Protein AF-A0A7E4UYU5-F1 (afdb_monomer)

Nearest PDB structures (foldseek):
  7aan-assembly1_B  TM=2.455E-01  e=9.341E-02  Homo sapiens
  5i6j-assembly1_A-2  TM=1.522E-01  e=9.804E-02  Homo sapiens
  5nnv-assembly4_D  TM=2.404E-01  e=4.267E+00  Bacillus subtilis subsp. subtilis str. 168

Mean predicted aligned error: 21.7 Å

Radius of gyration: 39.17 Å; Cα contacts (8 Å, |Δi|>4): 231; chains: 1; bounding box: 98×100×142 Å

Foldseek 3Di:
DDDDDDDDDDDDDDDPDVVVVVVVVVVVVVLLVVLVVLLVVLVVVLVVLVVLLVVLVVCCVVCPPVDDPVNVVVSVVSNVVSVVSNVVSVVSNCVSVVPDPDDDDDDDDDDDDDDDPVVVVVVVLLVVVVVLLVVLVVLVVVLVVLVVVLVVLVVVLLVCVVPPDPVVNVVSVVVSVVSVVVNVVSVVVSVVSLVVCVVPVVSLVVNVVVLVVVLVVLVVVVVPDPDDPVVVVVSVVVNVVSVVSVVSSVVSVVVSVVVVVVVLVVVVVVVVVVVVVLVVVVVVVVPPDPPPDDDDDDDDDDDPDPVVLVVVVVVLVVVVVVLVVVVVVVVVVLVVPPDDDDDDDDDDDDDDDDDDDPPSVVVVVVVSVVSVVVSVVSVVVSVVSVVVVVVVVVVVPDDDDDDDDDDDDDDDDDDDDDDDDDDDDDDDDDDDDDDDDDPPPVVVVVVVVVVVPDDDDDPPPVVVVCVSPPPDPDDCPPDDLVVLLVVLVCVCPDPVVVVLLVVLLVQLLVCLVVQLPADPPDPVDPRDLLSVLLRQLSSQLSVVLVVQQAPFDDLVVLLVSLCSSLVSSCCSLPVPPPDPPVLSVVSSVLSSVVSVVRGRHGSNVCVSPSRSSNSSSSSVSVSSVCSSVVVVVVVVVVVD

InterPro domains:
  IPR024138 Pericentriolar material 1 protein [PTHR14164] (531-635)
  IPR031446 Pericentriolar material 1 protein, C-terminal [PF15717] (530-635)

Secondary structure (DSSP, 8-state):
------------PPPP-HHHHHHHHHHHHHHHHHHHHHHHHHHHHHHHHHHHHHHHHHHHHHHGGGS-HHHHHHHHHHHHHHHHHHHHHHHHHHHHHT---S--PPP----PPPPPHHHHHHHHHHHHHHHHHHHHHHHHHHHHHHHHHHHHHHHHHHHHHTT--HHHHHHHHHHHHHHHHHHHHHHHHHHHHHHHHHH-HHHHHHHHHHHHHHHHHHHHHHHH----HHHHHHHHHHHHHHHHHHHHHHHHHHHHHHHHHHHHHHHHHHHHHHHHHHHHHHHHHHH--TTS------------SHHHHHHHHHHHHHHHHHHHHHHHHHHHHHHTT-PPPPPPPP------------TTHHHHHHHHHHHHHHHHHHHHHHHHHHHHHHHHHHHHT-----------------------------------------TTSSHHHHHHHHTT----TTHHHHHHHHHHT-------TT--HHHHHHHHHHHHHSHHHHHHHHHHHHHHHHHHHTTS------TTS---HHHHHHHHHHHHHHHHHHHTTTSB--HHHHHHHHHHHHHHHHHHH-TTS---HHHHHHHHHHHHHHHHTTTTSBHHHHHHHHHHHHHHHHHHHHHHHHHHTTGGGTTTTTT-

Sequence (640 aa):
MGKSKKDVTAEAKPKPDIAAAEAAVDEEMQTVQKNIDIQSRSLQHLKTIRTGKTKILEILRQSGDTLDKKMLEALHERFNDFVRQEAEILVILKTVTGFDSGTAAPATLEKAPQPAPNAVDAAKTSADVRELVLQIAETNARLAEAEKRNVKLEKEAASKSLQGTTDERDSLRKQIRDIQEENVQKKQAVLKLLSVLRENPNLLKKQEAQEEKVTTAVLEAASSTPGTSTEYDEIVRHLDSIKQRRTRMTAIRERLTQTQMDDTYQAALKRLEALSTIRQTLEEATTSPEEAASTPSGEAGKPTSSTTSVQLVREATDENDELLDEVRREFISTLGSTAPAQPRPSCNKLTHSPASSCTSCDKILPRLTAIEDQLATQGHRLTMLVDQINLLVSVLSGGVSGYVEPVHLPVTKAYNHHHHQTSPAPTPEHSLPGATPETMHALSGILSDLAAGNASSNASFDSVLRDVMSEGDQKVDGLDEEAKKAVALSQLNSARGKFEKQRTLERIQNFASSGGTSFEITGEDVASSVEKDICLIIEHVVPWLNKHDDEVITPELATELRRLVVNQSNRVCFPEGLNSDLFITQLATIIDDTIMQFSGNTFKSTHHLIIPEISEILYNELAFFKLIHNLDNFNVIEEA

pLDDT: mean 70.76, std 21.24, range [25.03, 97.38]

Structure (mmCIF, N/CA/C/O backbone):
data_AF-A0A7E4UYU5-F1
#
_entry.id   AF-A0A7E4UYU5-F1
#
loop_
_atom_site.group_PDB
_atom_site.id
_atom_site.type_symbol
_atom_site.label_atom_id
_atom_site.label_alt_id
_atom_site.label_comp_id
_atom_site.label_asym_id
_atom_site.label_entity_id
_atom_site.label_seq_id
_atom_site.pdbx_PDB_ins_code
_atom_site.Cartn_x
_atom_site.Cartn_y
_atom_site.Cartn_z
_atom_site.occupancy
_atom_site.B_iso_or_equiv
_atom_site.auth_seq_id
_atom_site.auth_comp_id
_atom_site.auth_asym_id
_atom_site.auth_atom_id
_atom_site.pdbx_PDB_model_num
ATOM 1 N N . MET A 1 1 ? 13.922 -4.099 102.436 1.00 41.84 1 MET A N 1
ATOM 2 C CA . MET A 1 1 ? 12.806 -3.446 101.719 1.00 41.84 1 MET A CA 1
ATOM 3 C C . MET A 1 1 ? 13.270 -2.061 101.295 1.00 41.84 1 MET A C 1
ATOM 5 O O . MET A 1 1 ? 13.404 -1.201 102.149 1.00 41.84 1 MET A O 1
ATOM 9 N N . GLY A 1 2 ? 13.610 -1.875 100.019 1.00 45.00 2 GLY A N 1
ATOM 10 C CA . GLY A 1 2 ? 14.088 -0.601 99.479 1.00 45.00 2 GLY A CA 1
ATOM 11 C C . GLY A 1 2 ? 13.355 -0.273 98.182 1.00 45.00 2 GLY A C 1
ATOM 12 O O . GLY A 1 2 ? 13.231 -1.137 97.317 1.00 45.00 2 GLY A O 1
ATOM 13 N N . LYS A 1 3 ? 12.855 0.958 98.061 1.00 46.50 3 LYS A N 1
ATOM 14 C CA . LYS A 1 3 ? 12.387 1.549 96.802 1.00 46.50 3 LYS A CA 1
ATOM 15 C C . LYS A 1 3 ? 12.840 3.009 96.761 1.00 46.50 3 LYS A C 1
ATOM 17 O O . LYS A 1 3 ? 12.305 3.841 97.487 1.00 46.50 3 LYS A O 1
ATOM 22 N N . SER A 1 4 ? 13.834 3.289 95.919 1.00 43.09 4 SER A N 1
ATOM 23 C CA . SER A 1 4 ? 14.258 4.642 95.550 1.00 43.09 4 SER A CA 1
ATOM 24 C C . SER A 1 4 ? 13.242 5.272 94.598 1.00 43.09 4 SER A C 1
ATOM 26 O O . SER A 1 4 ? 12.935 4.697 93.554 1.00 43.09 4 SER A O 1
ATOM 28 N N . LYS A 1 5 ? 12.754 6.467 94.945 1.00 49.75 5 LYS A N 1
ATOM 29 C CA . LYS A 1 5 ? 12.135 7.416 94.011 1.00 49.75 5 LYS A CA 1
ATOM 30 C C . LYS A 1 5 ? 13.251 8.122 93.242 1.00 49.75 5 LYS A C 1
ATOM 32 O O . LYS A 1 5 ? 14.200 8.600 93.856 1.00 49.75 5 LYS A O 1
ATOM 37 N N . LYS A 1 6 ? 13.143 8.166 91.916 1.00 53.75 6 LYS A N 1
ATOM 38 C CA . LYS A 1 6 ? 14.026 8.932 91.033 1.00 53.75 6 LYS A CA 1
ATOM 39 C C . LYS A 1 6 ? 13.186 10.073 90.461 1.00 53.75 6 LYS A C 1
ATOM 41 O O . LYS A 1 6 ? 12.311 9.820 89.638 1.00 53.75 6 LYS A O 1
ATOM 46 N N . ASP A 1 7 ? 13.408 11.281 90.971 1.00 49.50 7 ASP A N 1
ATOM 47 C CA . ASP A 1 7 ? 12.839 12.514 90.429 1.00 49.50 7 ASP A CA 1
ATOM 48 C C . ASP A 1 7 ? 13.491 12.812 89.074 1.00 49.50 7 ASP A C 1
ATOM 50 O O . ASP A 1 7 ? 14.716 12.816 88.946 1.00 49.50 7 ASP A O 1
ATOM 54 N N . VAL A 1 8 ? 12.659 13.023 88.055 1.00 49.41 8 VAL A N 1
ATOM 55 C CA . VAL A 1 8 ? 13.064 13.508 86.734 1.00 49.41 8 VAL A CA 1
ATOM 56 C C . VAL A 1 8 ? 12.548 14.936 86.618 1.00 49.41 8 VAL A C 1
ATOM 58 O O . VAL A 1 8 ? 11.362 15.168 86.400 1.00 49.41 8 VAL A O 1
ATOM 61 N N . THR A 1 9 ? 13.448 15.893 86.811 1.00 51.41 9 THR A N 1
ATOM 62 C CA . THR A 1 9 ? 13.258 17.311 86.506 1.00 51.41 9 THR A CA 1
ATOM 63 C C . THR A 1 9 ? 13.222 17.485 84.988 1.00 51.41 9 THR A C 1
ATOM 65 O O . THR A 1 9 ? 14.230 17.308 84.309 1.00 51.41 9 THR A O 1
ATOM 68 N N . ALA A 1 10 ? 12.044 17.793 84.446 1.00 48.97 10 ALA A N 1
ATOM 69 C CA . ALA A 1 10 ? 11.864 18.128 83.040 1.00 48.97 10 ALA A CA 1
ATOM 70 C C . ALA A 1 10 ? 12.294 19.584 82.795 1.00 48.97 10 ALA A C 1
ATOM 72 O O . ALA A 1 10 ? 11.638 20.526 83.239 1.00 48.97 10 ALA A O 1
ATOM 73 N N . GLU A 1 11 ? 13.416 19.749 82.100 1.00 50.75 11 GLU A N 1
ATOM 74 C CA . GLU A 1 11 ? 13.925 21.022 81.593 1.00 50.75 11 GLU A CA 1
ATOM 75 C C . GLU A 1 11 ? 12.998 21.518 80.467 1.00 50.75 11 GLU A C 1
ATOM 77 O O . GLU A 1 11 ? 12.838 20.867 79.431 1.00 50.75 11 GLU A O 1
ATOM 82 N N . ALA A 1 12 ? 12.319 22.646 80.689 1.00 54.25 12 ALA A N 1
ATOM 83 C CA . ALA A 1 12 ? 11.398 23.232 79.722 1.00 54.25 12 ALA A CA 1
ATOM 84 C C . ALA A 1 12 ? 12.183 23.838 78.546 1.00 54.25 12 ALA A C 1
ATOM 86 O O . ALA A 1 12 ? 12.803 24.893 78.681 1.00 54.25 12 ALA A O 1
ATOM 87 N N . LYS A 1 13 ? 12.148 23.172 77.383 1.00 62.22 13 LYS A N 1
ATOM 88 C CA . LYS A 1 13 ? 12.669 23.722 76.122 1.00 62.22 13 LYS A CA 1
ATOM 89 C C . LYS A 1 13 ? 11.978 25.062 75.806 1.00 62.22 13 LYS A C 1
ATOM 91 O O . LYS A 1 13 ? 10.749 25.131 75.902 1.00 62.22 13 LYS A O 1
ATOM 96 N N . PRO A 1 14 ? 12.729 26.105 75.407 1.00 63.03 14 PRO A N 1
ATOM 97 C CA . PRO A 1 14 ? 12.148 27.385 75.020 1.00 63.03 14 PRO A CA 1
ATOM 98 C C . PRO A 1 14 ? 11.219 27.189 73.818 1.00 63.03 14 PRO A C 1
ATOM 100 O O . PRO A 1 14 ? 11.554 26.474 72.871 1.00 63.03 14 PRO A O 1
ATOM 103 N N . LYS A 1 15 ? 10.025 27.789 73.888 1.00 69.56 15 LYS A N 1
ATOM 104 C CA . LYS A 1 15 ? 9.057 27.772 72.787 1.00 69.56 15 LYS A CA 1
ATOM 105 C C . LYS A 1 15 ? 9.706 28.403 71.547 1.00 69.56 15 LYS A C 1
ATOM 107 O O . LYS A 1 15 ? 10.293 29.475 71.688 1.00 69.56 15 LYS A O 1
ATOM 112 N N . PRO A 1 16 ? 9.611 27.765 70.369 1.00 67.69 16 PRO A N 1
ATOM 113 C CA . PRO A 1 16 ? 10.102 28.351 69.130 1.00 67.69 16 PRO A CA 1
ATOM 114 C C . PRO A 1 16 ? 9.369 29.668 68.860 1.00 67.69 16 PRO A C 1
ATOM 116 O O . PRO A 1 16 ? 8.163 29.772 69.093 1.00 67.69 16 PRO A O 1
ATOM 119 N N . ASP A 1 17 ? 10.127 30.669 68.422 1.00 79.94 17 ASP A N 1
ATOM 120 C CA . ASP A 1 17 ? 9.631 32.001 68.098 1.00 79.94 17 ASP A CA 1
ATOM 121 C C . ASP A 1 17 ? 8.817 31.937 66.801 1.00 79.94 17 ASP A C 1
ATOM 123 O O . ASP A 1 17 ? 9.357 31.917 65.695 1.00 79.94 17 ASP A O 1
ATOM 127 N N . ILE A 1 18 ? 7.499 31.813 66.958 1.00 81.31 18 ILE A N 1
ATOM 128 C CA . ILE A 1 18 ? 6.538 31.637 65.862 1.00 81.31 18 ILE A CA 1
ATOM 129 C C . ILE A 1 18 ? 6.617 32.811 64.875 1.00 81.31 18 ILE A C 1
ATOM 131 O O . ILE A 1 18 ? 6.493 32.598 63.673 1.00 81.31 18 ILE A O 1
ATOM 135 N N . ALA A 1 19 ? 6.925 34.021 65.354 1.00 81.56 19 ALA A N 1
ATOM 136 C CA . ALA A 1 19 ? 7.020 35.206 64.506 1.00 81.56 19 ALA A CA 1
ATOM 137 C C . ALA A 1 19 ? 8.192 35.126 63.512 1.00 81.56 19 ALA A C 1
ATOM 139 O O . ALA A 1 19 ? 8.075 35.579 62.375 1.00 81.56 19 ALA A O 1
ATOM 140 N N . ALA A 1 20 ? 9.312 34.511 63.909 1.00 82.94 20 ALA A N 1
ATOM 141 C CA . ALA A 1 20 ? 10.451 34.308 63.016 1.00 82.94 20 ALA A CA 1
ATOM 142 C C . ALA A 1 20 ? 10.152 33.261 61.929 1.00 82.94 20 ALA A C 1
ATOM 144 O O . ALA A 1 20 ? 10.626 33.389 60.802 1.00 82.94 20 ALA A O 1
ATOM 145 N N . ALA A 1 21 ? 9.346 32.244 62.253 1.00 79.62 21 ALA A N 1
ATOM 146 C CA . ALA A 1 21 ? 8.912 31.242 61.284 1.00 79.62 21 ALA A CA 1
ATOM 147 C C . ALA A 1 21 ? 7.905 31.819 60.275 1.00 79.62 21 ALA A C 1
ATOM 149 O O . ALA A 1 21 ? 8.032 31.555 59.084 1.00 79.62 21 ALA A O 1
ATOM 150 N N . GLU A 1 22 ? 6.953 32.642 60.725 1.00 85.75 22 GLU A N 1
ATOM 151 C CA . GLU A 1 22 ? 5.993 33.319 59.840 1.00 85.75 22 GLU A CA 1
ATOM 152 C C . GLU A 1 22 ? 6.698 34.280 58.867 1.00 85.75 22 GLU A C 1
ATOM 154 O O . GLU A 1 22 ? 6.443 34.228 57.666 1.00 85.75 22 GLU A O 1
ATOM 159 N N . ALA A 1 23 ? 7.668 35.069 59.344 1.00 88.69 23 ALA A N 1
ATOM 160 C CA . ALA A 1 23 ? 8.441 35.967 58.484 1.00 88.69 23 ALA A CA 1
ATOM 161 C C . ALA A 1 23 ? 9.267 35.224 57.413 1.00 88.69 23 ALA A C 1
ATOM 163 O O . ALA A 1 23 ? 9.367 35.693 56.279 1.00 88.69 23 ALA A O 1
ATOM 164 N N . ALA A 1 24 ? 9.832 34.058 57.748 1.00 85.88 24 ALA A N 1
ATOM 165 C CA . ALA A 1 24 ? 10.578 33.236 56.794 1.00 85.88 24 ALA A CA 1
ATOM 166 C C . ALA A 1 24 ? 9.670 32.645 55.701 1.00 85.88 24 ALA A C 1
ATOM 168 O O . ALA A 1 24 ? 10.054 32.605 54.532 1.00 85.88 24 ALA A O 1
ATOM 169 N N . VAL A 1 25 ? 8.450 32.235 56.066 1.00 85.81 25 VAL A N 1
ATOM 170 C CA . VAL A 1 25 ? 7.452 31.732 55.109 1.00 85.81 25 VAL A CA 1
ATOM 171 C C . VAL A 1 25 ? 6.986 32.844 54.167 1.00 85.81 25 VAL A C 1
ATOM 173 O O . VAL A 1 25 ? 6.873 32.614 52.963 1.00 85.81 25 VAL A O 1
ATOM 176 N N . ASP A 1 26 ? 6.772 34.058 54.677 1.00 89.62 26 ASP A N 1
ATOM 177 C CA . ASP A 1 26 ? 6.386 35.202 53.844 1.00 89.62 26 ASP A CA 1
ATOM 178 C C . ASP A 1 26 ? 7.486 35.590 52.838 1.00 89.62 26 ASP A C 1
ATOM 180 O O . ASP A 1 26 ? 7.187 35.907 51.682 1.00 89.62 26 ASP A O 1
ATOM 184 N N . GLU A 1 27 ? 8.762 35.531 53.231 1.00 91.94 27 GLU A N 1
ATOM 185 C CA . GLU A 1 27 ? 9.901 35.795 52.337 1.00 91.94 27 GLU A CA 1
ATOM 186 C C . GLU A 1 27 ? 10.047 34.715 51.247 1.00 91.94 27 GLU A C 1
ATOM 188 O O . GLU A 1 27 ? 10.285 35.023 50.070 1.00 91.94 27 GLU A O 1
ATOM 193 N N . GLU A 1 28 ? 9.838 33.446 51.606 1.00 88.00 28 GLU A N 1
ATOM 194 C CA . GLU A 1 28 ? 9.836 32.335 50.654 1.00 88.00 28 GLU A CA 1
ATOM 195 C C . GLU A 1 28 ? 8.672 32.465 49.660 1.00 88.00 28 GLU A C 1
ATOM 197 O O . GLU A 1 28 ? 8.874 32.367 48.446 1.00 88.00 28 GLU A O 1
ATOM 202 N N . MET A 1 29 ? 7.472 32.804 50.141 1.00 85.19 29 MET A N 1
ATOM 203 C CA . MET A 1 29 ? 6.296 33.016 49.295 1.00 85.19 29 MET A CA 1
ATOM 204 C C . MET A 1 29 ? 6.488 34.190 48.322 1.00 85.19 29 MET A C 1
ATOM 206 O O . MET A 1 29 ? 6.133 34.084 47.145 1.00 85.19 29 MET A O 1
ATOM 210 N N . GLN A 1 30 ? 7.114 35.290 48.758 1.00 90.62 30 GLN A N 1
ATOM 211 C CA . GLN A 1 30 ? 7.467 36.408 47.873 1.00 90.62 30 GLN A CA 1
ATOM 212 C C . GLN A 1 30 ? 8.483 36.002 46.797 1.00 90.62 30 GLN A C 1
ATOM 214 O O . GLN A 1 30 ? 8.377 36.429 45.642 1.00 90.62 30 GLN A O 1
ATOM 219 N N . THR A 1 31 ? 9.447 35.149 47.145 1.00 89.38 31 THR A N 1
ATOM 220 C CA . THR A 1 31 ? 10.443 34.630 46.199 1.00 89.38 31 THR A CA 1
ATOM 221 C C . THR A 1 31 ? 9.797 33.717 45.156 1.00 89.38 31 THR A C 1
ATOM 223 O O . THR A 1 31 ? 10.061 33.863 43.958 1.00 89.38 31 THR A O 1
ATOM 226 N N . VAL A 1 32 ? 8.894 32.830 45.581 1.00 84.25 32 VAL A N 1
ATOM 227 C CA . VAL A 1 32 ? 8.116 31.965 44.683 1.00 84.25 32 VAL A CA 1
ATOM 228 C C . VAL A 1 32 ? 7.258 32.803 43.736 1.00 84.25 32 VAL A C 1
ATOM 230 O O . VAL A 1 32 ? 7.308 32.594 42.523 1.00 84.25 32 VAL A O 1
ATOM 233 N N . GLN A 1 33 ? 6.549 33.812 44.248 1.00 87.12 33 GLN A N 1
ATOM 234 C CA . GLN A 1 33 ? 5.722 34.688 43.418 1.00 87.12 33 GLN A CA 1
ATOM 235 C C . GLN A 1 33 ? 6.552 35.443 42.369 1.00 87.12 33 GLN A C 1
ATOM 237 O O . GLN A 1 33 ? 6.172 35.517 41.200 1.00 87.12 33 GLN A O 1
ATOM 242 N N . LYS A 1 34 ? 7.732 35.947 42.748 1.00 92.06 34 LYS A N 1
ATOM 243 C CA . LYS A 1 34 ? 8.653 36.606 41.813 1.00 92.06 34 LYS A CA 1
ATOM 244 C C . LYS A 1 34 ? 9.135 35.656 40.712 1.00 92.06 34 LYS A C 1
ATOM 246 O O . LYS A 1 34 ? 9.244 36.068 39.556 1.00 92.06 34 LYS A O 1
ATOM 251 N N . ASN A 1 35 ? 9.403 34.393 41.042 1.00 87.69 35 ASN A N 1
ATOM 252 C CA . ASN A 1 35 ? 9.805 33.381 40.064 1.00 87.69 35 ASN A CA 1
ATOM 253 C C . ASN A 1 35 ? 8.669 33.049 39.087 1.00 87.69 35 ASN A C 1
ATOM 255 O O . ASN A 1 35 ? 8.912 32.975 37.881 1.00 87.69 35 ASN A O 1
ATOM 259 N N . ILE A 1 36 ? 7.431 32.940 39.577 1.00 85.12 36 ILE A N 1
ATOM 260 C CA . ILE A 1 36 ? 6.234 32.756 38.742 1.00 85.12 36 ILE A CA 1
ATOM 261 C C . ILE A 1 36 ? 6.072 33.930 37.765 1.00 85.12 36 ILE A C 1
ATOM 263 O O . ILE A 1 36 ? 5.871 33.722 36.565 1.00 85.12 36 ILE A O 1
ATOM 267 N N . ASP A 1 37 ? 6.239 35.166 38.237 1.00 89.06 37 ASP A N 1
ATOM 268 C CA . ASP A 1 37 ? 6.139 36.358 37.391 1.00 89.06 37 ASP A CA 1
ATOM 269 C C . ASP A 1 37 ? 7.215 36.382 36.289 1.00 89.06 37 ASP A C 1
ATOM 271 O O . ASP A 1 37 ? 6.930 36.727 35.136 1.00 89.06 37 ASP A O 1
ATOM 275 N N . ILE A 1 38 ? 8.454 35.989 36.615 1.00 89.06 38 ILE A N 1
ATOM 276 C CA . ILE A 1 38 ? 9.553 35.888 35.640 1.00 89.06 38 ILE A CA 1
ATOM 277 C C . ILE A 1 38 ? 9.263 34.797 34.601 1.00 89.06 38 ILE A C 1
ATOM 279 O O . ILE A 1 38 ? 9.486 35.018 33.405 1.00 89.06 38 ILE A O 1
ATOM 283 N N . GLN A 1 39 ? 8.748 33.639 35.022 1.00 87.62 39 GLN A N 1
ATOM 284 C CA . GLN A 1 39 ? 8.364 32.562 34.107 1.00 87.62 39 GLN A CA 1
ATOM 285 C C . GLN A 1 39 ? 7.243 33.004 33.165 1.00 87.62 39 GLN A C 1
ATOM 287 O O . GLN A 1 39 ? 7.351 32.816 31.953 1.00 87.62 39 GLN A O 1
ATOM 292 N N . SER A 1 40 ? 6.207 33.654 33.697 1.00 90.44 40 SER A N 1
ATOM 293 C CA . SER A 1 40 ? 5.067 34.139 32.916 1.00 90.44 40 SER A CA 1
ATOM 294 C C . SER A 1 40 ? 5.500 35.131 31.827 1.00 90.44 40 SER A C 1
ATOM 296 O O . SER A 1 40 ? 5.178 34.952 30.647 1.00 90.44 40 SER A O 1
ATOM 298 N N . ARG A 1 41 ? 6.342 36.119 32.173 1.00 91.19 41 ARG A N 1
ATOM 299 C CA . ARG A 1 41 ? 6.895 37.079 31.195 1.00 91.19 41 ARG A CA 1
ATOM 300 C C . ARG A 1 41 ? 7.786 36.404 30.152 1.00 91.19 41 ARG A C 1
ATOM 302 O O . ARG A 1 41 ? 7.674 36.711 28.965 1.00 91.19 41 ARG A O 1
ATOM 309 N N . SER A 1 42 ? 8.639 35.471 30.573 1.00 87.81 42 SER A N 1
ATOM 310 C CA . SER A 1 42 ? 9.516 34.706 29.678 1.00 87.81 42 SER A CA 1
ATOM 311 C C . SER A 1 42 ? 8.715 33.874 28.669 1.00 87.81 42 SER A C 1
ATOM 313 O O . SER A 1 42 ? 9.014 33.889 27.475 1.00 87.81 42 SER A O 1
ATOM 315 N N . LEU A 1 43 ? 7.634 33.219 29.103 1.00 89.94 43 LEU A N 1
ATOM 316 C CA . LEU A 1 43 ? 6.741 32.461 28.220 1.00 89.94 43 LEU A CA 1
ATOM 317 C C . LEU A 1 43 ? 5.993 33.365 27.229 1.00 89.94 43 LEU A C 1
ATOM 319 O O . LEU A 1 43 ? 5.866 33.022 26.050 1.00 89.94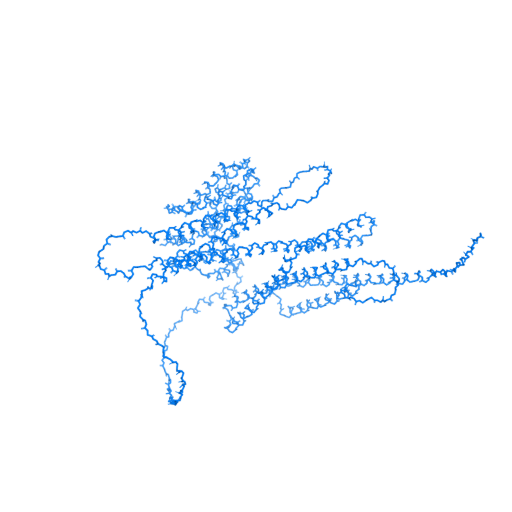 43 LEU A O 1
ATOM 323 N N . GLN A 1 44 ? 5.543 34.545 27.665 1.00 93.69 44 GLN A N 1
ATOM 324 C CA . GLN A 1 44 ? 4.922 35.529 26.774 1.00 93.69 44 GLN A CA 1
ATOM 325 C C . GLN A 1 44 ? 5.906 36.031 25.703 1.00 93.69 44 GLN A C 1
ATOM 327 O O . GLN A 1 44 ? 5.545 36.176 24.528 1.00 93.69 44 GLN A O 1
ATOM 332 N N . HIS A 1 45 ? 7.164 36.251 26.084 1.00 91.25 45 HIS A N 1
ATOM 333 C CA . HIS A 1 45 ? 8.213 36.655 25.155 1.00 91.25 45 HIS A CA 1
ATOM 334 C C . HIS A 1 45 ? 8.523 35.533 24.147 1.00 91.25 45 HIS A C 1
ATOM 336 O O . HIS A 1 45 ? 8.557 35.774 22.938 1.00 91.25 45 HIS A O 1
ATOM 342 N N . LEU A 1 46 ? 8.611 34.283 24.611 1.00 90.94 46 LEU A N 1
ATOM 343 C CA . LEU A 1 46 ? 8.806 33.103 23.763 1.00 90.94 46 LEU A CA 1
ATOM 344 C C . LEU A 1 46 ? 7.684 32.940 22.722 1.00 90.94 46 LEU A C 1
ATOM 346 O O . LEU A 1 46 ? 7.944 32.661 21.549 1.00 90.94 46 LEU A O 1
ATOM 350 N N . LYS A 1 47 ? 6.426 33.176 23.117 1.00 92.19 47 LYS A N 1
ATOM 351 C CA . LYS A 1 47 ? 5.273 33.169 22.200 1.00 92.19 47 LYS A CA 1
ATOM 352 C C . LYS A 1 47 ? 5.406 34.234 21.106 1.00 92.19 47 LYS A C 1
ATOM 354 O O . LYS A 1 47 ? 5.103 33.966 19.940 1.00 92.19 47 LYS A O 1
ATOM 359 N N . THR A 1 48 ? 5.885 35.422 21.466 1.00 93.94 48 THR A N 1
ATOM 360 C CA . THR A 1 48 ? 6.104 36.531 20.524 1.00 93.94 48 THR A CA 1
ATOM 361 C C . THR A 1 48 ? 7.191 36.184 19.504 1.00 93.94 48 THR A C 1
ATOM 363 O O . THR A 1 48 ? 6.976 36.349 18.303 1.00 93.94 48 THR A O 1
ATOM 366 N N . ILE A 1 49 ? 8.305 35.603 19.957 1.00 92.94 49 ILE A N 1
ATOM 367 C CA . ILE A 1 49 ? 9.401 35.134 19.094 1.00 92.94 49 ILE A CA 1
ATOM 368 C C . ILE A 1 49 ? 8.919 34.072 18.103 1.00 92.94 49 ILE A C 1
ATOM 370 O O . ILE A 1 49 ? 9.149 34.187 16.899 1.00 92.94 49 ILE A O 1
ATOM 374 N N . ARG A 1 50 ? 8.196 33.052 18.582 1.00 93.38 50 ARG A N 1
ATOM 375 C CA . ARG A 1 50 ? 7.672 31.974 17.724 1.00 93.38 50 ARG A CA 1
ATOM 376 C C . ARG A 1 50 ? 6.687 32.492 16.680 1.00 93.38 50 ARG A C 1
ATOM 378 O O . ARG A 1 50 ? 6.730 32.068 15.524 1.00 93.38 50 ARG A O 1
ATOM 385 N N . THR A 1 51 ? 5.852 33.456 17.061 1.00 94.81 51 THR A N 1
ATOM 386 C CA . THR A 1 51 ? 4.959 34.153 16.125 1.00 94.81 51 THR A CA 1
ATOM 387 C C . THR A 1 51 ? 5.764 34.902 15.057 1.00 94.81 51 THR A C 1
ATOM 389 O O . THR A 1 51 ? 5.434 34.822 13.876 1.00 94.81 51 THR A O 1
ATOM 392 N N . GLY A 1 52 ? 6.849 35.581 15.443 1.00 93.31 52 GLY A N 1
ATOM 393 C CA . GLY A 1 52 ? 7.764 36.257 14.519 1.00 93.31 52 GLY A CA 1
ATOM 394 C C . GLY A 1 52 ? 8.422 35.306 13.515 1.00 93.31 52 GLY A C 1
ATOM 395 O O . GLY A 1 52 ? 8.365 35.560 12.313 1.00 93.31 52 GLY A O 1
ATOM 396 N N . LYS A 1 53 ? 8.958 34.170 13.983 1.00 96.38 53 LYS A N 1
ATOM 397 C CA . LYS A 1 53 ? 9.534 33.117 13.121 1.00 96.38 53 LYS A CA 1
ATOM 398 C C . LYS A 1 53 ? 8.512 32.591 12.115 1.00 96.38 53 LYS A C 1
ATOM 400 O O . LYS A 1 53 ? 8.820 32.481 10.933 1.00 96.38 53 LYS A O 1
ATOM 405 N N . THR A 1 54 ? 7.288 32.333 12.572 1.00 92.06 54 THR A N 1
ATOM 406 C CA . THR A 1 54 ? 6.197 31.843 11.716 1.00 92.06 54 THR A CA 1
ATOM 407 C C . THR A 1 54 ? 5.844 32.854 10.624 1.00 92.06 54 THR A C 1
ATOM 409 O O . THR A 1 54 ? 5.700 32.475 9.468 1.00 92.06 54 THR A O 1
ATOM 412 N N . LYS A 1 55 ? 5.779 34.152 10.954 1.00 95.25 55 LYS A N 1
ATOM 413 C CA . LYS A 1 55 ? 5.530 35.210 9.962 1.00 95.25 55 LYS A CA 1
ATOM 414 C C . LYS A 1 55 ? 6.640 35.315 8.917 1.00 95.25 55 LYS A C 1
ATOM 416 O O . LYS A 1 55 ? 6.332 35.510 7.751 1.00 95.25 55 LYS A O 1
ATOM 421 N N . ILE A 1 56 ? 7.908 35.171 9.312 1.00 95.19 56 ILE A N 1
ATOM 422 C CA . ILE A 1 56 ? 9.027 35.172 8.355 1.00 95.19 56 ILE A CA 1
ATOM 423 C C . ILE A 1 56 ? 8.914 33.984 7.398 1.00 95.19 56 ILE A C 1
ATOM 425 O O . ILE A 1 56 ? 9.026 34.170 6.192 1.00 95.19 56 ILE A O 1
ATOM 429 N N . LEU A 1 57 ? 8.640 32.784 7.917 1.00 93.00 57 LEU A N 1
ATOM 430 C CA . LEU A 1 57 ? 8.447 31.597 7.081 1.00 93.00 57 LEU A CA 1
ATOM 431 C C . LEU A 1 57 ? 7.263 31.757 6.121 1.00 93.00 57 LEU A C 1
ATOM 433 O O . LEU A 1 57 ? 7.356 31.346 4.970 1.00 93.00 57 LEU A O 1
ATOM 437 N N . GLU A 1 58 ? 6.183 32.396 6.568 1.00 94.38 58 GLU A N 1
ATOM 438 C CA . GLU A 1 58 ? 5.026 32.672 5.720 1.00 94.38 58 GLU A CA 1
ATOM 439 C C . GLU A 1 58 ? 5.342 33.688 4.614 1.00 94.38 58 GLU A C 1
ATOM 441 O O . GLU A 1 58 ? 4.934 33.480 3.477 1.00 94.38 58 GLU A O 1
ATOM 446 N N . ILE A 1 59 ? 6.123 34.734 4.906 1.00 93.56 59 ILE A N 1
ATOM 447 C CA . ILE A 1 59 ? 6.606 35.677 3.883 1.00 93.56 59 ILE A CA 1
ATOM 448 C C . ILE A 1 59 ? 7.461 34.938 2.848 1.00 93.56 59 ILE A C 1
ATOM 450 O O . ILE A 1 59 ? 7.218 35.068 1.654 1.00 93.56 59 ILE A O 1
ATOM 454 N N . LEU A 1 60 ? 8.412 34.108 3.291 1.00 92.94 60 LEU A N 1
ATOM 455 C CA . LEU A 1 60 ? 9.249 33.311 2.387 1.00 92.94 60 LEU A CA 1
ATOM 456 C C . LEU A 1 60 ? 8.410 32.365 1.514 1.00 92.94 60 LEU A C 1
ATOM 458 O O . LEU A 1 60 ? 8.690 32.207 0.330 1.00 92.94 60 LEU A O 1
ATOM 462 N N . ARG A 1 61 ? 7.350 31.773 2.078 1.00 92.88 61 ARG A N 1
ATOM 463 C CA . ARG A 1 61 ? 6.428 30.887 1.357 1.00 92.88 61 ARG A CA 1
ATOM 464 C C . ARG A 1 61 ? 5.584 31.633 0.325 1.00 92.88 61 ARG A C 1
ATOM 466 O O . ARG A 1 61 ? 5.389 31.124 -0.772 1.00 92.88 61 ARG A O 1
ATOM 473 N N . GLN A 1 62 ? 5.059 32.806 0.679 1.00 94.00 62 GLN A N 1
ATOM 474 C CA . GLN A 1 62 ? 4.186 33.598 -0.193 1.00 94.00 62 GLN A CA 1
ATOM 475 C C . GLN A 1 62 ? 4.950 34.294 -1.319 1.00 94.00 62 GLN A C 1
ATOM 477 O O . GLN A 1 62 ? 4.385 34.516 -2.385 1.00 94.00 62 GLN A O 1
ATOM 482 N N . SER A 1 63 ? 6.209 34.663 -1.085 1.00 90.06 63 SER A N 1
ATOM 483 C CA . SER A 1 63 ? 6.990 35.430 -2.055 1.00 90.06 63 SER A CA 1
ATOM 484 C C . SER A 1 63 ? 7.773 34.577 -3.060 1.00 90.06 63 SER A C 1
ATOM 486 O O . SER A 1 63 ? 8.237 35.131 -4.048 1.00 90.06 63 SER A O 1
ATOM 488 N N . GLY A 1 64 ? 7.918 33.260 -2.867 1.00 84.62 64 GLY A N 1
ATOM 489 C CA . GLY A 1 64 ? 8.644 32.396 -3.814 1.00 84.62 64 GLY A CA 1
ATOM 490 C C . GLY A 1 64 ? 10.011 32.979 -4.216 1.00 84.62 64 GLY A C 1
ATOM 491 O O . GLY A 1 64 ? 10.760 33.445 -3.357 1.00 84.62 64 GLY A O 1
ATOM 492 N N . ASP A 1 65 ? 10.292 33.028 -5.522 1.00 83.19 65 ASP A N 1
ATOM 493 C CA . ASP A 1 65 ? 11.533 33.593 -6.085 1.00 83.19 65 ASP A CA 1
ATOM 494 C C . ASP A 1 65 ? 11.483 35.119 -6.308 1.00 83.19 65 ASP A C 1
ATOM 496 O O . ASP A 1 65 ? 12.415 35.703 -6.863 1.00 83.19 65 ASP A O 1
ATOM 500 N N . THR A 1 66 ? 10.411 35.806 -5.893 1.00 90.12 66 THR A N 1
ATOM 501 C CA . THR A 1 66 ? 10.243 37.249 -6.151 1.00 90.12 66 THR A CA 1
ATOM 502 C C . THR A 1 66 ? 10.928 38.143 -5.114 1.00 90.12 66 THR A C 1
ATOM 504 O O . THR A 1 66 ? 10.845 39.367 -5.213 1.00 90.12 66 THR A O 1
ATOM 507 N N . LEU A 1 67 ? 11.564 37.567 -4.089 1.00 93.50 67 LEU A N 1
ATOM 508 C CA . LEU A 1 67 ? 12.309 38.314 -3.075 1.00 93.50 67 LEU A CA 1
ATOM 509 C C . LEU A 1 67 ? 13.670 38.736 -3.616 1.00 93.50 67 LEU A C 1
ATOM 511 O O . LEU A 1 67 ? 14.468 37.904 -4.048 1.00 93.50 67 LEU A O 1
ATOM 515 N N . ASP A 1 68 ? 13.977 40.029 -3.521 1.00 95.44 68 ASP A N 1
ATOM 516 C CA . ASP A 1 68 ? 15.336 40.469 -3.791 1.00 95.44 68 ASP A CA 1
ATOM 517 C C . ASP A 1 68 ? 16.315 39.871 -2.760 1.00 95.44 68 ASP A C 1
ATOM 519 O O . ASP A 1 68 ? 15.973 39.577 -1.607 1.00 95.44 68 ASP A O 1
ATOM 523 N N . LYS A 1 69 ? 17.567 39.687 -3.188 1.00 92.25 69 LYS A N 1
ATOM 524 C CA . LYS A 1 69 ? 18.617 39.075 -2.366 1.00 92.25 69 LYS A CA 1
ATOM 525 C C . LYS A 1 69 ? 18.812 39.793 -1.021 1.00 92.25 69 LYS A C 1
ATOM 527 O O . LYS A 1 69 ? 19.084 39.131 -0.025 1.00 92.25 69 LYS A O 1
ATOM 532 N N . LYS A 1 70 ? 18.646 41.120 -0.968 1.00 94.25 70 LYS A N 1
ATOM 533 C CA . LYS A 1 70 ? 18.844 41.906 0.260 1.00 94.25 70 LYS A CA 1
ATOM 534 C C . LYS A 1 70 ? 17.705 41.690 1.255 1.00 94.25 70 LYS A C 1
ATOM 536 O O . LYS A 1 70 ? 17.957 41.581 2.451 1.00 94.25 70 LYS A O 1
ATOM 541 N N . MET A 1 71 ? 16.464 41.595 0.784 1.00 93.81 71 MET A N 1
ATOM 542 C CA . MET A 1 71 ? 15.310 41.227 1.603 1.00 93.81 71 MET A CA 1
ATOM 543 C C . MET A 1 71 ? 15.447 39.804 2.135 1.00 93.81 71 MET A C 1
ATOM 545 O O . MET A 1 71 ? 15.153 39.571 3.306 1.00 93.81 71 MET A O 1
ATOM 549 N N . LEU A 1 72 ? 15.919 38.867 1.310 1.00 94.25 72 LEU A N 1
ATOM 550 C CA . LEU A 1 72 ? 16.154 37.492 1.745 1.00 94.25 72 LEU A CA 1
ATOM 551 C C . LEU A 1 72 ? 17.225 37.426 2.846 1.00 94.25 72 LEU A C 1
ATOM 553 O O . LEU A 1 72 ? 17.011 36.775 3.868 1.00 94.25 72 LEU A O 1
ATOM 557 N N . GLU A 1 73 ? 18.337 38.146 2.676 1.00 94.94 73 GLU A N 1
ATOM 558 C CA . GLU A 1 73 ? 19.393 38.275 3.690 1.00 94.94 73 GLU A CA 1
ATOM 559 C C . GLU A 1 73 ? 18.859 38.901 4.991 1.00 94.94 73 GLU A C 1
ATOM 561 O O . GLU A 1 73 ? 19.087 38.353 6.069 1.00 94.94 73 GLU A O 1
ATOM 566 N N . ALA A 1 74 ? 18.065 39.973 4.905 1.00 95.94 74 ALA A N 1
ATOM 567 C CA . ALA A 1 74 ? 17.469 40.626 6.074 1.00 95.94 74 ALA A CA 1
ATOM 568 C C . ALA A 1 74 ? 16.456 39.731 6.814 1.00 95.94 74 ALA A C 1
ATOM 570 O O . ALA A 1 74 ? 16.425 39.700 8.047 1.00 95.94 74 ALA A O 1
ATOM 571 N N . LEU A 1 75 ? 15.627 38.977 6.083 1.00 94.00 75 LEU A N 1
ATOM 572 C CA . LEU A 1 75 ? 14.699 38.006 6.672 1.00 94.00 75 LEU A CA 1
ATOM 573 C C . LEU A 1 75 ? 15.451 36.855 7.345 1.00 94.00 75 LEU A C 1
ATOM 575 O O . LEU A 1 75 ? 15.051 36.410 8.423 1.00 94.00 75 LEU A O 1
ATOM 579 N N . HIS A 1 76 ? 16.550 36.399 6.742 1.00 94.62 76 HIS A N 1
ATOM 580 C CA . HIS A 1 76 ? 17.403 35.362 7.309 1.00 94.62 76 HIS A CA 1
ATOM 581 C C . HIS A 1 76 ? 18.092 35.830 8.600 1.00 94.62 76 HIS A C 1
ATOM 583 O O . HIS A 1 76 ? 18.042 35.131 9.613 1.00 94.62 76 HIS A O 1
ATOM 589 N N . GLU A 1 77 ? 18.671 37.033 8.603 1.00 96.44 77 GLU A N 1
ATOM 590 C CA . GLU A 1 77 ? 19.273 37.639 9.795 1.00 96.44 77 GLU A CA 1
ATOM 591 C C . GLU A 1 77 ? 18.238 37.784 10.919 1.00 96.44 77 GLU A C 1
ATOM 593 O O . GLU A 1 77 ? 18.453 37.313 12.038 1.00 96.44 77 GLU A O 1
ATOM 598 N N . ARG A 1 78 ? 17.047 38.303 10.596 1.00 96.19 78 ARG A N 1
ATOM 599 C CA . ARG A 1 78 ? 15.961 38.457 11.570 1.00 96.19 78 ARG A CA 1
ATOM 600 C C . ARG A 1 78 ? 15.458 37.123 12.126 1.00 96.19 78 ARG A C 1
ATOM 602 O O . ARG A 1 78 ? 15.069 37.046 13.292 1.00 96.19 78 ARG A O 1
ATOM 609 N N . PHE A 1 79 ? 15.446 36.070 11.312 1.00 95.69 79 PHE A N 1
ATOM 610 C CA . PHE A 1 79 ? 15.095 34.727 11.766 1.00 95.69 79 PHE A CA 1
ATOM 611 C C . PHE A 1 79 ? 16.134 34.177 12.751 1.00 95.69 79 PHE A C 1
ATOM 613 O O . PHE A 1 79 ? 15.767 33.611 13.783 1.00 95.69 79 PHE A O 1
ATOM 620 N N . ASN A 1 80 ? 17.421 34.383 12.470 1.00 92.44 80 ASN A N 1
ATOM 621 C CA . ASN A 1 80 ? 18.506 33.955 13.350 1.00 92.44 80 ASN A CA 1
ATOM 622 C C . ASN A 1 80 ? 18.509 34.720 14.682 1.00 92.44 80 ASN A C 1
ATOM 624 O O . ASN A 1 80 ? 18.740 34.110 15.729 1.00 92.44 80 ASN A O 1
ATOM 628 N N . ASP A 1 81 ? 18.164 36.009 14.678 1.00 94.88 81 ASP A N 1
ATOM 629 C CA . ASP A 1 81 ? 17.953 36.781 15.910 1.00 94.88 81 ASP A CA 1
ATOM 630 C C . ASP A 1 81 ? 16.869 36.155 16.791 1.00 94.88 81 ASP A C 1
ATOM 632 O O . ASP A 1 81 ? 17.057 35.988 17.997 1.00 94.88 81 ASP A O 1
ATOM 636 N N . PHE A 1 82 ? 15.748 35.741 16.195 1.00 95.81 82 PHE A N 1
ATOM 637 C CA . PHE A 1 82 ? 14.691 35.053 16.930 1.00 95.81 82 PHE A CA 1
ATOM 638 C C . PHE A 1 82 ? 15.149 33.708 17.505 1.00 95.81 82 PHE A C 1
ATOM 640 O O . PHE A 1 82 ? 14.753 33.355 18.613 1.00 95.81 82 PHE A O 1
ATOM 647 N N . VAL A 1 83 ? 15.989 32.956 16.788 1.00 90.75 83 VAL A N 1
ATOM 648 C CA . VAL A 1 83 ? 16.577 31.708 17.306 1.00 90.75 83 VAL A CA 1
ATOM 649 C C . VAL A 1 83 ? 17.475 31.987 18.514 1.00 90.75 83 VAL A C 1
ATOM 651 O O . VAL A 1 83 ? 17.381 31.274 19.513 1.00 90.75 83 VAL A O 1
ATOM 654 N N . ARG A 1 84 ? 18.301 33.040 18.461 1.00 95.44 84 ARG A N 1
ATOM 655 C CA . ARG A 1 84 ? 19.175 33.432 19.577 1.00 95.44 84 ARG A CA 1
ATOM 656 C C . ARG A 1 84 ? 18.367 33.858 20.805 1.00 95.44 84 ARG A C 1
ATOM 658 O O . ARG A 1 84 ? 18.615 33.354 21.896 1.00 95.44 84 ARG A O 1
ATOM 665 N N . GLN A 1 85 ? 17.354 34.702 20.615 1.00 93.62 85 GLN A N 1
ATOM 666 C CA . GLN A 1 85 ? 16.470 35.145 21.699 1.00 93.62 85 GLN A CA 1
ATOM 667 C C . GLN A 1 85 ? 15.675 33.979 22.314 1.00 93.62 85 GLN A C 1
ATOM 669 O O . GLN A 1 85 ? 15.492 33.926 23.529 1.00 93.62 85 GLN A O 1
ATOM 674 N N . GLU A 1 86 ? 15.222 33.018 21.499 1.00 94.69 86 GLU A N 1
ATOM 675 C CA . GLU A 1 86 ? 14.559 31.801 21.989 1.00 94.69 86 GLU A CA 1
ATOM 676 C C . GLU A 1 86 ? 15.497 30.986 22.891 1.00 94.69 86 GLU A C 1
ATOM 678 O O . GLU A 1 86 ? 15.082 30.563 23.970 1.00 94.69 86 GLU A O 1
ATOM 683 N N . ALA A 1 87 ? 16.766 30.822 22.506 1.00 92.31 87 ALA A N 1
ATOM 684 C CA . ALA A 1 87 ? 17.757 30.126 23.325 1.00 92.31 87 ALA A CA 1
ATOM 685 C C . ALA A 1 87 ? 18.024 30.840 24.664 1.00 92.31 87 ALA A C 1
ATOM 687 O O . ALA A 1 87 ? 18.033 30.190 25.708 1.00 92.31 87 ALA A O 1
ATOM 688 N N . GLU A 1 88 ? 18.179 32.166 24.659 1.00 95.31 88 GLU A N 1
ATOM 689 C CA . GLU A 1 88 ? 18.397 32.962 25.878 1.00 95.31 88 GLU A CA 1
ATOM 690 C C . GLU A 1 88 ? 17.228 32.836 26.868 1.00 95.31 88 GLU A C 1
ATOM 692 O O . GLU A 1 88 ? 17.434 32.622 28.064 1.00 95.31 88 GLU A O 1
ATOM 697 N N . ILE A 1 89 ? 15.987 32.886 26.378 1.00 91.50 89 ILE A N 1
ATOM 698 C CA . ILE A 1 89 ? 14.794 32.742 27.225 1.00 91.50 89 ILE A CA 1
ATOM 699 C C . ILE A 1 89 ? 14.674 31.330 27.793 1.00 91.50 89 ILE A C 1
ATOM 701 O O . ILE A 1 89 ? 14.270 31.165 28.944 1.00 91.50 89 ILE A O 1
ATOM 705 N N . LEU A 1 90 ? 15.038 30.307 27.019 1.00 89.88 90 LEU A N 1
ATOM 706 C CA . LEU A 1 90 ? 15.048 28.931 27.510 1.00 89.88 90 LEU A CA 1
ATOM 707 C C . LEU A 1 90 ? 16.072 28.736 28.635 1.00 89.88 90 LEU A C 1
ATOM 709 O O . LEU A 1 90 ? 15.777 28.018 29.590 1.00 89.88 90 LEU A O 1
ATOM 713 N N . VAL A 1 91 ? 17.222 29.416 28.581 1.00 93.56 91 VAL A N 1
ATOM 714 C CA . VAL A 1 91 ? 18.192 29.433 29.690 1.00 93.56 91 VAL A CA 1
ATOM 715 C C . VAL A 1 91 ? 17.585 30.088 30.932 1.00 93.56 91 VAL A C 1
ATOM 717 O O . VAL A 1 91 ? 17.637 29.494 32.006 1.00 93.56 91 VAL A O 1
ATOM 720 N N . ILE A 1 92 ? 16.937 31.251 30.792 1.00 90.94 92 ILE A N 1
ATOM 721 C CA . ILE A 1 92 ? 16.269 31.937 31.915 1.00 90.94 92 ILE A CA 1
ATOM 722 C C . ILE A 1 92 ? 15.202 31.034 32.547 1.00 90.94 92 ILE A C 1
ATOM 724 O O . ILE A 1 92 ? 15.159 30.883 33.768 1.00 90.94 92 ILE A O 1
ATOM 728 N N . LEU A 1 93 ? 14.362 30.392 31.730 1.00 90.31 93 LEU A N 1
ATOM 729 C CA . LEU A 1 93 ? 13.335 29.469 32.216 1.00 90.31 93 LEU A CA 1
ATOM 730 C C . LEU A 1 93 ? 13.949 28.274 32.950 1.00 90.31 93 LEU A C 1
ATOM 732 O O . LEU A 1 93 ? 13.430 27.875 33.991 1.00 90.31 93 LEU A O 1
ATOM 736 N N . LYS A 1 94 ? 15.070 27.734 32.461 1.00 88.31 94 LYS A N 1
ATOM 737 C CA . LYS A 1 94 ? 15.784 26.636 33.120 1.00 88.31 94 LYS A CA 1
ATOM 738 C C . LYS A 1 94 ? 16.332 27.051 34.490 1.00 88.31 94 LYS A C 1
ATOM 740 O O . LYS A 1 94 ? 16.150 26.324 35.462 1.00 88.31 94 LYS A O 1
ATOM 745 N N . THR A 1 95 ? 16.929 28.238 34.588 1.00 90.25 95 THR A N 1
ATOM 746 C CA . THR A 1 95 ? 17.446 28.771 35.858 1.00 90.25 95 THR A CA 1
ATOM 747 C C . THR A 1 95 ? 16.329 29.014 36.873 1.00 90.25 95 THR A C 1
ATOM 749 O O . THR A 1 95 ? 16.470 28.650 38.035 1.00 90.25 95 THR A O 1
ATOM 752 N N . VAL A 1 96 ? 15.197 29.586 36.449 1.00 87.00 96 VAL A N 1
ATOM 753 C CA . VAL A 1 96 ? 14.086 29.924 37.360 1.00 87.00 96 VAL A CA 1
ATOM 754 C C . VAL A 1 96 ? 13.286 28.688 37.787 1.00 87.00 96 VAL A C 1
ATOM 756 O O . VAL A 1 96 ? 12.685 28.688 38.855 1.00 87.00 96 VAL A O 1
ATOM 759 N N . THR A 1 97 ? 13.269 27.624 36.981 1.00 84.56 97 THR A N 1
ATOM 760 C CA . THR A 1 97 ? 12.587 26.359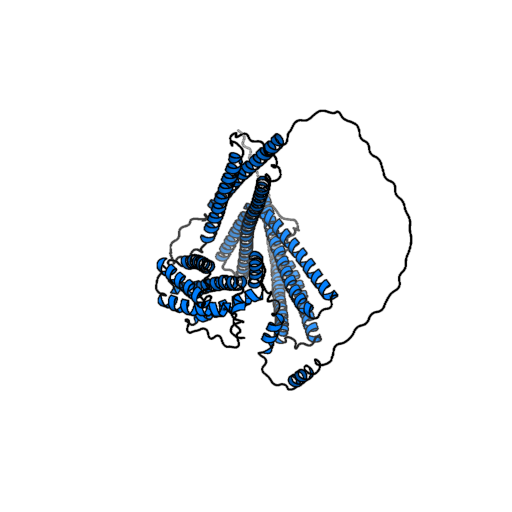 37.323 1.00 84.56 97 THR A CA 1
ATOM 761 C C . THR A 1 97 ? 13.438 25.418 38.178 1.00 84.56 97 THR A C 1
ATOM 763 O O . THR A 1 97 ? 12.934 24.387 38.615 1.00 84.56 97 THR A O 1
ATOM 766 N N . GLY A 1 98 ? 14.716 25.740 38.423 1.00 77.75 98 GLY A N 1
ATOM 767 C CA . GLY A 1 98 ? 15.617 24.891 39.211 1.00 77.75 98 GLY A CA 1
ATOM 768 C C . GLY A 1 98 ? 15.894 23.522 38.577 1.00 77.75 98 GLY A C 1
ATOM 769 O O . GLY A 1 98 ? 16.322 22.599 39.265 1.00 77.75 98 GLY A O 1
ATOM 770 N N . PHE A 1 99 ? 15.646 23.368 37.272 1.00 50.09 99 PHE A N 1
ATOM 771 C CA . PHE A 1 99 ? 15.791 22.104 36.550 1.00 50.09 99 PHE A CA 1
ATOM 772 C C . PHE A 1 99 ? 17.250 21.888 36.107 1.00 50.09 99 PHE A C 1
ATOM 774 O O . PHE A 1 99 ? 17.553 21.794 34.918 1.00 50.09 99 PHE A O 1
ATOM 781 N N . ASP A 1 100 ? 18.170 21.832 37.072 1.00 42.94 100 ASP A N 1
ATOM 782 C CA . ASP A 1 100 ? 19.531 21.330 36.873 1.00 42.94 100 ASP A CA 1
ATOM 783 C C . ASP A 1 100 ? 19.709 20.001 37.618 1.00 42.94 100 ASP A C 1
ATOM 785 O O . ASP A 1 100 ? 19.582 19.897 38.837 1.00 42.94 100 ASP A O 1
ATOM 789 N N . SER A 1 101 ? 20.007 18.950 36.856 1.00 43.59 101 SER A N 1
ATOM 790 C CA . SER A 1 101 ? 20.246 17.578 37.309 1.00 43.59 101 SER A CA 1
ATOM 791 C C . SER A 1 101 ? 21.651 17.402 37.905 1.00 43.59 101 SER A C 1
ATOM 793 O O . SER A 1 101 ? 22.412 16.541 37.466 1.00 43.59 101 SER A O 1
ATOM 795 N N . GLY A 1 102 ? 22.027 18.227 38.884 1.00 45.28 102 GLY A N 1
ATOM 796 C CA . GLY A 1 102 ? 23.378 18.202 39.447 1.00 45.28 102 GLY A CA 1
ATOM 797 C C . GLY A 1 102 ? 23.513 18.952 40.767 1.00 45.28 102 GLY A C 1
ATOM 798 O O . GLY A 1 102 ? 23.687 20.161 40.782 1.00 45.28 102 GLY A O 1
ATOM 799 N N . THR A 1 103 ? 23.445 18.190 41.860 1.00 45.94 103 THR A N 1
ATOM 800 C CA . THR A 1 103 ? 23.961 18.449 43.219 1.00 45.94 103 THR A CA 1
ATOM 801 C C . THR A 1 103 ? 24.533 19.839 43.544 1.00 45.94 103 THR A C 1
ATOM 803 O O . THR A 1 103 ? 25.672 20.136 43.191 1.00 45.94 103 THR A O 1
ATOM 806 N N . ALA A 1 104 ? 23.837 20.570 44.420 1.00 35.66 104 ALA A N 1
ATOM 807 C CA . ALA A 1 104 ? 24.426 21.234 45.589 1.00 35.66 104 ALA A CA 1
ATOM 808 C C . ALA A 1 104 ? 23.312 21.565 46.601 1.00 35.66 104 ALA A C 1
ATOM 810 O O . ALA A 1 104 ? 22.481 22.434 46.356 1.00 35.66 104 ALA A O 1
ATOM 811 N N . ALA A 1 105 ? 23.283 20.860 47.734 1.00 35.19 105 ALA A N 1
ATOM 812 C CA . ALA A 1 105 ? 22.434 21.203 48.875 1.00 35.19 105 ALA A CA 1
ATOM 813 C C . ALA A 1 105 ? 23.232 22.079 49.859 1.00 35.19 105 ALA A C 1
ATOM 815 O O . ALA A 1 105 ? 24.355 21.693 50.204 1.00 35.19 105 ALA A O 1
ATOM 816 N N . PRO A 1 106 ? 22.692 23.203 50.367 1.00 41.12 106 PRO A N 1
ATOM 817 C CA . PRO A 1 106 ? 23.218 23.824 51.567 1.00 41.12 106 PRO A CA 1
ATOM 818 C C . PRO A 1 106 ? 22.696 23.080 52.800 1.00 41.12 106 PRO A C 1
ATOM 820 O O . PRO A 1 106 ? 21.529 22.703 52.904 1.00 41.12 106 PRO A O 1
ATOM 823 N N . ALA A 1 107 ? 23.611 22.829 53.729 1.00 45.97 107 ALA A N 1
ATOM 824 C CA . ALA A 1 107 ? 23.365 22.122 54.970 1.00 45.97 107 ALA A CA 1
ATOM 825 C C . ALA A 1 107 ? 22.494 22.946 55.928 1.00 45.97 107 ALA A C 1
ATOM 827 O O . ALA A 1 107 ? 22.852 24.075 56.251 1.00 45.97 107 ALA A O 1
ATOM 828 N N . THR A 1 108 ? 21.407 22.351 56.427 1.00 48.50 108 THR A N 1
ATOM 829 C CA . THR A 1 108 ? 21.070 22.129 57.854 1.00 48.50 108 THR A CA 1
ATOM 830 C C . THR A 1 108 ? 19.554 21.959 58.021 1.00 48.50 108 THR A C 1
ATOM 832 O O . THR A 1 108 ? 18.811 22.893 57.776 1.00 48.50 108 THR A O 1
ATOM 835 N N . LEU A 1 109 ? 19.094 20.765 58.424 1.00 33.88 109 LEU A N 1
ATOM 836 C CA . LEU A 1 109 ? 18.219 20.509 59.586 1.00 33.88 109 LEU A CA 1
ATOM 837 C C . LEU A 1 109 ? 17.676 19.058 59.595 1.00 33.88 109 LEU A C 1
ATOM 839 O O . LEU A 1 109 ? 17.257 18.499 58.591 1.00 33.88 109 LEU A O 1
ATOM 843 N N . GLU A 1 110 ? 17.789 18.477 60.789 1.00 37.56 110 GLU A N 1
ATOM 844 C CA . GLU A 1 110 ? 17.339 17.207 61.385 1.00 37.56 110 GLU A CA 1
ATOM 845 C C . GLU A 1 110 ? 16.521 16.132 60.621 1.00 37.56 110 GLU A C 1
ATOM 847 O O . GLU A 1 110 ? 15.366 16.303 60.255 1.00 37.56 110 GLU A O 1
ATOM 852 N N . LYS A 1 111 ? 17.121 14.925 60.609 1.00 43.97 111 LYS A N 1
ATOM 853 C CA . LYS A 1 111 ? 16.548 13.570 60.818 1.00 43.97 111 LYS A CA 1
ATOM 854 C C . LYS A 1 111 ? 15.112 13.297 60.322 1.00 43.97 111 LYS A C 1
ATOM 856 O O . LYS A 1 111 ? 14.175 13.190 61.110 1.00 43.97 111 LYS A O 1
ATOM 861 N N . ALA A 1 112 ? 15.009 12.924 59.047 1.00 39.78 112 ALA A N 1
ATOM 862 C CA . ALA A 1 112 ? 14.043 11.924 58.577 1.00 39.78 112 ALA A CA 1
ATOM 863 C C . ALA A 1 112 ? 14.707 10.521 58.525 1.00 39.78 112 ALA A C 1
ATOM 865 O O . ALA A 1 112 ? 15.941 10.441 58.488 1.00 39.78 112 ALA A O 1
ATOM 866 N N . PRO A 1 113 ? 13.946 9.406 58.552 1.00 36.53 113 PRO A N 1
ATOM 867 C CA . PRO A 1 113 ? 14.515 8.059 58.546 1.00 36.53 113 PRO A CA 1
ATOM 868 C C . PRO A 1 113 ? 15.274 7.819 57.237 1.00 36.53 113 PRO A C 1
ATOM 870 O O . PRO A 1 113 ? 14.739 8.077 56.160 1.00 36.53 113 PRO A O 1
ATOM 873 N N . GLN A 1 114 ? 16.514 7.325 57.323 1.00 39.00 114 GLN A N 1
ATOM 874 C CA . GLN A 1 114 ? 17.288 6.970 56.133 1.00 39.00 114 GLN A CA 1
ATOM 875 C C . GLN A 1 114 ? 16.527 5.927 55.296 1.00 39.00 114 GLN A C 1
ATOM 877 O O . GLN A 1 114 ? 16.030 4.946 55.860 1.00 39.00 114 GLN A O 1
ATOM 882 N N . PRO A 1 115 ? 16.443 6.104 53.965 1.00 39.97 115 PRO A N 1
ATOM 883 C CA . PRO A 1 115 ? 15.879 5.087 53.095 1.00 39.97 115 PRO A CA 1
ATOM 884 C C . PRO A 1 115 ? 16.745 3.825 53.170 1.00 39.97 115 PRO A C 1
ATOM 886 O O . PRO A 1 115 ? 17.972 3.902 53.236 1.00 39.97 115 PRO A O 1
ATOM 889 N N . ALA A 1 116 ? 16.095 2.658 53.182 1.00 42.88 116 ALA A N 1
ATOM 890 C CA . ALA A 1 116 ? 16.774 1.367 53.197 1.00 42.88 116 ALA A CA 1
ATOM 891 C C . ALA A 1 116 ? 17.840 1.303 52.080 1.00 42.88 116 ALA A C 1
ATOM 893 O O . ALA A 1 116 ? 17.572 1.798 50.983 1.00 42.88 116 ALA A O 1
ATOM 894 N N . PRO A 1 117 ? 19.010 0.675 52.304 1.00 43.69 117 PRO A N 1
ATOM 895 C CA . PRO A 1 117 ? 20.125 0.662 51.346 1.00 43.69 117 PRO A CA 1
ATOM 896 C C . PRO A 1 117 ? 19.718 0.204 49.931 1.00 43.69 117 PRO A C 1
ATOM 898 O O . PRO A 1 117 ? 20.199 0.745 48.942 1.00 43.69 117 PRO A O 1
ATOM 901 N N . ASN A 1 118 ? 18.713 -0.670 49.820 1.00 47.00 118 ASN A N 1
ATOM 902 C CA . ASN A 1 118 ? 18.178 -1.151 48.540 1.00 47.00 118 ASN A CA 1
ATOM 903 C C . ASN A 1 118 ? 17.414 -0.086 47.720 1.00 47.00 118 ASN A C 1
ATOM 905 O O . ASN A 1 118 ? 17.233 -0.250 46.515 1.00 47.00 118 ASN A O 1
ATOM 909 N N . ALA A 1 119 ? 16.929 0.991 48.345 1.00 43.56 119 ALA A N 1
ATOM 910 C CA . ALA A 1 119 ? 16.180 2.048 47.662 1.00 43.56 119 ALA A CA 1
ATOM 911 C C . ALA A 1 119 ? 17.100 3.010 46.892 1.00 43.56 119 ALA A C 1
ATOM 913 O O . ALA A 1 119 ? 16.702 3.529 45.850 1.00 43.56 119 ALA A O 1
ATOM 914 N N . VAL A 1 120 ? 18.335 3.210 47.368 1.00 50.00 120 VAL A N 1
ATOM 915 C CA . VAL A 1 120 ? 19.333 4.073 46.715 1.00 50.00 120 VAL A CA 1
ATOM 916 C C . VAL A 1 120 ? 19.863 3.412 45.440 1.00 50.00 120 VAL A C 1
ATOM 918 O O . VAL A 1 120 ? 19.912 4.059 44.395 1.00 50.00 120 VAL A O 1
ATOM 921 N N . ASP A 1 121 ? 20.142 2.107 45.482 1.00 51.75 121 ASP A N 1
ATOM 922 C CA . ASP A 1 121 ? 20.580 1.343 44.306 1.00 51.75 121 ASP A CA 1
ATOM 923 C C . ASP A 1 121 ? 19.469 1.210 43.254 1.00 51.75 121 ASP A C 1
ATOM 925 O O . ASP A 1 121 ? 19.725 1.316 42.054 1.00 51.75 121 ASP A O 1
ATOM 929 N N . ALA A 1 122 ? 18.208 1.065 43.677 1.00 55.16 122 ALA A N 1
ATOM 930 C CA . ALA A 1 122 ? 17.067 1.047 42.763 1.00 55.16 122 ALA A CA 1
ATOM 931 C C . ALA A 1 122 ? 16.815 2.418 42.106 1.00 55.16 122 ALA A C 1
ATOM 933 O O . ALA A 1 122 ? 16.509 2.479 40.913 1.00 55.16 122 ALA A O 1
ATOM 934 N N . ALA A 1 123 ? 16.970 3.515 42.856 1.00 51.72 123 ALA A N 1
ATOM 935 C CA . ALA A 1 123 ? 16.839 4.873 42.332 1.00 51.72 123 ALA A CA 1
ATOM 936 C C . ALA A 1 123 ? 17.962 5.218 41.341 1.00 51.72 123 ALA A C 1
ATOM 938 O O . ALA A 1 123 ? 17.681 5.776 40.281 1.00 51.72 123 ALA A O 1
ATOM 939 N N . LYS A 1 124 ? 19.206 4.821 41.643 1.00 70.12 124 LYS A N 1
ATOM 940 C CA . LYS A 1 124 ? 20.355 4.972 40.741 1.00 70.12 124 LYS A CA 1
ATOM 941 C C . LYS A 1 124 ? 20.154 4.188 39.443 1.00 70.12 124 LYS A C 1
ATOM 943 O O . LYS A 1 124 ? 20.240 4.755 38.364 1.00 70.12 124 LYS A O 1
ATOM 948 N N . THR A 1 125 ? 19.734 2.929 39.556 1.00 74.19 125 THR A N 1
ATOM 949 C CA . THR A 1 125 ? 19.432 2.081 38.395 1.00 74.19 125 THR A CA 1
ATOM 950 C C . THR A 1 125 ? 18.296 2.659 37.529 1.00 74.19 125 THR A C 1
ATOM 952 O O . THR A 1 125 ? 18.357 2.592 36.306 1.00 74.19 125 THR A O 1
ATOM 955 N N . SER A 1 126 ? 17.255 3.256 38.128 1.00 71.12 126 SER A N 1
ATOM 956 C CA . SER A 1 126 ? 16.189 3.945 37.373 1.00 71.12 126 SER A CA 1
ATOM 957 C C . SER A 1 126 ? 16.702 5.204 36.665 1.00 71.12 126 SER A C 1
ATOM 959 O O . SER A 1 126 ? 16.308 5.467 35.528 1.00 71.12 126 SER A O 1
ATOM 961 N N . ALA A 1 127 ? 17.585 5.973 37.307 1.00 72.94 127 ALA A N 1
ATOM 962 C CA . ALA A 1 127 ? 18.208 7.146 36.700 1.00 72.94 127 ALA A CA 1
ATOM 963 C C . ALA A 1 127 ? 19.070 6.760 35.486 1.00 72.94 127 ALA A C 1
ATOM 965 O O . ALA A 1 127 ? 18.915 7.362 34.426 1.00 72.94 127 ALA A O 1
ATOM 966 N N . ASP A 1 128 ? 19.868 5.697 35.605 1.00 82.12 128 ASP A N 1
ATOM 967 C CA . ASP A 1 128 ? 20.727 5.198 34.525 1.00 82.12 128 ASP A CA 1
ATOM 968 C C . ASP A 1 128 ? 19.905 4.727 33.308 1.00 82.12 128 ASP A C 1
ATOM 970 O O . ASP A 1 128 ? 20.254 5.001 32.161 1.00 82.12 128 ASP A O 1
ATOM 974 N N . VAL A 1 129 ? 18.752 4.084 33.533 1.00 79.38 129 VAL A N 1
ATOM 975 C CA . VAL A 1 129 ? 17.844 3.657 32.450 1.00 79.38 129 VAL A CA 1
ATOM 976 C C . VAL A 1 129 ? 17.183 4.846 31.762 1.00 79.38 129 VAL A C 1
ATOM 978 O O . VAL A 1 129 ? 17.050 4.854 30.538 1.00 79.38 129 VAL A O 1
ATOM 981 N N . ARG A 1 130 ? 16.760 5.861 32.525 1.00 81.75 130 ARG A N 1
ATOM 982 C CA . ARG A 1 130 ? 16.183 7.090 31.958 1.00 81.75 130 ARG A CA 1
ATOM 983 C C . ARG A 1 130 ? 17.193 7.818 31.085 1.00 81.75 130 ARG A C 1
ATOM 985 O O . ARG A 1 130 ? 16.836 8.238 29.988 1.00 81.75 130 ARG A O 1
ATOM 992 N N . GLU A 1 131 ? 18.427 7.928 31.561 1.00 88.38 131 GLU A N 1
ATOM 993 C CA . GLU A 1 131 ? 19.529 8.531 30.818 1.00 88.38 131 GLU A CA 1
ATOM 994 C C . GLU A 1 131 ? 19.792 7.765 29.517 1.00 88.38 131 GLU A C 1
ATOM 996 O O . GLU A 1 131 ? 19.854 8.355 28.442 1.00 88.38 131 GLU A O 1
ATOM 1001 N N . LEU A 1 132 ? 19.812 6.434 29.575 1.00 84.88 132 LEU A N 1
ATOM 1002 C CA . LEU A 1 132 ? 20.028 5.600 28.397 1.00 84.88 132 LEU A CA 1
ATOM 1003 C C . LEU A 1 132 ? 18.882 5.715 27.370 1.00 84.88 132 LEU A C 1
ATOM 1005 O O . LEU A 1 132 ? 19.130 5.820 26.168 1.00 84.88 132 LEU A O 1
ATOM 1009 N N . VAL A 1 133 ? 17.622 5.783 27.819 1.00 81.31 133 VAL A N 1
ATOM 1010 C CA . VAL A 1 133 ? 16.459 6.046 26.945 1.00 81.31 133 VAL A CA 1
ATOM 1011 C C . VAL A 1 133 ? 16.542 7.435 26.299 1.00 81.31 133 VAL A C 1
ATOM 1013 O O . VAL A 1 133 ? 16.204 7.585 25.121 1.00 81.31 133 VAL A O 1
ATOM 1016 N N . LEU A 1 134 ? 17.006 8.449 27.036 1.00 85.50 134 LEU A N 1
ATOM 1017 C CA . LEU A 1 134 ? 17.220 9.795 26.500 1.00 85.50 134 LEU A CA 1
ATOM 1018 C C . LEU A 1 134 ? 18.339 9.814 25.456 1.00 85.50 134 LEU A C 1
ATOM 1020 O O . LEU A 1 134 ? 18.131 10.366 24.376 1.00 85.50 134 LEU A O 1
ATOM 1024 N N . GLN A 1 135 ? 19.461 9.142 25.713 1.00 87.62 135 GLN A N 1
ATOM 1025 C CA . GLN A 1 135 ? 20.571 9.023 24.765 1.00 87.62 135 GLN A CA 1
ATOM 1026 C C . GLN A 1 135 ? 20.155 8.306 23.473 1.00 87.62 135 GLN A C 1
ATOM 1028 O O . GLN A 1 135 ? 20.515 8.747 22.379 1.00 87.62 135 GLN A O 1
ATOM 1033 N N . ILE A 1 136 ? 19.341 7.246 23.564 1.00 83.12 136 ILE A N 1
ATOM 1034 C CA . ILE A 1 136 ? 18.766 6.578 22.385 1.00 83.12 136 ILE A CA 1
ATOM 1035 C C . ILE A 1 136 ? 17.875 7.545 21.603 1.00 83.12 136 ILE A C 1
ATOM 1037 O O . ILE A 1 136 ? 17.974 7.625 20.377 1.00 83.12 136 ILE A O 1
ATOM 1041 N N . ALA A 1 137 ? 16.994 8.281 22.283 1.00 80.94 137 ALA A N 1
ATOM 1042 C CA . ALA A 1 137 ? 16.091 9.225 21.632 1.00 80.94 137 ALA A CA 1
ATOM 1043 C C . ALA A 1 137 ? 16.856 10.370 20.945 1.00 80.94 137 ALA A C 1
ATOM 1045 O O . ALA A 1 137 ? 16.560 10.703 19.798 1.00 80.94 137 ALA A O 1
ATOM 1046 N N . GLU A 1 138 ? 17.865 10.931 21.610 1.00 89.50 138 GLU A N 1
ATOM 1047 C CA . GLU A 1 138 ? 18.707 11.994 21.063 1.00 89.50 138 GLU A CA 1
ATOM 1048 C C . GLU A 1 138 ? 19.525 11.509 19.861 1.00 89.50 138 GLU A C 1
ATOM 1050 O O . GLU A 1 138 ? 19.554 12.168 18.820 1.00 89.50 138 GLU A O 1
ATOM 1055 N N . THR A 1 139 ? 20.135 10.325 19.958 1.00 86.38 139 THR A N 1
ATOM 1056 C CA . THR A 1 139 ? 20.916 9.744 18.856 1.00 86.38 139 THR A CA 1
ATOM 1057 C C . THR A 1 139 ? 20.028 9.466 17.642 1.00 86.38 139 THR A C 1
ATOM 1059 O O . THR A 1 139 ? 20.413 9.776 16.517 1.00 86.38 139 THR A O 1
ATOM 1062 N N . ASN A 1 140 ? 18.802 8.975 17.854 1.00 81.69 140 ASN A N 1
ATOM 1063 C CA . ASN A 1 140 ? 17.825 8.797 16.778 1.00 81.69 140 ASN A CA 1
ATOM 1064 C C . ASN A 1 140 ? 17.386 10.126 16.148 1.00 81.69 140 ASN A C 1
ATOM 1066 O O . ASN A 1 140 ? 17.244 10.201 14.930 1.00 81.69 140 ASN A O 1
ATOM 1070 N N . ALA A 1 141 ? 17.199 11.181 16.944 1.00 85.44 141 ALA A N 1
ATOM 1071 C CA . ALA A 1 141 ? 16.876 12.504 16.413 1.00 85.44 141 ALA A CA 1
ATOM 1072 C C . ALA A 1 141 ? 18.019 13.054 15.541 1.00 85.44 141 ALA A C 1
ATOM 1074 O O . ALA A 1 141 ? 17.776 13.534 14.433 1.00 85.44 141 ALA A O 1
ATOM 1075 N N . ARG A 1 142 ? 19.272 12.908 15.995 1.00 86.94 142 ARG A N 1
ATOM 1076 C CA . ARG A 1 142 ? 20.474 13.292 15.232 1.00 86.94 142 ARG A CA 1
ATOM 1077 C C . ARG A 1 142 ? 20.668 12.458 13.965 1.00 86.94 142 ARG A C 1
ATOM 1079 O O . ARG A 1 142 ? 21.226 12.968 12.992 1.00 86.94 142 ARG A O 1
ATOM 1086 N N . LEU A 1 143 ? 20.257 11.190 13.981 1.00 86.25 143 LEU A N 1
ATOM 1087 C CA . LEU A 1 143 ? 20.260 10.322 12.804 1.00 86.25 143 LEU A CA 1
ATOM 1088 C C . LEU A 1 143 ? 19.215 10.790 11.784 1.00 86.25 143 LEU A C 1
ATOM 1090 O O . LEU A 1 143 ? 19.559 11.013 10.630 1.00 86.25 143 LEU A O 1
ATOM 1094 N N . ALA A 1 144 ? 17.981 11.046 12.222 1.00 83.25 144 ALA A N 1
ATOM 1095 C CA . ALA A 1 144 ? 16.915 11.537 11.350 1.00 83.25 144 ALA A CA 1
ATOM 1096 C C . ALA A 1 144 ? 17.256 12.896 10.709 1.00 83.25 144 ALA A C 1
ATOM 1098 O O . ALA A 1 144 ? 16.918 13.151 9.553 1.00 83.25 144 ALA A O 1
ATOM 1099 N N . GLU A 1 145 ? 17.936 13.788 11.436 1.00 89.81 145 GLU A N 1
ATOM 1100 C CA . GLU A 1 145 ? 18.404 15.058 10.873 1.00 89.81 145 GLU A CA 1
ATOM 1101 C C . GLU A 1 145 ? 19.500 14.858 9.817 1.00 89.81 145 GLU A C 1
ATOM 1103 O O . GLU A 1 145 ? 19.480 15.510 8.772 1.00 89.81 145 GLU A O 1
ATOM 1108 N N . ALA A 1 146 ? 20.436 13.939 10.052 1.00 84.69 146 ALA A N 1
ATOM 1109 C CA . ALA A 1 146 ? 21.498 13.641 9.099 1.00 84.69 146 ALA A CA 1
ATOM 1110 C C . ALA A 1 146 ? 20.978 12.912 7.846 1.00 84.69 146 ALA A C 1
ATOM 1112 O O . ALA A 1 146 ? 21.416 13.226 6.740 1.00 84.69 146 ALA A O 1
ATOM 1113 N N . GLU A 1 147 ? 19.971 12.044 7.972 1.00 87.50 147 GLU A N 1
ATOM 1114 C CA . GLU A 1 147 ? 19.262 11.457 6.825 1.00 87.50 147 GLU A CA 1
ATOM 1115 C C . GLU A 1 147 ? 18.553 12.538 5.988 1.00 87.50 147 GLU A C 1
ATOM 1117 O O . GLU A 1 147 ? 18.678 12.550 4.764 1.00 87.50 147 GLU A O 1
ATOM 1122 N N . LYS A 1 148 ? 17.909 13.531 6.624 1.00 90.94 148 LYS A N 1
ATOM 1123 C CA . LYS A 1 148 ? 17.335 14.691 5.910 1.00 90.94 148 LYS A CA 1
ATOM 1124 C C . LYS A 1 148 ? 18.393 15.512 5.167 1.00 90.94 148 LYS A C 1
ATOM 1126 O O . LYS A 1 148 ? 18.132 15.970 4.054 1.00 90.94 148 LYS A O 1
ATOM 1131 N N . ARG A 1 149 ? 19.573 15.719 5.767 1.00 90.94 149 ARG A N 1
ATOM 1132 C CA . ARG A 1 149 ? 20.696 16.411 5.106 1.00 90.94 149 ARG A CA 1
ATOM 1133 C C . ARG A 1 149 ? 21.212 15.619 3.907 1.00 90.94 149 ARG A C 1
ATOM 1135 O O . ARG A 1 149 ? 21.460 16.233 2.874 1.00 90.94 149 ARG A O 1
ATOM 1142 N N . ASN A 1 150 ? 21.302 14.293 4.020 1.00 88.88 150 ASN A N 1
ATOM 1143 C CA . ASN A 1 150 ? 21.712 13.433 2.912 1.00 88.88 150 ASN A CA 1
ATOM 1144 C C . ASN A 1 150 ? 20.755 13.564 1.718 1.00 88.88 150 ASN A C 1
ATOM 1146 O O . ASN A 1 150 ? 21.189 13.903 0.624 1.00 88.88 150 ASN A O 1
ATOM 1150 N N . VAL A 1 151 ? 19.441 13.445 1.950 1.00 90.00 151 VAL A N 1
ATOM 1151 C CA . VAL A 1 151 ? 18.423 13.614 0.892 1.00 90.00 151 VAL A CA 1
ATOM 1152 C C . VAL A 1 151 ? 18.514 14.995 0.233 1.00 90.00 151 VAL A C 1
ATOM 1154 O O . VAL A 1 151 ? 18.343 15.129 -0.977 1.00 90.00 151 VAL A O 1
ATOM 1157 N N . LYS A 1 152 ? 18.786 16.051 1.012 1.00 92.94 152 LYS A N 1
ATOM 1158 C CA . LYS A 1 152 ? 18.962 17.404 0.466 1.00 92.94 152 LYS A CA 1
ATOM 1159 C C . LYS A 1 152 ? 20.191 17.495 -0.447 1.00 92.94 152 LYS A C 1
ATOM 1161 O O . LYS A 1 152 ? 20.089 18.089 -1.516 1.00 92.94 152 LYS A O 1
ATOM 1166 N N . LEU A 1 153 ? 21.322 16.922 -0.039 1.00 89.69 153 LEU A N 1
ATOM 1167 C CA . LEU A 1 153 ? 22.556 16.934 -0.830 1.00 89.69 153 LEU A CA 1
ATOM 1168 C C . LEU A 1 153 ? 22.468 16.039 -2.063 1.00 89.69 153 LEU A C 1
ATOM 1170 O O . LEU A 1 153 ? 22.994 16.416 -3.101 1.00 89.69 153 LEU A O 1
ATOM 1174 N N . GLU A 1 154 ? 21.767 14.910 -1.988 1.00 88.56 154 GLU A N 1
ATOM 1175 C CA . GLU A 1 154 ? 21.476 14.065 -3.150 1.00 88.56 154 GLU A CA 1
ATOM 1176 C C . GLU A 1 154 ? 20.638 14.826 -4.187 1.00 88.56 154 GLU A C 1
ATOM 1178 O O . GLU A 1 154 ? 20.962 14.806 -5.373 1.00 88.56 154 GLU A O 1
ATOM 1183 N N . LYS A 1 155 ? 19.626 15.589 -3.746 1.00 90.94 155 LYS A N 1
ATOM 1184 C CA . LYS A 1 155 ? 18.860 16.483 -4.632 1.00 90.94 155 LYS A CA 1
ATOM 1185 C C . LYS A 1 155 ? 19.733 17.579 -5.244 1.00 90.94 155 LYS A C 1
ATOM 1187 O O . LYS A 1 155 ? 19.647 17.827 -6.441 1.00 90.94 155 LYS A O 1
ATOM 1192 N N . GLU A 1 156 ? 20.588 18.217 -4.447 1.00 89.06 156 GLU A N 1
ATOM 1193 C CA . GLU A 1 156 ? 21.496 19.260 -4.936 1.00 89.06 156 GLU A CA 1
ATOM 1194 C C . GLU A 1 156 ? 22.534 18.703 -5.924 1.00 89.06 156 GLU A C 1
ATOM 1196 O O . GLU A 1 156 ? 22.825 19.332 -6.942 1.00 89.06 156 GLU A O 1
ATOM 1201 N N . ALA A 1 157 ? 23.055 17.503 -5.661 1.00 87.50 157 ALA A N 1
ATOM 1202 C CA . ALA A 1 157 ? 23.961 16.791 -6.552 1.00 87.50 157 ALA A CA 1
ATOM 1203 C C . ALA A 1 157 ? 23.275 16.416 -7.870 1.00 87.50 157 ALA A C 1
ATOM 1205 O O . ALA A 1 157 ? 23.888 16.578 -8.923 1.00 87.50 157 ALA A O 1
ATOM 1206 N N . ALA A 1 158 ? 22.008 15.993 -7.834 1.00 85.00 158 ALA A N 1
ATOM 1207 C CA . ALA A 1 158 ? 21.223 15.729 -9.036 1.00 85.00 158 ALA A CA 1
ATOM 1208 C C . ALA A 1 158 ? 21.033 17.005 -9.875 1.00 85.00 158 ALA A C 1
ATOM 1210 O O . ALA A 1 158 ? 21.327 17.001 -11.068 1.00 85.00 158 ALA A O 1
ATOM 1211 N N . SER A 1 159 ? 20.657 18.130 -9.253 1.00 87.00 159 SER A N 1
ATOM 1212 C CA . SER A 1 159 ? 20.511 19.412 -9.962 1.00 87.00 159 SER A CA 1
ATOM 1213 C C . SER A 1 159 ? 21.835 19.919 -10.548 1.00 87.00 159 SER A C 1
ATOM 1215 O O . SER A 1 159 ? 21.871 20.398 -11.679 1.00 87.00 159 SER A O 1
ATOM 1217 N N . LYS A 1 160 ? 22.947 19.788 -9.812 1.00 84.56 160 LYS A N 1
ATOM 1218 C CA . LYS A 1 160 ? 24.281 20.213 -10.274 1.00 84.56 160 LYS A CA 1
ATOM 1219 C C . LYS A 1 160 ? 24.938 19.236 -11.246 1.00 84.56 160 LYS A C 1
ATOM 1221 O O . LYS A 1 160 ? 25.863 19.635 -11.944 1.00 84.56 160 LYS A O 1
ATOM 1226 N N . SER A 1 161 ? 24.469 17.993 -11.350 1.00 79.44 161 SER A N 1
ATOM 1227 C CA . SER A 1 161 ? 24.955 17.030 -12.348 1.00 79.44 161 SER A CA 1
ATOM 1228 C C . SER A 1 161 ? 24.815 17.561 -13.783 1.00 79.44 161 SER A C 1
ATOM 1230 O O . SER A 1 161 ? 25.677 17.297 -14.619 1.00 79.44 161 SER A O 1
ATOM 1232 N N . LEU A 1 162 ? 23.778 18.372 -14.032 1.00 71.94 162 LEU A N 1
ATOM 1233 C CA . LEU A 1 162 ? 23.436 18.933 -15.343 1.00 71.94 162 LEU A CA 1
ATOM 1234 C C . LEU A 1 162 ? 24.207 20.214 -15.710 1.00 71.94 162 LEU A C 1
ATOM 1236 O O . LEU A 1 162 ? 24.302 20.544 -16.888 1.00 71.94 162 LEU A O 1
ATOM 1240 N N . GLN A 1 163 ? 24.729 20.962 -14.729 1.00 83.44 163 GLN A N 1
ATOM 1241 C CA . GLN A 1 163 ? 25.269 22.318 -14.954 1.00 83.44 163 GLN A CA 1
ATOM 1242 C C . GLN A 1 163 ? 26.585 22.624 -14.214 1.00 83.44 163 GLN A C 1
ATOM 1244 O O . GLN A 1 163 ? 27.192 23.665 -14.456 1.00 83.44 163 GLN A O 1
ATOM 1249 N N . GLY A 1 164 ? 27.031 21.754 -13.306 1.00 84.00 164 GLY A N 1
ATOM 1250 C CA . GLY A 1 164 ? 28.180 21.988 -12.433 1.00 84.00 164 GLY A CA 1
ATOM 1251 C C . GLY A 1 164 ? 29.518 21.556 -13.030 1.00 84.00 164 GLY A C 1
ATOM 1252 O O . GLY A 1 164 ? 29.611 20.622 -13.831 1.00 84.00 164 GLY A O 1
ATOM 1253 N N . THR A 1 165 ? 30.586 22.208 -12.577 1.00 92.88 165 THR A N 1
ATOM 1254 C CA . THR A 1 165 ? 31.962 21.806 -12.899 1.00 92.88 165 THR A CA 1
ATOM 1255 C C . THR A 1 165 ? 32.292 20.437 -12.288 1.00 92.88 165 THR A C 1
ATOM 1257 O O . THR A 1 165 ? 31.662 19.983 -11.329 1.00 92.88 165 THR A O 1
ATOM 1260 N N . THR A 1 166 ? 33.282 19.730 -12.840 1.00 90.62 166 THR A N 1
ATOM 1261 C CA . THR A 1 166 ? 33.710 18.421 -12.307 1.00 90.62 166 THR A CA 1
ATOM 1262 C C . THR A 1 166 ? 34.153 18.515 -10.842 1.00 90.62 166 THR A C 1
ATOM 1264 O O . THR A 1 166 ? 33.746 17.677 -10.041 1.00 90.62 166 THR A O 1
ATOM 1267 N N . ASP A 1 167 ? 34.848 19.590 -10.462 1.00 92.25 167 ASP A N 1
ATOM 1268 C CA . ASP A 1 167 ? 35.308 19.813 -9.085 1.00 92.25 167 ASP A CA 1
ATOM 1269 C C . ASP A 1 167 ? 34.145 19.990 -8.091 1.00 92.25 167 ASP A C 1
ATOM 1271 O O . ASP A 1 167 ? 34.182 19.474 -6.971 1.00 92.25 167 ASP A O 1
ATOM 1275 N N . GLU A 1 168 ? 33.068 20.672 -8.495 1.00 90.19 168 GLU A N 1
ATOM 1276 C CA . GLU A 1 168 ? 31.864 20.826 -7.667 1.00 90.19 168 GLU A CA 1
ATOM 1277 C C . GLU A 1 168 ? 31.133 19.496 -7.470 1.00 90.19 168 GLU A C 1
ATOM 1279 O O . GLU A 1 168 ? 30.668 19.201 -6.365 1.00 90.19 168 GLU A O 1
ATOM 1284 N N . ARG A 1 169 ? 31.062 18.670 -8.522 1.00 87.94 169 ARG A N 1
ATOM 1285 C CA . ARG A 1 169 ? 30.453 17.334 -8.453 1.00 87.94 169 ARG A CA 1
ATOM 1286 C C . ARG A 1 169 ? 31.251 16.407 -7.539 1.00 87.94 169 ARG A C 1
ATOM 1288 O O . ARG A 1 169 ? 30.655 15.703 -6.723 1.00 87.94 169 ARG A O 1
ATOM 1295 N N . ASP A 1 170 ? 32.577 16.442 -7.613 1.00 90.31 170 ASP A N 1
ATOM 1296 C CA . ASP A 1 170 ? 33.439 15.625 -6.755 1.00 90.31 170 ASP A CA 1
ATOM 1297 C C . ASP A 1 170 ? 33.410 16.087 -5.291 1.00 90.31 170 ASP A C 1
ATOM 1299 O O . ASP A 1 170 ? 33.381 15.255 -4.377 1.00 90.31 170 ASP A O 1
ATOM 1303 N N . SER A 1 171 ? 33.313 17.399 -5.053 1.00 94.94 171 SER A N 1
ATOM 1304 C CA . SER A 1 171 ? 33.104 17.967 -3.717 1.00 94.94 171 SER A CA 1
ATOM 1305 C C . SER A 1 171 ? 31.775 17.509 -3.098 1.00 94.94 171 SER A C 1
ATOM 1307 O O . SER A 1 171 ? 31.751 17.051 -1.953 1.00 94.94 171 SER A O 1
ATOM 1309 N N . LEU A 1 172 ? 30.676 17.535 -3.862 1.00 91.38 172 LEU A N 1
ATOM 1310 C CA . LEU A 1 172 ? 29.365 17.059 -3.399 1.00 91.38 172 LEU A CA 1
ATOM 1311 C C . LEU A 1 172 ? 29.348 15.554 -3.135 1.00 91.38 172 LEU A C 1
ATOM 1313 O O . LEU A 1 172 ? 28.861 15.120 -2.093 1.00 91.38 172 LEU A O 1
ATOM 1317 N N . ARG A 1 173 ? 29.939 14.750 -4.026 1.00 89.12 173 ARG A N 1
ATOM 1318 C CA . ARG A 1 173 ? 30.083 13.300 -3.816 1.00 89.12 173 ARG A CA 1
ATOM 1319 C C . ARG A 1 173 ? 30.869 12.986 -2.548 1.00 89.12 173 ARG A C 1
ATOM 1321 O O . ARG A 1 173 ? 30.532 12.042 -1.838 1.00 89.12 173 ARG A O 1
ATOM 1328 N N . LYS A 1 174 ? 31.907 13.771 -2.244 1.00 95.38 174 LYS A N 1
ATOM 1329 C CA . LYS A 1 174 ? 32.650 13.638 -0.989 1.00 95.38 174 LYS A CA 1
ATOM 1330 C C . LYS A 1 174 ? 31.770 13.958 0.224 1.00 95.38 174 LYS A C 1
ATOM 1332 O O . LYS A 1 174 ? 31.722 13.141 1.132 1.00 95.38 174 LYS A O 1
ATOM 1337 N N . GLN A 1 175 ? 31.022 15.063 0.205 1.00 93.94 175 GLN A N 1
ATOM 1338 C CA . GLN A 1 175 ? 30.111 15.418 1.305 1.00 93.94 175 GLN A CA 1
ATOM 1339 C C . GLN A 1 175 ? 29.029 14.357 1.550 1.00 93.94 175 GLN A C 1
ATOM 1341 O O . GLN A 1 175 ? 28.734 14.041 2.700 1.00 93.94 175 GLN A O 1
ATOM 1346 N N . ILE A 1 176 ? 28.463 13.784 0.482 1.00 90.19 176 ILE A N 1
ATOM 1347 C CA . ILE A 1 176 ? 27.488 12.688 0.581 1.00 90.19 176 ILE A CA 1
ATOM 1348 C C . ILE A 1 176 ? 28.124 11.472 1.268 1.00 90.19 176 ILE A C 1
ATOM 1350 O O . ILE A 1 176 ? 27.542 10.939 2.211 1.00 90.19 176 ILE A O 1
ATOM 1354 N N . ARG A 1 177 ? 29.342 11.073 0.868 1.00 92.56 177 ARG A N 1
ATOM 1355 C CA . ARG A 1 177 ? 30.064 9.961 1.514 1.00 92.56 177 ARG A CA 1
ATOM 1356 C C . ARG A 1 177 ? 30.339 10.222 2.995 1.00 92.56 177 ARG A C 1
ATOM 1358 O O . ARG A 1 177 ? 30.060 9.346 3.808 1.00 92.56 177 ARG A O 1
ATOM 1365 N N . ASP A 1 178 ? 30.811 11.417 3.348 1.00 92.31 178 ASP A N 1
ATOM 1366 C CA . ASP A 1 178 ? 31.122 11.774 4.739 1.00 92.31 178 ASP A CA 1
ATOM 1367 C C . ASP A 1 178 ? 29.857 11.702 5.631 1.00 92.31 178 ASP A C 1
ATOM 1369 O O . ASP A 1 178 ? 29.898 11.187 6.749 1.00 92.31 178 ASP A O 1
ATOM 1373 N N . ILE A 1 179 ? 28.698 12.144 5.122 1.00 89.00 179 ILE A N 1
ATOM 1374 C CA . ILE A 1 179 ? 27.411 12.065 5.843 1.00 89.00 179 ILE A CA 1
ATOM 1375 C C . ILE A 1 179 ? 26.893 10.630 5.931 1.00 89.00 179 ILE A C 1
ATOM 1377 O O . ILE A 1 179 ? 26.328 10.235 6.954 1.00 89.00 179 ILE A O 1
ATOM 1381 N N . GLN A 1 180 ? 27.060 9.836 4.875 1.00 88.19 180 GLN A N 1
ATOM 1382 C CA . GLN A 1 180 ? 26.707 8.420 4.903 1.00 88.19 180 GLN A CA 1
ATOM 1383 C C . GLN A 1 180 ? 27.541 7.671 5.952 1.00 88.19 180 GLN A C 1
ATOM 1385 O O . GLN A 1 180 ? 26.980 6.891 6.722 1.00 88.19 180 GLN A O 1
ATOM 1390 N N . GLU A 1 181 ? 28.839 7.961 6.059 1.00 92.44 181 GLU A N 1
ATOM 1391 C CA . GLU A 1 181 ? 29.711 7.396 7.092 1.00 92.44 181 GLU A CA 1
ATOM 1392 C C . GLU A 1 181 ? 29.287 7.836 8.506 1.00 92.44 181 GLU A C 1
ATOM 1394 O O . GLU A 1 181 ? 29.154 6.997 9.403 1.00 92.44 181 GLU A O 1
ATOM 1399 N N . GLU A 1 182 ? 28.958 9.119 8.704 1.00 91.31 182 GLU A N 1
ATOM 1400 C CA . GLU A 1 182 ? 28.399 9.625 9.967 1.00 91.31 182 GLU A CA 1
ATOM 1401 C C . GLU A 1 182 ? 27.088 8.901 10.341 1.00 91.31 182 GLU A C 1
ATOM 1403 O O . GLU A 1 182 ? 26.874 8.526 11.500 1.00 91.31 182 GLU A O 1
ATOM 1408 N N . ASN A 1 183 ? 26.209 8.653 9.364 1.00 85.50 183 ASN A N 1
ATOM 1409 C CA . ASN A 1 183 ? 24.954 7.928 9.569 1.00 85.50 183 ASN A CA 1
ATOM 1410 C C . ASN A 1 183 ? 25.187 6.472 9.983 1.00 85.50 183 ASN A C 1
ATOM 1412 O O . ASN A 1 183 ? 24.493 5.978 10.876 1.00 85.50 183 ASN A O 1
ATOM 1416 N N . VAL A 1 184 ? 26.172 5.793 9.387 1.00 89.25 184 VAL A N 1
ATOM 1417 C CA . VAL A 1 184 ? 26.564 4.431 9.783 1.00 89.25 184 VAL A CA 1
ATOM 1418 C C . VAL A 1 184 ? 27.054 4.415 11.233 1.00 89.25 184 VAL A C 1
ATOM 1420 O O . VAL A 1 184 ? 26.584 3.598 12.027 1.00 89.25 184 VAL A O 1
ATOM 1423 N N . GLN A 1 185 ? 27.915 5.360 11.623 1.00 90.19 185 GLN A N 1
ATOM 1424 C CA . GLN A 1 185 ? 28.412 5.462 13.001 1.00 90.19 185 GLN A CA 1
ATOM 1425 C C . GLN A 1 185 ? 27.280 5.725 14.008 1.00 90.19 185 GLN A C 1
ATOM 1427 O O . GLN A 1 185 ? 27.223 5.087 15.063 1.00 90.19 185 GLN A O 1
ATOM 1432 N N . LYS A 1 186 ? 26.329 6.610 13.677 1.00 86.19 186 LYS A N 1
ATOM 1433 C CA . LYS A 1 186 ? 25.145 6.878 14.513 1.00 86.19 186 LYS A CA 1
ATOM 1434 C C . LYS A 1 186 ? 24.237 5.658 14.640 1.00 86.19 186 LYS A C 1
ATOM 1436 O O . LYS A 1 186 ? 23.800 5.351 15.748 1.00 86.19 186 LYS A O 1
ATOM 1441 N N . LYS A 1 187 ? 23.980 4.935 13.544 1.00 85.06 187 LYS A N 1
ATOM 1442 C CA . LYS A 1 187 ? 23.217 3.673 13.571 1.00 85.06 187 LYS A CA 1
ATOM 1443 C C . LYS A 1 187 ? 23.900 2.649 14.478 1.00 85.06 187 LYS A C 1
ATOM 1445 O O . LYS A 1 187 ? 23.245 2.061 15.335 1.00 85.06 187 LYS A O 1
ATOM 1450 N N . GLN A 1 188 ? 25.221 2.514 14.380 1.00 88.88 188 GLN A N 1
ATOM 1451 C CA . GLN A 1 188 ? 25.992 1.622 15.245 1.00 88.88 188 GLN A CA 1
ATOM 1452 C C . GLN A 1 188 ? 25.946 2.044 16.725 1.00 88.88 188 GLN A C 1
ATOM 1454 O O . GLN A 1 188 ? 25.867 1.185 17.603 1.00 88.88 188 GLN A O 1
ATOM 1459 N N . ALA A 1 189 ? 25.950 3.346 17.024 1.00 87.19 189 ALA A N 1
ATOM 1460 C CA . ALA A 1 189 ? 25.782 3.850 18.387 1.00 87.19 189 ALA A CA 1
ATOM 1461 C C . ALA A 1 189 ? 24.396 3.511 18.962 1.00 87.19 189 ALA A C 1
ATOM 1463 O O . ALA A 1 189 ? 24.306 3.043 20.096 1.00 87.19 189 ALA A O 1
ATOM 1464 N N . VAL A 1 190 ? 23.325 3.665 18.171 1.00 85.00 190 VAL A N 1
ATOM 1465 C CA . VAL A 1 190 ? 21.969 3.252 18.578 1.00 85.00 190 VAL A CA 1
ATOM 1466 C C . VAL A 1 190 ? 21.920 1.751 18.857 1.00 85.00 190 VAL A C 1
ATOM 1468 O O . VAL A 1 190 ? 21.390 1.352 19.891 1.00 85.00 190 VAL A O 1
ATOM 1471 N N . LEU A 1 191 ? 22.514 0.920 17.995 1.00 83.12 191 LEU A N 1
ATOM 1472 C CA . LEU A 1 191 ? 22.559 -0.533 18.194 1.00 83.12 191 LEU A CA 1
ATOM 1473 C C . LEU A 1 191 ? 23.303 -0.928 19.478 1.00 83.12 191 LEU A C 1
ATOM 1475 O O . LEU A 1 191 ? 22.818 -1.783 20.215 1.00 83.12 191 LEU A O 1
ATOM 1479 N N . LYS A 1 192 ? 24.423 -0.267 19.801 1.00 87.50 192 LYS A N 1
ATOM 1480 C CA . LYS A 1 192 ? 25.145 -0.476 21.071 1.00 87.50 192 LYS A CA 1
ATOM 1481 C C . LYS A 1 192 ? 24.306 -0.097 22.293 1.00 87.50 192 LYS A C 1
ATOM 1483 O O . LYS A 1 192 ? 24.348 -0.781 23.306 1.00 87.50 192 LYS A O 1
ATOM 1488 N N . LEU A 1 193 ? 23.531 0.984 22.223 1.00 85.62 193 LEU A N 1
ATOM 1489 C CA . LEU A 1 193 ? 22.642 1.362 23.328 1.00 85.62 193 LEU A CA 1
ATOM 1490 C C . LEU A 1 193 ? 21.467 0.379 23.467 1.00 85.62 193 LEU A C 1
ATOM 1492 O O . LEU A 1 193 ? 21.083 0.016 24.578 1.00 85.62 193 LEU A O 1
ATOM 1496 N N . LEU A 1 194 ? 20.921 -0.096 22.345 1.00 82.00 194 LEU A N 1
ATOM 1497 C CA . LEU A 1 194 ? 19.871 -1.113 22.339 1.00 82.00 194 LEU A CA 1
ATOM 1498 C C . LEU A 1 194 ? 20.370 -2.460 22.879 1.00 82.00 194 LEU A C 1
ATOM 1500 O O . LEU A 1 194 ? 19.615 -3.125 23.585 1.00 82.00 194 LEU A O 1
ATOM 1504 N N . SER A 1 195 ? 21.624 -2.853 22.629 1.00 84.31 195 SER A N 1
ATOM 1505 C CA . SER A 1 195 ? 22.175 -4.097 23.185 1.00 84.31 195 SER A CA 1
ATOM 1506 C C . SER A 1 195 ? 22.239 -4.062 24.716 1.00 84.31 195 SER A C 1
ATOM 1508 O O . SER A 1 195 ? 21.855 -5.036 25.358 1.00 84.31 195 SER A O 1
ATOM 1510 N N . VAL A 1 196 ? 22.586 -2.917 25.316 1.00 86.81 196 VAL A N 1
ATOM 1511 C CA . VAL A 1 196 ? 22.568 -2.743 26.782 1.00 86.81 196 VAL A CA 1
ATOM 1512 C C . VAL A 1 196 ? 21.156 -2.929 27.357 1.00 86.81 196 VAL A C 1
ATOM 1514 O O . VAL A 1 196 ? 20.989 -3.571 28.398 1.00 86.81 196 VAL A O 1
ATOM 1517 N N . LEU A 1 197 ? 20.120 -2.416 26.677 1.00 83.12 197 LEU A N 1
ATOM 1518 C CA . LEU A 1 197 ? 18.722 -2.643 27.075 1.00 83.12 197 LEU A CA 1
ATOM 1519 C C . LEU A 1 197 ? 18.286 -4.096 26.874 1.00 83.12 197 LEU A C 1
ATOM 1521 O O . LEU A 1 197 ? 17.536 -4.625 27.696 1.00 83.12 197 LEU A O 1
ATOM 1525 N N . ARG A 1 198 ? 18.758 -4.737 25.801 1.00 83.94 198 ARG A N 1
ATOM 1526 C CA . ARG A 1 198 ? 18.472 -6.140 25.482 1.00 83.94 198 ARG A CA 1
ATOM 1527 C C . ARG A 1 198 ? 19.018 -7.082 26.551 1.00 83.94 198 ARG A C 1
ATOM 1529 O O . ARG A 1 198 ? 18.307 -7.985 26.973 1.00 83.94 198 ARG A O 1
ATOM 1536 N N . GLU A 1 199 ? 20.238 -6.845 27.024 1.00 86.50 199 GLU A N 1
ATOM 1537 C CA . GLU A 1 199 ? 20.871 -7.626 28.097 1.00 86.50 199 GLU A CA 1
ATOM 1538 C C . GLU A 1 199 ? 20.164 -7.452 29.452 1.00 86.50 199 GLU A C 1
ATOM 1540 O O . GLU A 1 199 ? 20.323 -8.271 30.356 1.00 86.50 199 GLU A O 1
ATOM 1545 N N . ASN A 1 200 ? 19.334 -6.413 29.595 1.00 86.94 200 ASN A N 1
ATOM 1546 C CA . ASN A 1 200 ? 18.684 -6.055 30.850 1.00 86.94 200 ASN A CA 1
ATOM 1547 C C . ASN A 1 200 ? 17.162 -5.833 30.695 1.00 86.94 200 ASN A C 1
ATOM 1549 O O . ASN A 1 200 ? 16.645 -4.768 31.050 1.00 86.94 200 ASN A O 1
ATOM 1553 N N . PRO A 1 201 ? 16.380 -6.841 30.259 1.00 80.38 201 PRO A N 1
ATOM 1554 C CA . PRO A 1 201 ? 14.954 -6.678 29.939 1.00 80.38 201 PRO A CA 1
ATOM 1555 C C . PRO A 1 201 ? 14.099 -6.276 31.155 1.00 80.38 201 PRO A C 1
ATOM 1557 O O . PRO A 1 201 ? 13.035 -5.663 31.026 1.00 80.38 201 PRO A O 1
ATOM 1560 N N . ASN A 1 202 ? 14.577 -6.587 32.363 1.00 82.94 202 ASN A N 1
ATOM 1561 C CA . ASN A 1 202 ? 13.928 -6.220 33.619 1.00 82.94 202 ASN A CA 1
ATOM 1562 C C . ASN A 1 202 ? 13.993 -4.715 33.909 1.00 82.94 202 ASN A C 1
ATOM 1564 O O . ASN A 1 202 ? 13.158 -4.214 34.660 1.00 82.94 202 ASN A O 1
ATOM 1568 N N . LEU A 1 203 ? 14.956 -3.990 33.335 1.00 80.88 203 LEU A N 1
ATOM 1569 C CA . LEU A 1 203 ? 15.093 -2.549 33.533 1.00 80.88 203 LEU A CA 1
ATOM 1570 C C . LEU A 1 203 ? 13.964 -1.779 32.853 1.00 80.88 203 LEU A C 1
ATOM 1572 O O . LEU A 1 203 ? 13.335 -0.933 33.488 1.00 80.88 203 LEU A O 1
ATOM 1576 N N . LEU A 1 204 ? 13.642 -2.139 31.608 1.00 78.94 204 LEU A N 1
ATOM 1577 C CA . LEU A 1 204 ? 12.552 -1.514 30.860 1.00 78.94 204 LEU A CA 1
ATOM 1578 C C . LEU A 1 204 ? 11.196 -1.782 31.535 1.00 78.94 204 LEU A C 1
ATOM 1580 O O . LEU A 1 204 ? 10.427 -0.855 31.769 1.00 78.94 204 LEU A O 1
ATOM 1584 N N . LYS A 1 205 ? 10.948 -3.033 31.957 1.00 82.81 205 LYS A N 1
ATOM 1585 C CA . LYS A 1 205 ? 9.727 -3.411 32.695 1.00 82.81 205 LYS A CA 1
ATOM 1586 C C . LYS A 1 205 ? 9.595 -2.668 34.031 1.00 82.81 205 LYS A C 1
ATOM 1588 O O . LYS A 1 205 ? 8.506 -2.228 34.390 1.00 82.81 205 LYS A O 1
ATOM 1593 N N . LYS A 1 206 ? 10.696 -2.507 34.779 1.00 84.50 206 LYS A N 1
ATOM 1594 C CA . LYS A 1 206 ? 10.704 -1.747 36.043 1.00 84.50 206 LYS A CA 1
ATOM 1595 C C . LYS A 1 206 ? 10.405 -0.265 35.819 1.00 84.50 206 LYS A C 1
ATOM 1597 O O . LYS A 1 206 ? 9.647 0.313 36.595 1.00 84.50 206 LYS A O 1
ATOM 1602 N N . GLN A 1 207 ? 10.971 0.329 34.771 1.00 81.75 207 GLN A N 1
ATOM 1603 C CA . GLN A 1 207 ? 10.747 1.731 34.432 1.00 81.75 207 GLN A CA 1
ATOM 1604 C C . GLN A 1 207 ? 9.294 1.982 34.001 1.00 81.75 207 GLN A C 1
ATOM 1606 O O . GLN A 1 207 ? 8.685 2.944 34.461 1.00 81.75 207 GLN A O 1
ATOM 1611 N N . GLU A 1 208 ? 8.698 1.094 33.207 1.00 81.75 208 GLU A N 1
ATOM 1612 C CA . GLU A 1 208 ? 7.278 1.175 32.843 1.00 81.75 208 GLU A CA 1
ATOM 1613 C C . GLU A 1 208 ? 6.354 1.067 34.050 1.00 81.75 208 GLU A C 1
ATOM 1615 O O . GLU A 1 208 ? 5.477 1.911 34.223 1.00 81.75 208 GLU A O 1
ATOM 1620 N N . ALA A 1 209 ? 6.594 0.091 34.930 1.00 84.06 209 ALA A N 1
ATOM 1621 C CA . ALA A 1 209 ? 5.830 -0.053 36.165 1.00 84.06 209 ALA A CA 1
ATOM 1622 C C . ALA A 1 209 ? 5.969 1.185 37.069 1.00 84.06 209 ALA A C 1
ATOM 1624 O O . ALA A 1 209 ? 5.036 1.562 37.779 1.00 84.06 209 ALA A O 1
ATOM 1625 N N . GLN A 1 210 ? 7.129 1.847 37.052 1.00 82.94 210 GLN A N 1
ATOM 1626 C CA . GLN A 1 210 ? 7.332 3.103 37.766 1.00 82.94 210 GLN A CA 1
ATOM 1627 C C . GLN A 1 210 ? 6.570 4.265 37.114 1.00 82.94 210 GLN A C 1
ATOM 1629 O O . GLN A 1 210 ? 5.952 5.047 37.832 1.00 82.94 210 GLN A O 1
ATOM 1634 N N . GLU A 1 211 ? 6.559 4.384 35.783 1.00 80.88 211 GLU A N 1
ATOM 1635 C CA . GLU A 1 211 ? 5.759 5.404 35.089 1.00 80.88 211 GLU A CA 1
ATOM 1636 C C . GLU A 1 211 ? 4.252 5.159 35.226 1.00 80.88 211 GLU A C 1
ATOM 1638 O O . GLU A 1 211 ? 3.470 6.108 35.270 1.00 80.88 211 GLU A O 1
ATOM 1643 N N . GLU A 1 212 ? 3.825 3.904 35.345 1.00 85.31 212 GLU A N 1
ATOM 1644 C CA . GLU A 1 212 ? 2.466 3.528 35.730 1.00 85.31 212 GLU A CA 1
ATOM 1645 C C . GLU A 1 212 ? 2.098 4.026 37.113 1.00 85.31 212 GLU A C 1
ATOM 1647 O O . GLU A 1 212 ? 1.138 4.785 37.236 1.00 85.31 212 GLU A O 1
ATOM 1652 N N . LYS A 1 213 ? 2.932 3.747 38.114 1.00 86.19 213 LYS A N 1
ATOM 1653 C CA . LYS A 1 213 ? 2.735 4.273 39.469 1.00 86.19 213 LYS A CA 1
ATOM 1654 C C . LYS A 1 213 ? 2.685 5.800 39.510 1.00 86.19 213 LYS A C 1
ATOM 1656 O O . LYS A 1 213 ? 1.824 6.350 40.185 1.00 86.19 213 LYS A O 1
ATOM 1661 N N . VAL A 1 214 ? 3.568 6.487 38.779 1.00 82.19 214 VAL A N 1
ATOM 1662 C CA . VAL A 1 214 ? 3.566 7.960 38.712 1.00 82.19 214 VAL A CA 1
ATOM 1663 C C . VAL A 1 214 ? 2.295 8.477 38.039 1.00 82.19 214 VAL A C 1
ATOM 1665 O O . VAL A 1 214 ? 1.708 9.434 38.524 1.00 82.19 214 VAL A O 1
ATOM 1668 N N . THR A 1 215 ? 1.836 7.842 36.959 1.00 84.44 215 THR A N 1
ATOM 1669 C CA . THR A 1 215 ? 0.597 8.252 36.276 1.00 84.44 215 THR A CA 1
ATOM 1670 C C . THR A 1 215 ? -0.612 8.096 37.190 1.00 84.44 215 THR A C 1
ATOM 1672 O O . THR A 1 215 ? -1.414 9.020 37.289 1.00 84.44 215 THR A O 1
ATOM 1675 N N . THR A 1 216 ? -0.723 6.963 37.887 1.00 88.19 216 THR A N 1
ATOM 1676 C CA . THR A 1 216 ? -1.803 6.721 38.850 1.00 88.19 216 THR A CA 1
ATOM 1677 C C . THR A 1 216 ? -1.763 7.740 39.983 1.00 88.19 216 THR A C 1
ATOM 1679 O O . THR A 1 216 ? -2.785 8.349 40.269 1.00 88.19 216 THR A O 1
ATOM 1682 N N . ALA A 1 217 ? -0.583 8.020 40.546 1.00 84.19 217 ALA A N 1
ATOM 1683 C CA . ALA A 1 217 ? -0.429 9.024 41.597 1.00 84.19 217 ALA A CA 1
ATOM 1684 C C . ALA A 1 217 ? -0.809 10.441 41.128 1.00 84.19 217 ALA A C 1
ATOM 1686 O O . ALA A 1 217 ? -1.445 11.181 41.872 1.00 84.19 217 ALA A O 1
ATOM 1687 N N . VAL A 1 218 ? -0.462 10.821 39.891 1.00 81.50 218 VAL A N 1
ATOM 1688 C CA . VAL A 1 218 ? -0.846 12.121 39.310 1.00 81.50 218 VAL A CA 1
ATOM 1689 C C . VAL A 1 218 ? -2.360 12.204 39.092 1.00 81.50 218 VAL A C 1
ATOM 1691 O O . VAL A 1 218 ? -2.954 13.239 39.377 1.00 81.50 218 VAL A O 1
ATOM 1694 N N . LEU A 1 219 ? -2.999 11.127 38.626 1.00 84.25 219 LEU A N 1
ATOM 1695 C CA . LEU A 1 219 ? -4.455 11.077 38.445 1.00 84.25 219 LEU A CA 1
ATOM 1696 C C . LEU A 1 219 ? -5.208 11.097 39.782 1.00 84.25 219 LEU A C 1
ATOM 1698 O O . LEU A 1 219 ? -6.209 11.798 39.907 1.00 84.25 219 LEU A O 1
ATOM 1702 N N . GLU A 1 220 ? -4.716 10.373 40.788 1.00 87.12 220 GLU A N 1
ATOM 1703 C CA . GLU A 1 220 ? -5.262 10.399 42.148 1.00 87.12 220 GLU A CA 1
ATOM 1704 C C . GLU A 1 220 ? -5.133 11.798 42.759 1.00 87.12 220 GLU A C 1
ATOM 1706 O O . GLU A 1 220 ? -6.126 12.342 43.245 1.00 87.12 220 GLU A O 1
ATOM 1711 N N . ALA A 1 221 ? -3.957 12.427 42.645 1.00 80.38 221 ALA A N 1
ATOM 1712 C CA . ALA A 1 221 ? -3.741 13.800 43.090 1.00 80.38 221 ALA A CA 1
ATOM 1713 C C . ALA A 1 221 ? -4.721 14.766 42.405 1.00 80.38 221 ALA A C 1
ATOM 1715 O O . ALA A 1 221 ? -5.427 15.496 43.097 1.00 80.38 221 ALA A O 1
ATOM 1716 N N . ALA A 1 222 ? -4.855 14.680 41.077 1.00 82.00 222 ALA A N 1
ATOM 1717 C CA . ALA A 1 222 ? -5.778 15.498 40.287 1.00 82.00 222 ALA A CA 1
ATOM 1718 C C . ALA A 1 222 ? -7.256 15.312 40.672 1.00 82.00 222 ALA A C 1
ATOM 1720 O O . ALA A 1 222 ? -8.053 16.231 40.508 1.00 82.00 222 ALA A O 1
ATOM 1721 N N . SER A 1 223 ? -7.636 14.134 41.176 1.00 83.19 223 SER A N 1
ATOM 1722 C CA . SER A 1 223 ? -9.001 13.859 41.643 1.00 83.19 223 SER A CA 1
ATOM 1723 C C . SER A 1 223 ? -9.283 14.363 43.064 1.00 83.19 223 SER A C 1
ATOM 1725 O O . SER A 1 223 ? -10.442 14.546 43.433 1.00 83.19 223 SER A O 1
ATOM 1727 N N . SER A 1 224 ? -8.233 14.578 43.863 1.00 82.88 224 SER A N 1
ATOM 1728 C CA . SER A 1 224 ? -8.330 14.887 45.295 1.00 82.88 224 SER A CA 1
ATOM 1729 C C . SER A 1 224 ? -8.301 16.381 45.625 1.00 82.88 224 SER A C 1
ATOM 1731 O O . SER A 1 224 ? -8.774 16.780 46.690 1.00 82.88 224 SER A O 1
ATOM 1733 N N . THR A 1 225 ? -7.788 17.218 44.723 1.00 74.62 225 THR A N 1
ATOM 1734 C CA . THR A 1 225 ? -7.705 18.669 44.907 1.00 74.62 225 THR A CA 1
ATOM 1735 C C . THR A 1 225 ? -8.636 19.394 43.931 1.00 74.62 225 THR A C 1
ATOM 1737 O O . THR A 1 225 ? -8.475 19.266 42.717 1.00 74.62 225 THR A O 1
ATOM 1740 N N . PRO A 1 226 ? -9.602 20.201 44.413 1.00 70.62 226 PRO A N 1
ATOM 1741 C CA . PRO A 1 226 ? -10.298 21.170 43.573 1.00 70.62 226 PRO A CA 1
ATOM 1742 C C . PRO A 1 226 ? -9.321 22.313 43.262 1.00 70.62 226 PRO A C 1
ATOM 1744 O O . PRO A 1 226 ? -9.323 23.352 43.917 1.00 70.62 226 PRO A O 1
ATOM 1747 N N . GLY A 1 227 ? -8.411 22.051 42.325 1.00 61.69 227 GLY A N 1
ATOM 1748 C CA . GLY A 1 227 ? -7.326 22.949 41.956 1.00 61.69 227 GLY A CA 1
ATOM 1749 C C . GLY A 1 227 ? -7.800 24.135 41.124 1.00 61.69 227 GLY A C 1
ATOM 1750 O O . GLY A 1 227 ? -8.804 24.082 40.409 1.00 61.69 227 GLY A O 1
ATOM 1751 N N . THR A 1 228 ? -7.045 25.221 41.213 1.00 75.38 228 THR A N 1
ATOM 1752 C CA . THR A 1 228 ? -7.211 26.386 40.337 1.00 75.38 228 THR A CA 1
ATOM 1753 C C . THR A 1 228 ? -6.888 26.008 38.883 1.00 75.38 228 THR A C 1
ATOM 1755 O O . THR A 1 228 ? -6.134 25.069 38.629 1.00 75.38 228 THR A O 1
ATOM 1758 N N . SER A 1 229 ? -7.434 26.738 37.899 1.00 75.31 229 SER A N 1
ATOM 1759 C CA . SER A 1 229 ? -7.241 26.446 36.459 1.00 75.31 229 SER A CA 1
ATOM 1760 C C . SER A 1 229 ? -5.769 26.262 36.053 1.00 75.31 229 SER A C 1
ATOM 1762 O O . SER A 1 229 ? -5.478 25.516 35.126 1.00 75.31 229 SER A O 1
ATOM 1764 N N . THR A 1 230 ? -4.839 26.919 36.748 1.00 81.19 230 THR A N 1
ATOM 1765 C CA . THR A 1 230 ? -3.393 26.853 36.498 1.00 81.19 230 THR A CA 1
ATOM 1766 C C . THR A 1 230 ? -2.740 25.550 36.958 1.00 81.19 230 THR A C 1
ATOM 1768 O O . THR A 1 230 ? -1.857 25.043 36.268 1.00 81.19 230 THR A O 1
ATOM 1771 N N . GLU A 1 231 ? -3.180 24.974 38.079 1.00 77.12 231 GLU A N 1
ATOM 1772 C CA . GLU A 1 231 ? -2.672 23.682 38.573 1.00 77.12 231 GLU A CA 1
ATOM 1773 C C . GLU A 1 231 ? -3.137 22.538 37.666 1.00 77.12 231 GLU A C 1
ATOM 1775 O O . GLU A 1 231 ? -2.385 21.604 37.385 1.00 77.12 231 GLU A O 1
ATOM 1780 N N . TYR A 1 232 ? -4.355 22.651 37.130 1.00 79.75 232 TYR A N 1
ATOM 1781 C CA . TYR A 1 232 ? -4.882 21.700 36.157 1.00 79.75 232 TYR A CA 1
ATOM 1782 C C . TYR A 1 232 ? -4.045 21.678 34.868 1.00 79.75 232 TYR A C 1
ATOM 1784 O O . TYR A 1 232 ? -3.667 20.606 34.398 1.00 79.75 232 TYR A O 1
ATOM 1792 N N . ASP A 1 233 ? -3.671 22.845 34.337 1.00 78.75 233 ASP A N 1
ATOM 1793 C CA . ASP A 1 233 ? -2.824 22.943 33.140 1.00 78.75 233 ASP A CA 1
ATOM 1794 C C . ASP A 1 233 ? -1.419 22.349 33.349 1.00 78.75 233 ASP A C 1
ATOM 1796 O O . ASP A 1 233 ? -0.800 21.833 32.413 1.00 78.75 233 ASP A O 1
ATOM 1800 N N . GLU A 1 234 ? -0.884 22.421 34.568 1.00 82.12 234 GLU A N 1
ATOM 1801 C CA . GLU A 1 234 ? 0.400 21.811 34.920 1.00 82.12 234 GLU A CA 1
ATOM 1802 C C . GLU A 1 234 ? 0.302 20.286 35.045 1.00 82.12 234 GLU A C 1
ATOM 1804 O O . GLU A 1 234 ? 1.147 19.566 34.504 1.00 82.12 234 GLU A O 1
ATOM 1809 N N . ILE A 1 235 ? -0.777 19.782 35.647 1.00 77.06 235 ILE A N 1
ATOM 1810 C CA . ILE A 1 235 ? -1.093 18.349 35.692 1.00 77.06 235 ILE A CA 1
ATOM 1811 C C . ILE A 1 235 ? -1.252 17.787 34.273 1.00 77.06 235 ILE A C 1
ATOM 1813 O O . ILE A 1 235 ? -0.682 16.738 33.963 1.00 77.06 235 ILE A O 1
ATOM 1817 N N . VAL A 1 236 ? -1.963 18.490 33.386 1.00 78.81 236 VAL A N 1
ATOM 1818 C CA . VAL A 1 236 ? -2.132 18.089 31.979 1.00 78.81 236 VAL A CA 1
ATOM 1819 C C . VAL A 1 236 ? -0.780 18.033 31.263 1.00 78.81 236 VAL A C 1
ATOM 1821 O O . VAL A 1 236 ? -0.468 17.024 30.627 1.00 78.81 236 VAL A O 1
ATOM 1824 N N . ARG A 1 237 ? 0.083 19.045 31.440 1.00 80.88 237 ARG A N 1
ATOM 1825 C CA . ARG A 1 237 ? 1.452 19.034 30.890 1.00 80.88 237 ARG A CA 1
ATOM 1826 C C . ARG A 1 237 ? 2.286 17.861 31.408 1.00 80.88 237 ARG A C 1
ATOM 1828 O O . ARG A 1 237 ? 3.009 17.232 30.631 1.00 80.88 237 ARG A O 1
ATOM 1835 N N . HIS A 1 238 ? 2.191 17.540 32.697 1.00 76.44 238 HIS A N 1
ATOM 1836 C CA . HIS A 1 238 ? 2.887 16.388 33.267 1.00 76.44 238 HIS A CA 1
ATOM 1837 C C . HIS A 1 238 ? 2.368 15.060 32.711 1.00 76.44 238 HIS A C 1
ATOM 1839 O O . HIS A 1 238 ? 3.176 14.195 32.360 1.00 76.44 238 HIS A O 1
ATOM 1845 N N . LEU A 1 239 ? 1.051 14.909 32.565 1.00 77.94 239 LEU A N 1
ATOM 1846 C CA . LEU A 1 239 ? 0.444 13.723 31.963 1.00 77.94 239 LEU A CA 1
ATOM 1847 C C . LEU A 1 239 ? 0.871 13.548 30.503 1.00 77.94 239 LEU A C 1
ATOM 1849 O O . LEU A 1 239 ? 1.216 12.435 30.107 1.00 77.94 239 LEU A O 1
ATOM 1853 N N . ASP A 1 240 ? 0.928 14.621 29.719 1.00 78.94 240 ASP A N 1
ATOM 1854 C CA . ASP A 1 240 ? 1.381 14.552 28.328 1.00 78.94 240 ASP A CA 1
ATOM 1855 C C . ASP A 1 240 ? 2.874 14.211 28.220 1.00 78.94 240 ASP A C 1
ATOM 1857 O O . ASP A 1 240 ? 3.261 13.382 27.392 1.00 78.94 240 ASP A O 1
ATOM 1861 N N . SER A 1 241 ? 3.713 14.738 29.119 1.00 78.50 241 SER A N 1
ATOM 1862 C CA . SER A 1 241 ? 5.125 14.341 29.218 1.00 78.50 241 SER A CA 1
ATOM 1863 C C . SER A 1 241 ? 5.291 12.848 29.546 1.00 78.50 241 SER A C 1
ATOM 1865 O O . SER A 1 241 ? 6.158 12.176 28.978 1.00 78.50 241 SER A O 1
ATOM 1867 N N . ILE A 1 242 ? 4.459 12.298 30.439 1.00 74.12 242 ILE A N 1
ATOM 1868 C CA . ILE A 1 242 ? 4.478 10.866 30.776 1.00 74.12 242 ILE A CA 1
ATOM 1869 C C . ILE A 1 242 ? 3.978 10.018 29.597 1.00 74.12 242 ILE A C 1
ATOM 1871 O O . ILE A 1 242 ? 4.616 9.026 29.243 1.00 74.12 242 ILE A O 1
ATOM 1875 N N . LYS A 1 243 ? 2.895 10.423 28.920 1.00 76.31 243 LYS A N 1
ATOM 1876 C CA . LYS A 1 243 ? 2.406 9.743 27.705 1.00 76.31 243 LYS A CA 1
ATOM 1877 C C . LYS A 1 243 ? 3.469 9.706 26.608 1.00 76.31 243 LYS A C 1
ATOM 1879 O O . LYS A 1 243 ? 3.668 8.667 25.977 1.00 76.31 243 LYS A O 1
ATOM 1884 N N . GLN A 1 244 ? 4.186 10.811 26.403 1.00 75.75 244 GLN A N 1
ATOM 1885 C CA . GLN A 1 244 ? 5.257 10.875 25.413 1.00 75.75 244 GLN A CA 1
ATOM 1886 C C . GLN A 1 244 ? 6.409 9.921 25.765 1.00 75.75 244 GLN A C 1
ATOM 1888 O O . GLN A 1 244 ? 6.934 9.248 24.878 1.00 75.75 244 GLN A O 1
ATOM 1893 N N . ARG A 1 245 ? 6.786 9.812 27.048 1.00 79.00 245 ARG A N 1
ATOM 1894 C CA . ARG A 1 245 ? 7.813 8.858 27.503 1.00 79.00 245 ARG A CA 1
ATOM 1895 C C . ARG A 1 245 ? 7.391 7.405 27.319 1.00 79.00 245 ARG A C 1
ATOM 1897 O O . ARG A 1 245 ? 8.169 6.637 26.757 1.00 79.00 245 ARG A O 1
ATOM 1904 N N . ARG A 1 246 ? 6.150 7.049 27.664 1.00 78.62 246 ARG A N 1
ATOM 1905 C CA . ARG A 1 246 ? 5.595 5.717 27.373 1.00 78.62 246 ARG A CA 1
ATOM 1906 C C . ARG A 1 246 ? 5.623 5.387 25.890 1.00 78.62 246 ARG A C 1
ATOM 1908 O O . ARG A 1 246 ? 6.094 4.321 25.524 1.00 78.62 246 ARG A O 1
ATOM 1915 N N . THR A 1 247 ? 5.205 6.325 25.042 1.00 78.31 247 THR A N 1
ATOM 1916 C CA . THR A 1 247 ? 5.238 6.149 23.581 1.00 78.31 247 THR A CA 1
ATOM 1917 C C . THR A 1 247 ? 6.659 5.852 23.093 1.00 78.31 247 THR A C 1
ATOM 1919 O O . THR A 1 247 ? 6.863 4.945 22.290 1.00 78.31 247 THR A O 1
ATOM 1922 N N . ARG A 1 248 ? 7.670 6.555 23.627 1.00 79.88 248 ARG A N 1
ATOM 1923 C CA . ARG A 1 248 ? 9.084 6.284 23.314 1.00 79.88 248 ARG A CA 1
ATOM 1924 C C . ARG A 1 248 ? 9.542 4.910 23.810 1.00 79.88 248 ARG A C 1
ATOM 1926 O O . ARG A 1 248 ? 10.247 4.231 23.075 1.00 79.88 248 ARG A O 1
ATOM 1933 N N . MET A 1 249 ? 9.155 4.490 25.017 1.00 74.88 249 MET A N 1
ATOM 1934 C CA . MET A 1 249 ? 9.501 3.158 25.539 1.00 74.88 249 MET A CA 1
ATOM 1935 C C . MET A 1 249 ? 8.863 2.034 24.717 1.00 74.88 249 MET A C 1
ATOM 1937 O O . MET A 1 249 ? 9.546 1.060 24.409 1.00 74.88 249 MET A O 1
ATOM 1941 N N . THR A 1 250 ? 7.604 2.194 24.299 1.00 77.44 250 THR A N 1
ATOM 1942 C CA . THR A 1 250 ? 6.932 1.254 23.392 1.00 77.44 250 THR A CA 1
ATOM 1943 C C . THR A 1 250 ? 7.669 1.160 22.059 1.00 77.44 250 THR A C 1
ATOM 1945 O O . THR A 1 250 ? 8.027 0.061 21.651 1.00 77.44 250 THR A O 1
ATOM 1948 N N . ALA A 1 251 ? 8.015 2.294 21.441 1.00 75.50 251 ALA A N 1
ATOM 1949 C CA . ALA A 1 251 ? 8.779 2.308 20.192 1.00 75.50 251 ALA A CA 1
ATOM 1950 C C . ALA A 1 251 ? 10.178 1.673 20.340 1.00 75.50 251 ALA A C 1
ATOM 1952 O O . ALA A 1 251 ? 10.660 0.996 19.434 1.00 75.50 251 ALA A O 1
ATOM 1953 N N . ILE A 1 252 ? 10.847 1.861 21.486 1.00 75.94 252 ILE A N 1
ATOM 1954 C CA . ILE A 1 252 ? 12.121 1.187 21.788 1.00 75.94 252 ILE A CA 1
ATOM 1955 C C . ILE A 1 252 ? 11.914 -0.324 21.916 1.00 75.94 252 ILE A C 1
ATOM 1957 O O . ILE A 1 252 ? 12.729 -1.082 21.398 1.00 75.94 252 ILE A O 1
ATOM 1961 N N . ARG A 1 253 ? 10.835 -0.777 22.566 1.00 79.31 253 ARG A N 1
ATOM 1962 C CA . ARG A 1 253 ? 10.505 -2.204 22.669 1.00 79.31 253 ARG A CA 1
ATOM 1963 C C . ARG A 1 253 ? 10.235 -2.816 21.299 1.00 79.31 253 ARG A C 1
ATOM 1965 O O . ARG A 1 253 ? 10.815 -3.853 21.010 1.00 79.31 253 ARG A O 1
ATOM 1972 N N . GLU A 1 254 ? 9.408 -2.178 20.476 1.00 75.50 254 GLU A N 1
ATOM 1973 C CA . GLU A 1 254 ? 9.106 -2.632 19.112 1.00 75.50 254 GLU A CA 1
ATOM 1974 C C . GLU A 1 254 ? 10.381 -2.741 18.271 1.00 75.50 254 GLU A C 1
ATOM 1976 O O . GLU A 1 254 ? 10.598 -3.737 17.584 1.00 75.50 254 GLU A O 1
ATOM 1981 N N . ARG A 1 255 ? 11.290 -1.766 18.396 1.00 74.56 255 ARG A N 1
ATOM 1982 C CA . ARG A 1 255 ? 12.610 -1.837 17.761 1.00 74.56 255 ARG A CA 1
ATOM 1983 C C . ARG A 1 255 ? 13.472 -2.958 18.324 1.00 74.56 255 ARG A C 1
ATOM 1985 O O . ARG A 1 255 ? 14.108 -3.645 17.543 1.00 74.56 255 ARG A O 1
ATOM 1992 N N . LEU A 1 256 ? 13.496 -3.175 19.640 1.00 71.94 256 LEU A N 1
ATOM 1993 C CA . LEU A 1 256 ? 14.242 -4.284 20.246 1.00 71.94 256 LEU A CA 1
ATOM 1994 C C . LEU A 1 256 ? 13.742 -5.640 19.743 1.00 71.94 256 LEU A C 1
ATOM 1996 O O . LEU A 1 256 ? 14.566 -6.493 19.422 1.00 71.94 256 LEU A O 1
ATOM 2000 N N . THR A 1 257 ? 12.423 -5.820 19.638 1.00 71.50 257 THR A N 1
ATOM 2001 C CA . THR A 1 257 ? 11.825 -7.036 19.076 1.00 71.50 257 THR A CA 1
ATOM 2002 C C . THR A 1 257 ? 12.127 -7.171 17.589 1.00 71.50 257 THR A C 1
ATOM 2004 O O . THR A 1 257 ? 12.510 -8.254 17.160 1.00 71.50 257 THR A O 1
ATOM 2007 N N . GLN A 1 258 ? 12.056 -6.078 16.822 1.00 71.88 258 GLN A N 1
ATOM 2008 C CA . GLN A 1 258 ? 12.397 -6.083 15.400 1.00 71.88 258 GLN A CA 1
ATOM 2009 C C . GLN A 1 258 ? 13.868 -6.447 15.184 1.00 71.88 258 GLN A C 1
ATOM 2011 O O . GLN A 1 258 ? 14.158 -7.372 14.441 1.00 71.88 258 GLN A O 1
ATOM 2016 N N . THR A 1 259 ? 14.798 -5.806 15.899 1.00 70.62 259 THR A N 1
ATOM 2017 C CA . THR A 1 259 ? 16.230 -6.119 15.791 1.00 70.62 259 THR A CA 1
ATOM 2018 C C . THR A 1 259 ? 16.525 -7.550 16.241 1.00 70.62 259 THR A C 1
ATOM 2020 O O . THR A 1 259 ? 17.398 -8.190 15.677 1.00 70.62 259 THR A O 1
ATOM 2023 N N . GLN A 1 260 ? 15.809 -8.084 17.236 1.00 71.88 260 GLN A N 1
ATOM 2024 C CA . GLN A 1 260 ? 15.968 -9.486 17.633 1.00 71.88 260 GLN A CA 1
ATOM 2025 C C . GLN A 1 260 ? 15.508 -10.450 16.528 1.00 71.88 260 GLN A C 1
ATOM 2027 O O . GLN A 1 260 ? 16.177 -11.456 16.289 1.00 71.88 260 GLN A O 1
ATOM 2032 N N . MET A 1 261 ? 14.402 -10.146 15.840 1.00 61.50 261 MET A N 1
ATOM 2033 C CA . MET A 1 261 ? 13.962 -10.925 14.679 1.00 61.50 261 MET A CA 1
ATOM 2034 C C . MET A 1 261 ? 14.943 -10.795 13.511 1.00 61.50 261 MET A C 1
ATOM 2036 O O . MET A 1 261 ? 15.314 -11.813 12.936 1.00 61.50 261 MET A O 1
ATOM 2040 N N . ASP A 1 262 ? 15.429 -9.585 13.223 1.00 63.97 262 ASP A N 1
ATOM 2041 C CA . ASP A 1 262 ? 16.409 -9.332 12.163 1.00 63.97 262 ASP A CA 1
ATOM 2042 C C . ASP A 1 262 ? 17.732 -10.069 12.438 1.00 63.97 262 ASP A C 1
ATOM 2044 O O . ASP A 1 262 ? 18.270 -10.705 11.540 1.00 63.97 262 ASP A O 1
ATOM 2048 N N . ASP A 1 263 ? 18.238 -10.058 13.678 1.00 66.38 263 ASP A N 1
ATOM 2049 C CA . ASP A 1 263 ? 19.465 -10.771 14.064 1.00 66.38 263 ASP A CA 1
ATOM 2050 C C . ASP A 1 263 ? 19.301 -12.294 13.923 1.00 66.38 263 ASP A C 1
ATOM 2052 O O . ASP A 1 263 ? 20.194 -12.974 13.413 1.00 66.38 263 ASP A O 1
ATOM 2056 N N . THR A 1 264 ? 18.148 -12.828 14.340 1.00 65.00 264 THR A N 1
ATOM 2057 C CA . THR A 1 264 ? 17.822 -14.262 14.222 1.00 65.00 264 THR A CA 1
ATOM 2058 C C . THR A 1 264 ? 17.713 -14.669 12.752 1.00 65.00 264 THR A C 1
ATOM 2060 O O . THR A 1 264 ? 18.266 -15.687 12.336 1.00 65.00 264 THR A O 1
ATOM 2063 N N . TYR A 1 265 ? 17.066 -13.835 11.938 1.00 61.38 265 TYR A N 1
ATOM 2064 C CA . TYR A 1 265 ? 16.946 -14.027 10.498 1.00 61.38 265 TYR A CA 1
ATOM 2065 C C . TYR A 1 265 ? 18.307 -13.951 9.789 1.00 61.38 265 TYR A C 1
ATOM 2067 O O . TYR A 1 265 ? 18.636 -14.814 8.980 1.00 61.38 265 TYR A O 1
ATOM 2075 N N . GLN A 1 266 ? 19.150 -12.976 10.136 1.00 61.22 266 GLN A N 1
ATOM 2076 C CA . GLN A 1 266 ? 20.504 -12.841 9.589 1.00 61.22 266 GLN A CA 1
ATOM 2077 C C . GLN A 1 266 ? 21.421 -14.000 10.003 1.00 61.22 266 GLN A C 1
ATOM 2079 O O . GLN A 1 266 ? 22.241 -14.453 9.203 1.00 61.22 266 GLN A O 1
ATOM 2084 N N . ALA A 1 267 ? 21.285 -14.518 11.228 1.00 66.31 267 ALA A N 1
ATOM 2085 C CA . ALA A 1 267 ? 21.992 -15.720 11.664 1.00 66.31 267 ALA A CA 1
ATOM 2086 C C . ALA A 1 267 ? 21.549 -16.956 10.864 1.00 66.31 267 ALA A C 1
ATOM 2088 O O . ALA A 1 267 ? 22.399 -17.732 10.423 1.00 66.31 267 ALA A O 1
ATOM 2089 N N . ALA A 1 268 ? 20.244 -17.100 10.610 1.00 56.38 268 ALA A N 1
ATOM 2090 C CA . ALA A 1 268 ? 19.706 -18.159 9.760 1.00 56.38 268 ALA A CA 1
ATOM 2091 C C . ALA A 1 268 ? 20.212 -18.047 8.310 1.00 56.38 268 ALA A C 1
ATOM 2093 O O . ALA A 1 268 ? 20.661 -19.045 7.750 1.00 56.38 268 ALA A O 1
ATOM 2094 N N . LEU A 1 269 ? 20.239 -16.841 7.728 1.00 58.00 269 LEU A N 1
ATOM 2095 C CA . LEU A 1 269 ? 20.776 -16.601 6.381 1.00 58.00 269 LEU A CA 1
ATOM 2096 C C . LEU A 1 269 ? 22.269 -16.931 6.269 1.00 58.00 269 LEU A C 1
ATOM 2098 O O . LEU A 1 269 ? 22.666 -17.640 5.349 1.00 58.00 269 LEU A O 1
ATOM 2102 N N . LYS A 1 270 ? 23.102 -16.488 7.219 1.00 70.75 270 LYS A N 1
ATOM 2103 C CA . LYS A 1 270 ? 24.538 -16.833 7.229 1.00 70.75 270 LYS A CA 1
ATOM 2104 C C . LYS A 1 270 ? 24.771 -18.335 7.336 1.00 70.75 270 LYS A C 1
ATOM 2106 O O . LYS A 1 270 ? 25.703 -18.877 6.749 1.00 70.75 270 LYS A O 1
ATOM 2111 N N . ARG A 1 271 ? 23.930 -19.018 8.109 1.00 64.56 271 ARG A N 1
ATOM 2112 C CA . ARG A 1 271 ? 23.997 -20.469 8.257 1.00 64.56 271 ARG A CA 1
ATOM 2113 C C . ARG A 1 271 ? 23.562 -21.189 6.982 1.00 64.56 271 ARG A C 1
ATOM 2115 O O . ARG A 1 271 ? 24.176 -22.189 6.624 1.00 64.56 271 ARG A O 1
ATOM 2122 N N . LEU A 1 272 ? 22.569 -20.651 6.279 1.00 60.34 272 LEU A N 1
ATOM 2123 C CA . LEU A 1 272 ? 22.139 -21.128 4.966 1.00 60.34 272 LEU A CA 1
ATOM 2124 C C . LEU A 1 272 ? 23.256 -20.983 3.921 1.00 60.34 272 LEU A C 1
ATOM 2126 O O . LEU A 1 272 ? 23.536 -21.925 3.186 1.00 60.34 272 LEU A O 1
ATOM 2130 N N . GLU A 1 273 ? 23.949 -19.846 3.904 1.00 67.81 273 GLU A N 1
ATOM 2131 C CA . GLU A 1 273 ? 25.096 -19.598 3.022 1.00 67.81 273 GLU A CA 1
ATOM 2132 C C . GLU A 1 273 ? 26.250 -20.584 3.290 1.00 67.81 273 GLU A C 1
ATOM 2134 O O . GLU A 1 273 ? 26.833 -21.153 2.362 1.00 67.81 273 GLU A O 1
ATOM 2139 N N . ALA A 1 274 ? 26.524 -20.879 4.565 1.00 66.56 274 ALA A N 1
ATOM 2140 C CA . ALA A 1 274 ? 27.504 -21.892 4.949 1.00 66.56 274 ALA A CA 1
ATOM 2141 C C . ALA A 1 274 ? 27.104 -23.305 4.479 1.00 66.56 274 ALA A C 1
ATOM 2143 O O . ALA A 1 274 ? 27.942 -24.030 3.941 1.00 66.56 274 ALA A O 1
ATOM 2144 N N . LEU A 1 275 ? 25.832 -23.693 4.625 1.00 64.00 275 LEU A N 1
ATOM 2145 C CA . LEU A 1 275 ? 25.330 -24.990 4.149 1.00 64.00 275 LEU A CA 1
ATOM 2146 C C . LEU A 1 275 ? 25.374 -25.101 2.618 1.00 64.00 275 LEU A C 1
ATOM 2148 O O . LEU A 1 275 ? 25.782 -26.138 2.096 1.00 64.00 275 LEU A O 1
ATOM 2152 N N . SER A 1 276 ? 25.043 -24.025 1.900 1.00 66.19 276 SER A N 1
ATOM 2153 C CA . SER A 1 276 ? 25.173 -23.955 0.438 1.00 66.19 276 SER A CA 1
ATOM 2154 C C . SER A 1 276 ? 26.623 -24.143 -0.013 1.00 66.19 276 SER A C 1
ATOM 2156 O O . SER A 1 276 ? 26.886 -24.868 -0.969 1.00 66.19 276 SER A O 1
ATOM 2158 N N . THR A 1 277 ? 27.577 -23.546 0.705 1.00 69.81 277 THR A N 1
ATOM 2159 C CA . THR A 1 277 ? 29.013 -23.696 0.420 1.00 69.81 277 THR A CA 1
ATOM 2160 C C . THR A 1 277 ? 29.483 -25.141 0.643 1.00 69.81 277 THR A C 1
ATOM 2162 O O . THR A 1 277 ? 30.222 -25.693 -0.175 1.00 69.81 277 THR A O 1
ATOM 2165 N N . ILE A 1 278 ? 29.028 -25.794 1.722 1.00 70.56 278 ILE A N 1
ATOM 2166 C CA . ILE A 1 278 ? 29.323 -27.213 1.998 1.00 70.56 278 ILE A CA 1
ATOM 2167 C C . ILE A 1 278 ? 28.766 -28.102 0.881 1.00 70.56 278 ILE A C 1
ATOM 2169 O O . ILE A 1 278 ? 29.467 -28.991 0.398 1.00 70.56 278 ILE A O 1
ATOM 2173 N N . ARG A 1 279 ? 27.532 -27.838 0.438 1.00 70.75 279 ARG A N 1
ATOM 2174 C CA . ARG A 1 279 ? 26.901 -28.558 -0.671 1.00 70.75 279 ARG A CA 1
ATOM 2175 C C . ARG A 1 279 ? 27.701 -28.420 -1.964 1.00 70.75 279 ARG A C 1
ATOM 2177 O O . ARG A 1 279 ? 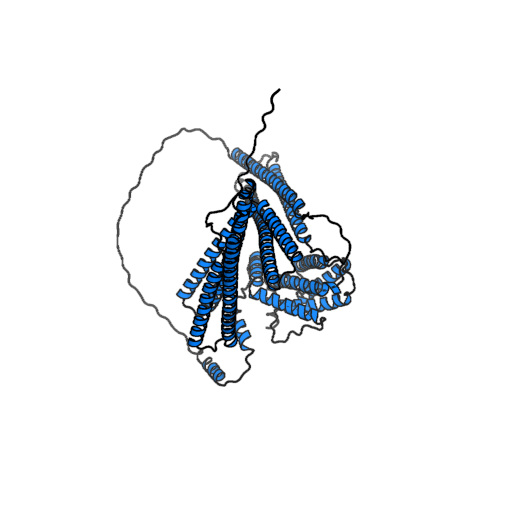28.009 -29.435 -2.578 1.00 70.75 279 ARG A O 1
ATOM 2184 N N . GLN A 1 280 ? 28.082 -27.199 -2.337 1.00 71.31 280 GLN A N 1
ATOM 2185 C CA . GLN A 1 280 ? 28.902 -26.958 -3.526 1.00 71.31 280 GLN A CA 1
ATOM 2186 C C . GLN A 1 280 ? 30.227 -27.734 -3.458 1.00 71.31 280 GLN A C 1
ATOM 2188 O O . GLN A 1 280 ? 30.609 -28.396 -4.417 1.00 71.31 280 GLN A O 1
ATOM 2193 N N . THR A 1 281 ? 30.882 -27.740 -2.294 1.00 70.00 281 THR A N 1
ATOM 2194 C CA . THR A 1 281 ? 32.138 -28.481 -2.085 1.00 70.00 281 THR A CA 1
ATOM 2195 C C . THR A 1 281 ? 31.945 -30.000 -2.252 1.00 70.00 281 THR A C 1
ATOM 2197 O O . THR A 1 281 ? 32.809 -30.686 -2.796 1.00 70.00 281 THR A O 1
ATOM 2200 N N . LEU A 1 282 ? 30.806 -30.546 -1.811 1.00 67.50 282 LEU A N 1
ATOM 2201 C CA . LEU A 1 282 ? 30.451 -31.962 -1.991 1.00 67.50 282 LEU A CA 1
ATOM 2202 C C . LEU A 1 282 ? 30.113 -32.303 -3.453 1.00 67.50 282 LEU A C 1
ATOM 2204 O O . LEU A 1 282 ? 30.493 -33.371 -3.937 1.00 67.50 282 LEU A O 1
ATOM 2208 N N . GLU A 1 283 ? 29.429 -31.413 -4.170 1.00 72.12 283 GLU A N 1
ATOM 2209 C CA . GLU A 1 283 ? 29.141 -31.569 -5.603 1.00 72.12 283 GLU A CA 1
ATOM 2210 C C . GLU A 1 283 ? 30.439 -31.531 -6.433 1.00 72.12 283 GLU A C 1
ATOM 2212 O O . GLU A 1 283 ? 30.659 -32.387 -7.292 1.00 72.12 283 GLU A O 1
ATOM 2217 N N . GLU A 1 284 ? 31.369 -30.631 -6.112 1.00 76.44 284 GLU A N 1
ATOM 2218 C CA . GLU A 1 284 ? 32.703 -30.574 -6.730 1.00 76.44 284 GLU A CA 1
ATOM 2219 C C . GLU A 1 284 ? 33.536 -31.837 -6.430 1.00 76.44 284 GLU A C 1
ATOM 2221 O O . GLU A 1 284 ? 34.198 -32.383 -7.315 1.00 76.44 284 GLU A O 1
ATOM 2226 N N . ALA A 1 285 ? 33.456 -32.377 -5.208 1.00 68.31 285 ALA A N 1
ATOM 2227 C CA . ALA A 1 285 ? 34.151 -33.612 -4.836 1.00 68.31 285 ALA A CA 1
ATOM 2228 C C . ALA A 1 285 ? 33.569 -34.874 -5.506 1.00 68.31 285 ALA A C 1
ATOM 2230 O O . ALA A 1 285 ? 34.282 -35.859 -5.694 1.00 68.31 285 ALA A O 1
ATOM 2231 N N . THR A 1 286 ? 32.281 -34.866 -5.867 1.00 66.75 286 THR A N 1
ATOM 2232 C CA . THR A 1 286 ? 31.596 -36.014 -6.493 1.00 66.75 286 THR A CA 1
ATOM 2233 C C . THR A 1 286 ? 31.644 -35.991 -8.021 1.00 66.75 286 THR A C 1
ATOM 2235 O O . THR A 1 286 ? 31.553 -37.049 -8.642 1.00 66.75 286 THR A O 1
ATOM 2238 N N . THR A 1 287 ? 31.837 -34.819 -8.630 1.00 67.62 287 THR A N 1
ATOM 2239 C CA . THR A 1 287 ? 31.941 -34.639 -10.092 1.00 67.62 287 THR A CA 1
ATOM 2240 C C . THR A 1 287 ? 33.361 -34.802 -10.640 1.00 67.62 287 THR A C 1
ATOM 2242 O O . THR A 1 287 ? 33.538 -34.916 -11.850 1.00 67.62 287 THR A O 1
ATOM 2245 N N . SER A 1 288 ? 34.365 -34.940 -9.767 1.00 49.50 288 SER A N 1
ATOM 2246 C CA . SER A 1 288 ? 35.754 -35.242 -10.136 1.00 49.50 288 SER A CA 1
ATOM 2247 C C . SER A 1 288 ? 36.163 -36.725 -9.947 1.00 49.50 288 SER A C 1
ATOM 2249 O O . SER A 1 288 ? 36.992 -37.028 -9.087 1.00 49.50 288 SER A O 1
ATOM 2251 N N . PRO A 1 289 ? 35.619 -37.697 -10.718 1.00 54.00 289 PRO A N 1
ATOM 2252 C CA . PRO A 1 289 ? 36.302 -38.987 -10.887 1.00 54.00 289 PRO A CA 1
ATOM 2253 C C . PRO A 1 289 ? 36.624 -39.373 -12.342 1.00 54.00 289 PRO A C 1
ATOM 2255 O O . PRO A 1 289 ? 37.239 -40.418 -12.551 1.00 54.00 289 PRO A O 1
ATOM 2258 N N . GLU A 1 290 ? 36.256 -38.586 -13.357 1.00 50.00 290 GLU A N 1
ATOM 2259 C CA . GLU A 1 290 ? 36.329 -39.059 -14.754 1.00 50.00 290 GLU A CA 1
ATOM 2260 C C . GLU A 1 290 ? 37.670 -38.861 -15.486 1.00 50.00 290 GLU A C 1
ATOM 2262 O O . GLU A 1 290 ? 37.878 -39.495 -16.518 1.00 50.00 290 GLU A O 1
ATOM 2267 N N . GLU A 1 291 ? 38.638 -38.106 -14.956 1.00 49.00 291 GLU A N 1
ATOM 2268 C CA . GLU A 1 291 ? 39.930 -37.913 -15.651 1.00 49.00 291 GLU A CA 1
ATOM 2269 C C . GLU A 1 291 ? 41.040 -38.922 -15.289 1.00 49.00 291 GLU A C 1
ATOM 2271 O O . GLU A 1 291 ? 42.129 -38.863 -15.858 1.00 49.00 291 GLU A O 1
ATOM 2276 N N . ALA A 1 292 ? 40.793 -39.900 -14.407 1.00 50.41 292 ALA A N 1
ATOM 2277 C CA . ALA A 1 292 ? 41.830 -40.858 -13.983 1.00 50.41 292 ALA A CA 1
ATOM 2278 C C . ALA A 1 292 ? 41.681 -42.295 -14.529 1.00 50.41 292 ALA A C 1
ATOM 2280 O O . ALA A 1 292 ? 42.530 -43.140 -14.242 1.00 50.41 292 ALA A O 1
ATOM 2281 N N . ALA A 1 293 ? 40.649 -42.609 -15.320 1.00 49.50 293 ALA A N 1
ATOM 2282 C CA . ALA A 1 293 ? 40.367 -43.984 -15.750 1.00 49.50 293 ALA A CA 1
ATOM 2283 C C . ALA A 1 293 ? 40.499 -44.191 -17.269 1.00 49.50 293 ALA A C 1
ATOM 2285 O O . ALA A 1 293 ? 39.542 -44.534 -17.958 1.00 49.50 293 ALA A O 1
ATOM 2286 N N . SER A 1 294 ? 41.720 -44.063 -17.792 1.00 46.66 294 SER A N 1
ATOM 2287 C CA . SER A 1 294 ? 42.086 -44.602 -19.107 1.00 46.66 294 SER A CA 1
ATOM 2288 C C . SER A 1 294 ? 43.156 -45.690 -18.974 1.00 46.66 294 SER A C 1
ATOM 2290 O O . SER A 1 294 ? 44.310 -45.500 -19.356 1.00 46.66 294 SER A O 1
ATOM 2292 N N . THR A 1 295 ? 42.760 -46.856 -18.463 1.00 54.19 295 THR A N 1
ATOM 2293 C CA . THR A 1 295 ? 43.483 -48.123 -18.668 1.00 54.19 295 THR A CA 1
ATOM 2294 C C . THR A 1 295 ? 42.494 -49.292 -18.652 1.00 54.19 295 THR A C 1
ATOM 2296 O O . THR A 1 295 ? 41.766 -49.461 -17.674 1.00 54.19 295 THR A O 1
ATOM 2299 N N . PRO A 1 296 ? 42.440 -50.127 -19.706 1.00 49.66 296 PRO A N 1
ATOM 2300 C CA . PRO A 1 296 ? 41.543 -51.268 -19.748 1.00 49.66 296 PRO A CA 1
ATOM 2301 C C . PRO A 1 296 ? 42.245 -52.494 -19.159 1.00 49.66 296 PRO A C 1
ATOM 2303 O O . PRO A 1 296 ? 43.222 -52.991 -19.713 1.00 49.66 296 PRO A O 1
ATOM 2306 N N . SER A 1 297 ? 41.732 -53.022 -18.055 1.00 42.75 297 SER A N 1
ATOM 2307 C CA . SER A 1 297 ? 41.996 -54.404 -17.652 1.00 42.75 297 SER A CA 1
ATOM 2308 C C . SER A 1 297 ? 40.824 -54.889 -16.819 1.00 42.75 297 SER A C 1
ATOM 2310 O O . SER A 1 297 ? 40.559 -54.368 -15.740 1.00 42.75 297 SER A O 1
ATOM 2312 N N . GLY A 1 298 ? 40.085 -55.847 -17.372 1.00 51.03 298 GLY A N 1
ATOM 2313 C CA . GLY A 1 298 ? 38.892 -56.393 -16.752 1.00 51.03 298 GLY A CA 1
ATOM 2314 C C . GLY A 1 298 ? 39.200 -57.221 -15.513 1.00 51.03 298 GLY A C 1
ATOM 2315 O O . GLY A 1 298 ? 40.133 -58.010 -15.509 1.00 51.03 298 GLY A O 1
ATOM 2316 N N . GLU A 1 299 ? 38.347 -57.078 -14.507 1.00 43.84 299 GLU A N 1
ATOM 2317 C CA . GLU A 1 299 ? 37.834 -58.183 -13.702 1.00 43.84 299 GLU A CA 1
ATOM 2318 C C . GLU A 1 299 ? 36.605 -57.683 -12.933 1.00 43.84 299 GLU A C 1
ATOM 2320 O O . GLU A 1 299 ? 36.618 -56.638 -12.286 1.00 43.84 299 GLU A O 1
ATOM 2325 N N . ALA A 1 300 ? 35.493 -58.401 -13.083 1.00 52.19 300 ALA A N 1
ATOM 2326 C CA . ALA A 1 300 ? 34.214 -58.059 -12.485 1.00 52.19 300 ALA A CA 1
ATOM 2327 C C . ALA A 1 300 ? 34.235 -58.359 -10.978 1.00 52.19 300 ALA A C 1
ATOM 2329 O O . ALA A 1 300 ? 34.315 -59.519 -10.575 1.00 52.19 300 ALA A O 1
ATOM 2330 N N . GLY A 1 301 ? 34.111 -57.322 -10.145 1.00 47.94 301 GLY A N 1
ATOM 2331 C CA . GLY A 1 301 ? 34.074 -57.462 -8.691 1.00 47.94 301 GLY A CA 1
ATOM 2332 C C . GLY A 1 301 ? 33.350 -56.317 -7.976 1.00 47.94 301 GLY A C 1
ATOM 2333 O O . GLY A 1 301 ? 33.963 -55.317 -7.645 1.00 47.94 301 GLY A O 1
ATOM 2334 N N . LYS A 1 302 ? 32.052 -56.528 -7.711 1.00 53.22 302 LYS A N 1
ATOM 2335 C CA . LYS A 1 302 ? 31.230 -56.061 -6.566 1.00 53.22 302 LYS A CA 1
ATOM 2336 C C . LYS A 1 302 ? 31.282 -54.559 -6.144 1.00 53.22 302 LYS A C 1
ATOM 2338 O O . LYS A 1 302 ? 32.266 -54.128 -5.551 1.00 53.22 302 LYS A O 1
ATOM 2343 N N . PRO A 1 303 ? 30.178 -53.786 -6.276 1.00 45.75 303 PRO A N 1
ATOM 2344 C CA . PRO A 1 303 ? 30.091 -52.409 -5.778 1.00 45.75 303 PRO A CA 1
ATOM 2345 C C . PRO A 1 303 ? 29.469 -52.374 -4.372 1.00 45.75 303 PRO A C 1
ATOM 2347 O O . PRO A 1 303 ? 28.270 -52.608 -4.248 1.00 45.75 303 PRO A O 1
ATOM 2350 N N . THR A 1 304 ? 30.224 -52.112 -3.295 1.00 53.44 304 THR A N 1
ATOM 2351 C CA . THR A 1 304 ? 29.608 -52.052 -1.942 1.00 53.44 304 THR A CA 1
ATOM 2352 C C . THR A 1 304 ? 30.213 -51.054 -0.933 1.00 53.44 304 THR A C 1
ATOM 2354 O O . THR A 1 304 ? 30.227 -51.363 0.252 1.00 53.44 304 THR A O 1
ATOM 2357 N N . SER A 1 305 ? 30.673 -49.849 -1.301 1.00 52.16 305 SER A N 1
ATOM 2358 C CA . SER A 1 305 ? 30.827 -48.798 -0.255 1.00 52.16 305 SER A CA 1
ATOM 2359 C C . SER A 1 305 ? 30.626 -47.351 -0.716 1.00 52.16 305 SER A C 1
ATOM 2361 O O . SER A 1 305 ? 30.033 -46.571 0.020 1.00 52.16 305 SER A O 1
ATOM 2363 N N . SER A 1 306 ? 31.022 -46.994 -1.942 1.00 54.34 306 SER A N 1
ATOM 2364 C CA . SER A 1 306 ? 30.876 -45.621 -2.466 1.00 54.34 306 SER A CA 1
ATOM 2365 C C . SER A 1 306 ? 29.409 -45.175 -2.600 1.00 54.34 306 SER A C 1
ATOM 2367 O O . SER A 1 306 ? 29.068 -44.054 -2.229 1.00 54.34 306 SER A O 1
ATOM 2369 N N . THR A 1 307 ? 28.515 -46.068 -3.039 1.00 56.09 307 THR A N 1
ATOM 2370 C CA . THR A 1 307 ? 27.083 -45.763 -3.214 1.00 56.09 307 THR A CA 1
ATOM 2371 C C . THR A 1 307 ? 26.384 -45.439 -1.890 1.00 56.09 307 THR A C 1
ATOM 2373 O O . THR A 1 307 ? 25.486 -44.605 -1.861 1.00 56.09 307 THR A O 1
ATOM 2376 N N . THR A 1 308 ? 26.821 -46.042 -0.780 1.00 57.81 308 THR A N 1
ATOM 2377 C CA . THR A 1 308 ? 26.220 -45.825 0.543 1.00 57.81 308 THR A CA 1
ATOM 2378 C C . THR A 1 308 ? 26.546 -44.438 1.097 1.00 57.81 308 THR A C 1
ATOM 2380 O O . THR A 1 308 ? 25.665 -43.794 1.655 1.00 57.81 308 THR A O 1
ATOM 2383 N N . SER A 1 309 ? 27.767 -43.932 0.895 1.00 59.25 309 SER A N 1
ATOM 2384 C CA . SER A 1 309 ? 28.138 -42.580 1.340 1.00 59.25 309 SER A CA 1
ATOM 2385 C C . SER A 1 309 ? 27.412 -41.490 0.548 1.00 59.25 309 SER A C 1
ATOM 2387 O O . SER A 1 309 ? 26.946 -40.520 1.136 1.00 59.25 309 SER A O 1
ATOM 2389 N N . VAL A 1 310 ? 27.249 -41.670 -0.769 1.00 62.53 310 VAL A N 1
ATOM 2390 C CA . VAL A 1 310 ? 26.484 -40.739 -1.620 1.00 62.53 310 VAL A CA 1
ATOM 2391 C C . VAL A 1 310 ? 25.001 -40.730 -1.234 1.00 62.53 310 VAL A C 1
ATOM 2393 O O . VAL A 1 310 ? 24.379 -39.671 -1.195 1.00 62.53 310 VAL A O 1
ATOM 2396 N N . GLN A 1 311 ? 24.439 -41.892 -0.895 1.00 68.56 311 GLN A N 1
ATOM 2397 C CA . GLN A 1 311 ? 23.051 -41.998 -0.455 1.00 68.56 311 GLN A CA 1
ATOM 2398 C C . GLN A 1 311 ? 22.818 -41.355 0.923 1.00 68.56 311 GLN A C 1
ATOM 2400 O O . GLN A 1 311 ? 21.850 -40.622 1.080 1.00 68.56 311 GLN A O 1
ATOM 2405 N N . LEU A 1 312 ? 23.738 -41.532 1.878 1.00 63.62 312 LEU A N 1
ATOM 2406 C CA . LEU A 1 312 ? 23.661 -40.878 3.192 1.00 63.62 312 LEU A CA 1
ATOM 2407 C C . LEU A 1 312 ? 23.785 -39.348 3.104 1.00 63.62 312 LEU A C 1
ATOM 2409 O O . LEU A 1 312 ? 23.129 -38.638 3.860 1.00 63.62 312 LEU A O 1
ATOM 2413 N N . VAL A 1 313 ? 24.603 -38.831 2.179 1.00 60.94 313 VAL A N 1
ATOM 2414 C CA . VAL A 1 313 ? 24.701 -37.383 1.916 1.00 60.94 313 VAL A CA 1
ATOM 2415 C C . VAL A 1 313 ? 23.404 -36.851 1.303 1.00 60.94 313 VAL A C 1
ATOM 2417 O O . VAL A 1 313 ? 22.946 -35.777 1.688 1.00 60.94 313 VAL A O 1
ATOM 2420 N N . ARG A 1 314 ? 22.779 -37.609 0.395 1.00 66.62 314 ARG A N 1
ATOM 2421 C CA . ARG A 1 314 ? 21.499 -37.239 -0.220 1.00 66.62 314 ARG A CA 1
ATOM 2422 C C . ARG A 1 314 ? 20.359 -37.219 0.800 1.00 66.62 314 ARG A C 1
ATOM 2424 O O . ARG A 1 314 ? 19.675 -36.212 0.901 1.00 66.62 314 ARG A O 1
ATOM 2431 N N . GLU A 1 315 ? 20.245 -38.259 1.625 1.00 68.94 315 GLU A N 1
ATOM 2432 C CA . GLU A 1 315 ? 19.253 -38.338 2.709 1.00 68.94 315 GLU A CA 1
ATOM 2433 C C . GLU A 1 315 ? 19.433 -37.200 3.734 1.00 68.94 315 GLU A C 1
ATOM 2435 O O . GLU A 1 315 ? 18.462 -36.560 4.123 1.00 68.94 315 GLU A O 1
ATOM 2440 N N . ALA A 1 316 ? 20.675 -36.863 4.108 1.00 61.31 316 ALA A N 1
ATOM 2441 C CA . ALA A 1 316 ? 20.949 -35.729 4.996 1.00 61.31 316 ALA A CA 1
ATOM 2442 C C . ALA A 1 316 ? 20.652 -34.358 4.356 1.00 61.31 316 ALA A C 1
ATOM 2444 O O . ALA A 1 316 ? 20.435 -33.381 5.073 1.00 61.31 316 ALA A O 1
ATOM 2445 N N . THR A 1 317 ? 20.671 -34.261 3.024 1.00 62.56 317 THR A N 1
ATOM 2446 C CA . THR A 1 317 ? 20.318 -33.030 2.299 1.00 62.56 317 THR A CA 1
ATOM 2447 C C . THR A 1 317 ? 18.800 -32.871 2.239 1.00 62.56 317 THR A C 1
ATOM 2449 O O . THR A 1 317 ? 18.294 -31.814 2.604 1.00 62.56 317 THR A O 1
ATOM 2452 N N . ASP A 1 318 ? 18.081 -33.949 1.913 1.00 69.56 318 ASP A N 1
ATOM 2453 C CA . ASP A 1 318 ? 16.616 -33.971 1.861 1.00 69.56 318 ASP A CA 1
ATOM 2454 C C . ASP A 1 318 ? 15.991 -33.677 3.250 1.00 69.56 318 ASP A C 1
ATOM 2456 O O . ASP A 1 318 ? 15.043 -32.900 3.351 1.00 69.56 318 ASP A O 1
ATOM 2460 N N . GLU A 1 319 ? 16.567 -34.209 4.342 1.00 68.00 319 GLU A N 1
ATOM 2461 C CA . GLU A 1 319 ? 16.145 -33.896 5.725 1.00 68.00 319 GLU A CA 1
ATOM 2462 C C . GLU A 1 319 ? 16.320 -32.404 6.083 1.00 68.00 319 GLU A C 1
ATOM 2464 O O . GLU A 1 319 ? 15.531 -31.845 6.847 1.00 68.00 319 GLU A O 1
ATOM 2469 N N . ASN A 1 320 ? 17.356 -31.740 5.556 1.00 60.94 320 ASN A N 1
ATOM 2470 C CA . ASN A 1 320 ? 17.572 -30.312 5.802 1.00 60.94 320 ASN A CA 1
ATOM 2471 C C . ASN A 1 320 ? 16.588 -29.443 5.012 1.00 60.94 320 ASN A C 1
ATOM 2473 O O . ASN A 1 320 ? 16.123 -28.435 5.545 1.00 60.94 320 ASN A O 1
ATOM 2477 N N . ASP A 1 321 ? 16.248 -29.834 3.784 1.00 65.62 321 ASP A N 1
ATOM 2478 C CA . ASP A 1 321 ? 15.255 -29.135 2.965 1.00 65.62 321 ASP A CA 1
ATOM 2479 C C . ASP A 1 321 ? 13.855 -29.206 3.606 1.00 65.62 321 ASP A C 1
ATOM 2481 O O . ASP A 1 321 ? 13.151 -28.196 3.674 1.00 65.62 321 ASP A O 1
ATOM 2485 N N . GLU A 1 322 ? 13.485 -30.345 4.203 1.00 71.62 322 GLU A N 1
ATOM 2486 C CA . GLU A 1 322 ? 12.222 -30.489 4.943 1.00 71.62 322 GLU A CA 1
ATOM 2487 C C . GLU A 1 322 ? 12.166 -29.599 6.201 1.00 71.62 322 GLU A C 1
ATOM 2489 O O . GLU A 1 322 ? 11.153 -28.935 6.456 1.00 71.62 322 GLU A O 1
ATOM 2494 N N . LEU A 1 323 ? 13.267 -29.516 6.962 1.00 59.81 323 LEU A N 1
ATOM 2495 C CA . LEU A 1 323 ? 13.375 -28.618 8.120 1.00 59.81 323 LEU A CA 1
ATOM 2496 C C . LEU A 1 323 ? 13.306 -27.140 7.708 1.00 59.81 323 LEU A C 1
ATOM 2498 O O . LEU A 1 323 ? 12.705 -26.326 8.413 1.00 59.81 323 LEU A O 1
ATOM 2502 N N . LEU A 1 324 ? 13.889 -26.777 6.562 1.00 58.25 324 LEU A N 1
ATOM 2503 C CA . LEU A 1 324 ? 13.812 -25.422 6.011 1.00 58.25 324 LEU A CA 1
ATOM 2504 C C . LEU A 1 324 ? 12.382 -25.051 5.612 1.00 58.25 324 LEU A C 1
ATOM 2506 O O . LEU A 1 324 ? 11.925 -23.944 5.916 1.00 58.25 324 LEU A O 1
ATOM 2510 N N . ASP A 1 325 ? 11.656 -25.973 4.988 1.00 65.62 325 ASP A N 1
ATOM 2511 C CA . ASP A 1 325 ? 10.248 -25.779 4.653 1.00 65.62 325 ASP A CA 1
ATOM 2512 C C . ASP A 1 325 ? 9.358 -25.728 5.901 1.00 65.62 325 ASP A C 1
ATOM 2514 O O . ASP A 1 325 ? 8.342 -25.031 5.914 1.00 65.62 325 ASP A O 1
ATOM 2518 N N . GLU A 1 326 ? 9.725 -26.403 6.991 1.00 69.81 326 GLU A N 1
ATOM 2519 C CA . GLU A 1 326 ? 9.056 -26.251 8.286 1.00 69.81 326 GLU A CA 1
ATOM 2520 C C . GLU A 1 326 ? 9.302 -24.870 8.919 1.00 69.81 326 GLU A C 1
ATOM 2522 O O . GLU A 1 326 ? 8.340 -24.218 9.329 1.00 69.81 326 GLU A O 1
ATOM 2527 N N . VAL A 1 327 ? 10.539 -24.355 8.907 1.00 56.94 327 VAL A N 1
ATOM 2528 C CA . VAL A 1 327 ? 10.845 -22.983 9.371 1.00 56.94 327 VAL A CA 1
ATOM 2529 C C . VAL A 1 327 ? 10.080 -21.943 8.556 1.00 56.94 327 VAL A C 1
ATOM 2531 O O . VAL A 1 327 ? 9.488 -21.023 9.124 1.00 56.94 327 VAL A O 1
ATOM 2534 N N . ARG A 1 328 ? 10.063 -22.090 7.225 1.00 61.91 328 ARG A N 1
ATOM 2535 C CA . ARG A 1 328 ? 9.332 -21.189 6.324 1.00 61.91 328 ARG A CA 1
ATOM 2536 C C . ARG A 1 328 ? 7.831 -21.226 6.595 1.00 61.91 328 ARG A C 1
ATOM 2538 O O . ARG A 1 328 ? 7.226 -20.165 6.730 1.00 61.91 328 ARG A O 1
ATOM 2545 N N . ARG A 1 329 ? 7.237 -22.417 6.737 1.00 67.19 329 ARG A N 1
ATOM 2546 C CA . ARG A 1 329 ? 5.808 -22.579 7.063 1.00 67.19 329 ARG A CA 1
ATOM 2547 C C . ARG A 1 329 ? 5.447 -21.953 8.407 1.00 67.19 329 ARG A C 1
ATOM 2549 O O . ARG A 1 329 ? 4.453 -21.235 8.483 1.00 67.19 329 ARG A O 1
ATOM 2556 N N . GLU A 1 330 ? 6.250 -22.170 9.445 1.00 60.75 330 GLU A N 1
ATOM 2557 C CA . GLU A 1 330 ? 5.972 -21.631 10.782 1.00 60.75 330 GLU A CA 1
ATOM 2558 C C . GLU A 1 330 ? 6.121 -20.097 10.818 1.00 60.75 330 GLU A C 1
ATOM 2560 O O . GLU A 1 330 ? 5.320 -19.397 11.446 1.00 60.75 330 GLU A O 1
ATOM 2565 N N . PHE A 1 331 ? 7.099 -19.548 10.089 1.00 52.34 331 PHE A N 1
ATOM 2566 C CA . PHE A 1 331 ? 7.291 -18.103 9.950 1.00 52.34 331 PHE A CA 1
ATOM 2567 C C . PHE A 1 331 ? 6.128 -17.437 9.195 1.00 52.34 331 PHE A C 1
ATOM 2569 O O . PHE A 1 331 ? 5.563 -16.453 9.677 1.00 52.34 331 PHE A O 1
ATOM 2576 N N . ILE A 1 332 ? 5.705 -18.017 8.066 1.00 59.50 332 ILE A N 1
ATOM 2577 C CA . ILE A 1 332 ? 4.554 -17.545 7.278 1.00 59.50 332 ILE A CA 1
ATOM 2578 C C . ILE A 1 332 ? 3.257 -17.644 8.099 1.00 59.50 332 ILE A C 1
ATOM 2580 O O . ILE A 1 332 ? 2.488 -16.685 8.165 1.00 59.50 332 ILE A O 1
ATOM 2584 N N . SER A 1 333 ? 3.047 -18.756 8.813 1.00 58.44 333 SER A N 1
ATOM 2585 C CA . SER A 1 333 ? 1.886 -18.945 9.695 1.00 58.44 333 SER A CA 1
ATOM 2586 C C . SER A 1 333 ? 1.833 -17.928 10.842 1.00 58.44 333 SER A C 1
ATOM 2588 O O . SER A 1 333 ? 0.746 -17.596 11.318 1.00 58.44 333 SER A O 1
ATOM 2590 N N . THR A 1 334 ? 2.984 -17.439 11.306 1.00 48.31 334 THR A N 1
ATOM 2591 C CA . THR A 1 334 ? 3.071 -16.452 12.390 1.00 48.31 334 THR A CA 1
ATOM 2592 C C . THR A 1 334 ? 2.731 -15.046 11.900 1.00 48.31 334 THR A C 1
ATOM 2594 O O . THR A 1 334 ? 1.982 -14.333 12.571 1.00 48.31 334 THR A O 1
ATOM 2597 N N . LEU A 1 335 ? 3.228 -14.660 10.720 1.00 45.53 335 LEU A N 1
ATOM 2598 C CA . LEU A 1 335 ? 2.923 -13.364 10.104 1.00 45.53 335 LEU A CA 1
ATOM 2599 C C . LEU A 1 335 ? 1.443 -13.243 9.706 1.00 45.53 335 LEU A C 1
ATOM 2601 O O . LEU A 1 335 ? 0.870 -12.164 9.820 1.00 45.53 335 LEU A O 1
ATOM 2605 N N . GLY A 1 336 ? 0.796 -14.353 9.335 1.00 42.62 336 GLY A N 1
ATOM 2606 C CA . GLY A 1 336 ? -0.637 -14.379 9.018 1.00 42.62 336 GLY A CA 1
ATOM 2607 C C . GLY A 1 336 ? -1.583 -14.280 10.226 1.00 42.62 336 GLY A C 1
ATOM 2608 O O . GLY A 1 336 ? -2.767 -14.007 10.050 1.00 42.62 336 GLY A O 1
ATOM 2609 N N . SER A 1 337 ? -1.106 -14.484 11.464 1.00 39.88 337 SER A N 1
ATOM 2610 C CA . SER A 1 337 ? -1.980 -14.581 12.650 1.00 39.88 337 SER A CA 1
ATOM 2611 C C . SER A 1 337 ? -2.091 -13.293 13.484 1.00 39.88 337 SER A C 1
ATOM 2613 O O . SER A 1 337 ? -2.826 -13.278 14.478 1.00 39.88 337 SER A O 1
ATOM 2615 N N . THR A 1 338 ? -1.408 -12.201 13.126 1.00 37.22 338 THR A N 1
ATOM 2616 C CA . THR A 1 338 ? -1.521 -10.908 13.828 1.00 37.22 338 THR A CA 1
ATOM 2617 C C . THR A 1 338 ? -2.552 -9.989 13.169 1.00 37.22 338 THR A C 1
ATOM 2619 O O . THR A 1 338 ? -2.214 -8.918 12.675 1.00 37.22 338 THR A O 1
ATOM 2622 N N . ALA A 1 339 ? -3.827 -10.386 13.177 1.00 37.97 339 ALA A N 1
ATOM 2623 C CA . ALA A 1 339 ? -4.938 -9.480 12.873 1.00 37.97 339 ALA A CA 1
ATOM 2624 C C . ALA A 1 339 ? -5.344 -8.678 14.135 1.00 37.97 339 ALA A C 1
ATOM 2626 O O . ALA A 1 339 ? -5.339 -9.228 15.244 1.00 37.97 339 ALA A O 1
ATOM 2627 N N . PRO A 1 340 ? -5.704 -7.386 14.015 1.00 38.00 340 PRO A N 1
ATOM 2628 C CA . PRO A 1 340 ? -6.051 -6.544 15.155 1.00 38.00 340 PRO A CA 1
ATOM 2629 C C . PRO A 1 340 ? -7.398 -6.960 15.763 1.00 38.00 340 PRO A C 1
ATOM 2631 O O . PRO A 1 340 ? -8.401 -7.126 15.069 1.00 38.00 340 PRO A O 1
ATOM 2634 N N . ALA A 1 341 ? -7.437 -7.104 17.088 1.00 36.94 341 ALA A N 1
ATOM 2635 C CA . ALA A 1 341 ? -8.668 -7.369 17.823 1.00 36.94 341 ALA A CA 1
ATOM 2636 C C . ALA A 1 341 ? -9.690 -6.231 17.620 1.00 36.94 341 ALA A C 1
ATOM 2638 O O . ALA A 1 341 ? -9.403 -5.066 17.897 1.00 36.94 341 ALA A O 1
ATOM 2639 N N . GLN A 1 342 ? -10.894 -6.588 17.166 1.00 38.25 342 GLN A N 1
ATOM 2640 C CA . GLN A 1 342 ? -12.035 -5.683 17.004 1.00 38.25 342 GLN A CA 1
ATOM 2641 C C . GLN A 1 342 ? -12.479 -4.998 18.318 1.00 38.25 342 GLN A C 1
ATOM 2643 O O . GLN A 1 342 ? -12.293 -5.551 19.409 1.00 38.25 342 GLN A O 1
ATOM 2648 N N . PRO A 1 343 ? -13.160 -3.835 18.236 1.00 36.31 343 PRO A N 1
ATOM 2649 C CA . PRO A 1 343 ? -13.801 -3.193 19.381 1.00 36.31 343 PRO A CA 1
ATOM 2650 C C . PRO A 1 343 ? -15.059 -3.972 19.807 1.00 36.31 343 PRO A C 1
ATOM 2652 O O . PRO A 1 343 ? -15.993 -4.150 19.028 1.00 36.31 343 PRO A O 1
ATOM 2655 N N . ARG A 1 344 ? -15.114 -4.433 21.064 1.00 32.34 344 ARG A N 1
ATOM 2656 C CA . ARG A 1 344 ? -16.331 -5.044 21.633 1.00 32.34 344 ARG A CA 1
ATOM 2657 C C . ARG A 1 344 ? -17.396 -3.980 21.943 1.00 32.34 344 ARG A C 1
ATOM 2659 O O . ARG A 1 344 ? -17.041 -2.906 22.432 1.00 32.34 344 ARG A O 1
ATOM 2666 N N . PRO A 1 345 ? -18.694 -4.283 21.745 1.00 35.41 345 PRO A N 1
ATOM 2667 C CA . PRO A 1 345 ? -19.783 -3.401 22.137 1.00 35.41 345 PRO A CA 1
ATOM 2668 C C . PRO A 1 345 ? -19.973 -3.404 23.661 1.00 35.41 345 PRO A C 1
ATOM 2670 O O . PRO A 1 345 ? -19.544 -4.317 24.370 1.00 35.41 345 PRO A O 1
ATOM 2673 N N . SER A 1 346 ? -20.606 -2.340 24.150 1.00 38.53 346 SER A N 1
ATOM 2674 C CA . SER A 1 346 ? -20.786 -2.003 25.561 1.00 38.53 346 SER A CA 1
ATOM 2675 C C . SER A 1 346 ? -21.267 -3.172 26.432 1.00 38.53 346 SER A C 1
ATOM 2677 O O . SER A 1 346 ? -22.293 -3.799 26.183 1.00 38.53 346 SER A O 1
ATOM 2679 N N . CYS A 1 347 ? -20.546 -3.420 27.526 1.00 25.84 347 CYS A N 1
ATOM 2680 C CA . CYS A 1 347 ? -21.028 -4.251 28.621 1.00 25.84 347 CYS A CA 1
ATOM 2681 C C . CYS A 1 347 ? -20.669 -3.580 29.952 1.00 25.84 347 CYS A C 1
ATOM 2683 O O . CYS A 1 347 ? -19.523 -3.585 30.397 1.00 25.84 347 CYS A O 1
ATOM 2685 N N . ASN A 1 348 ? -21.674 -2.963 30.573 1.00 36.09 348 ASN A N 1
ATOM 2686 C CA . ASN A 1 348 ? -21.623 -2.516 31.958 1.00 36.09 348 ASN A CA 1
ATOM 2687 C C . ASN A 1 348 ? -21.587 -3.744 32.880 1.00 36.09 348 ASN A C 1
ATOM 2689 O O . ASN A 1 348 ? -22.616 -4.401 33.032 1.00 36.09 348 ASN A O 1
ATOM 2693 N N . LYS A 1 349 ? -20.445 -4.015 33.526 1.00 31.20 349 LYS A N 1
ATOM 2694 C CA . LYS A 1 349 ? -20.331 -4.417 34.947 1.00 31.20 349 LYS A CA 1
ATOM 2695 C C . LYS A 1 349 ? -18.874 -4.708 35.328 1.00 31.20 349 LYS A C 1
ATOM 2697 O O . LYS A 1 349 ? -18.174 -5.462 34.664 1.00 31.20 349 LYS A O 1
ATOM 2702 N N . LEU A 1 350 ? -18.464 -4.089 36.434 1.00 38.56 350 LEU A N 1
ATOM 2703 C CA . LEU A 1 350 ? -17.216 -4.287 37.172 1.00 38.56 350 LEU A CA 1
ATOM 2704 C C . LEU A 1 350 ? -16.979 -5.759 37.547 1.00 38.56 350 LEU A C 1
ATOM 2706 O O . LEU A 1 350 ? -17.873 -6.354 38.137 1.00 38.56 350 LEU A O 1
ATOM 2710 N N . THR A 1 351 ? -15.760 -6.266 37.321 1.00 32.31 351 THR A N 1
ATOM 2711 C CA . THR A 1 351 ? -14.888 -6.903 38.339 1.00 32.31 351 THR A CA 1
ATOM 2712 C C . THR A 1 351 ? -13.480 -7.157 37.773 1.00 32.31 351 THR A C 1
ATOM 2714 O O . THR A 1 351 ? -13.325 -7.511 36.610 1.00 32.31 351 THR A O 1
ATOM 2717 N N . HIS A 1 352 ? -12.466 -6.954 38.619 1.00 39.78 352 HIS A N 1
ATOM 2718 C CA . HIS A 1 352 ? -11.022 -7.009 38.357 1.00 39.78 352 HIS A CA 1
ATOM 2719 C C . HIS A 1 352 ? -10.467 -8.375 37.893 1.00 39.78 352 HIS A C 1
ATOM 2721 O O . HIS A 1 352 ? -10.801 -9.397 38.485 1.00 39.78 352 HIS A O 1
ATOM 2727 N N . SER A 1 353 ? -9.507 -8.365 36.951 1.00 27.44 353 SER A N 1
ATOM 2728 C CA . SER A 1 353 ? -8.388 -9.331 36.871 1.00 27.44 353 SER A CA 1
ATOM 2729 C C . SER A 1 353 ? -7.238 -8.777 35.992 1.00 27.44 353 SER A C 1
ATOM 2731 O O . SER A 1 353 ? -7.546 -8.134 34.986 1.00 27.44 353 SER A O 1
ATOM 2733 N N . PRO A 1 354 ? -5.940 -8.957 36.334 1.00 41.88 354 PRO A N 1
ATOM 2734 C CA . PRO A 1 354 ? -4.830 -8.328 35.613 1.00 41.88 354 PRO A CA 1
ATOM 2735 C C . PRO A 1 354 ? -4.142 -9.232 34.565 1.00 41.88 354 PRO A C 1
ATOM 2737 O O . PRO A 1 354 ? -4.023 -10.439 34.746 1.00 41.88 354 PRO A O 1
ATOM 2740 N N . ALA A 1 355 ? -3.613 -8.564 33.530 1.00 38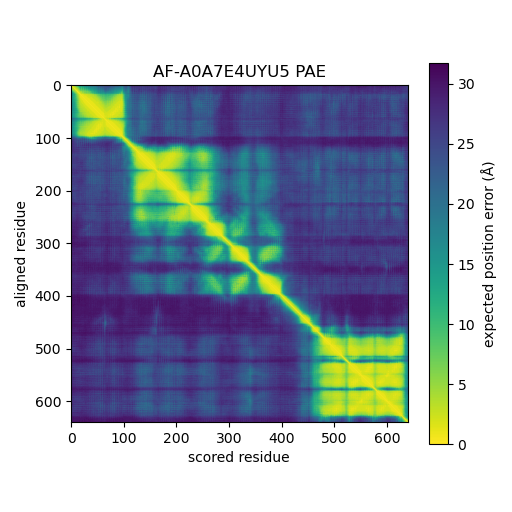.66 355 ALA A N 1
ATOM 2741 C CA . ALA A 1 355 ? -2.533 -8.947 32.605 1.00 38.66 355 ALA A CA 1
ATOM 2742 C C . ALA A 1 355 ? -2.694 -10.225 31.745 1.00 38.66 355 ALA A C 1
ATOM 2744 O O . ALA A 1 355 ? -2.309 -11.320 32.142 1.00 38.66 355 ALA A O 1
ATOM 2745 N N . SER A 1 356 ? -3.122 -10.053 30.487 1.00 38.28 356 SER A N 1
ATOM 2746 C CA . SER A 1 356 ? -2.900 -11.025 29.406 1.00 38.28 356 SER A CA 1
ATOM 2747 C C . SER A 1 356 ? -1.548 -10.756 28.728 1.00 38.28 356 SER A C 1
ATOM 2749 O O . SER A 1 356 ? -1.393 -9.751 28.032 1.00 38.28 356 SER A O 1
ATOM 2751 N N . SER A 1 357 ? -0.565 -11.634 28.938 1.00 39.50 357 SER A N 1
ATOM 2752 C CA . SER A 1 357 ? 0.671 -11.674 28.149 1.00 39.50 357 SER A CA 1
ATOM 2753 C C . SER A 1 357 ? 0.382 -12.109 26.706 1.00 39.50 357 SER A C 1
ATOM 2755 O O . SER A 1 357 ? -0.586 -12.821 26.439 1.00 39.50 357 SER A O 1
ATOM 2757 N N . CYS A 1 358 ? 1.218 -11.670 25.761 1.00 40.16 358 CYS A N 1
ATOM 2758 C CA . CYS A 1 358 ? 1.166 -12.106 24.366 1.00 40.16 358 CYS A CA 1
ATOM 2759 C C . CYS A 1 358 ? 1.502 -13.606 24.283 1.00 40.16 358 CYS A C 1
ATOM 2761 O O . CYS A 1 358 ? 2.668 -13.991 24.271 1.00 40.16 358 CYS A O 1
ATOM 2763 N N . THR A 1 359 ? 0.482 -14.464 24.221 1.00 46.97 359 THR A N 1
ATOM 2764 C CA . THR A 1 359 ? 0.632 -15.931 24.201 1.00 46.97 359 THR A CA 1
AT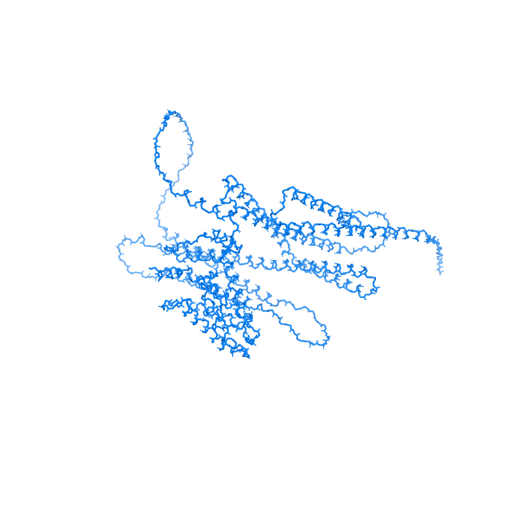OM 2765 C C . THR A 1 359 ? 1.270 -16.482 22.923 1.00 46.97 359 THR A C 1
ATOM 2767 O O . THR A 1 359 ? 1.558 -17.675 22.864 1.00 46.97 359 THR A O 1
ATOM 2770 N N . SER A 1 360 ? 1.447 -15.648 21.891 1.00 48.69 360 SER A N 1
ATOM 2771 C CA . SER A 1 360 ? 2.046 -16.049 20.614 1.00 48.69 360 SER A CA 1
ATOM 2772 C C . SER A 1 360 ? 3.570 -16.180 20.736 1.00 48.69 360 SER A C 1
ATOM 2774 O O . SER A 1 360 ? 4.125 -17.249 20.488 1.00 48.69 360 SER A O 1
ATOM 2776 N N . CYS A 1 361 ? 4.252 -15.153 21.257 1.00 43.69 361 CYS A N 1
ATOM 2777 C CA . CYS A 1 361 ? 5.714 -15.157 21.391 1.00 43.69 361 CYS A CA 1
ATOM 2778 C C . CYS A 1 361 ? 6.232 -16.239 22.358 1.00 43.69 361 CYS A C 1
ATOM 2780 O O . CYS A 1 361 ? 7.267 -16.847 22.090 1.00 43.69 361 CYS A O 1
ATOM 2782 N N . ASP A 1 362 ? 5.490 -16.529 23.434 1.00 45.84 362 ASP A N 1
ATOM 2783 C CA . ASP A 1 362 ? 5.870 -17.535 24.441 1.00 45.84 362 ASP A CA 1
ATOM 2784 C C . ASP A 1 362 ? 5.836 -18.982 23.901 1.00 45.84 362 ASP A C 1
ATOM 2786 O O . ASP A 1 362 ? 6.462 -19.871 24.478 1.00 45.84 362 ASP A O 1
ATOM 2790 N N . LYS A 1 363 ? 5.128 -19.239 22.790 1.00 53.72 363 LYS A N 1
ATOM 2791 C CA . LYS A 1 363 ? 5.057 -20.564 22.144 1.00 53.72 363 LYS A CA 1
ATOM 2792 C C . LYS A 1 363 ? 6.035 -20.727 20.983 1.00 53.72 363 LYS A C 1
ATOM 2794 O O . LYS A 1 363 ? 6.461 -21.845 20.712 1.00 53.72 363 LYS A O 1
ATOM 2799 N N . ILE A 1 364 ? 6.384 -19.632 20.314 1.00 54.66 364 ILE A N 1
ATOM 2800 C CA . ILE A 1 364 ? 7.203 -19.646 19.095 1.00 54.66 364 ILE A CA 1
ATOM 2801 C C . ILE A 1 364 ? 8.688 -19.752 19.433 1.00 54.66 364 ILE A C 1
ATOM 2803 O O . ILE A 1 364 ? 9.405 -20.536 18.816 1.00 54.66 364 ILE A O 1
ATOM 2807 N N . LEU A 1 365 ? 9.145 -19.014 20.450 1.00 51.84 365 LEU A N 1
ATOM 2808 C CA . LEU A 1 365 ? 10.562 -18.975 20.806 1.00 51.84 365 LEU A CA 1
ATOM 2809 C C . LEU A 1 365 ? 11.122 -20.370 21.164 1.00 51.84 365 LEU A C 1
ATOM 2811 O O . LEU A 1 365 ? 12.150 -20.734 20.603 1.00 51.84 365 LEU A O 1
ATOM 2815 N N . PRO A 1 366 ? 10.437 -21.217 21.966 1.00 64.06 366 PRO A N 1
ATOM 2816 C CA . PRO A 1 366 ? 10.909 -22.578 22.237 1.00 64.06 366 PRO A CA 1
ATOM 2817 C C . PRO A 1 366 ? 10.941 -23.491 21.002 1.00 64.06 366 PRO A C 1
ATOM 2819 O O . PRO A 1 366 ? 11.770 -24.395 20.946 1.00 64.06 366 PRO A O 1
ATOM 2822 N N . ARG A 1 367 ? 10.055 -23.278 20.015 1.00 60.59 367 ARG A N 1
ATOM 2823 C CA . ARG A 1 367 ? 10.016 -24.085 18.782 1.00 60.59 367 ARG A CA 1
ATOM 2824 C C . ARG A 1 367 ? 11.122 -23.683 17.811 1.00 60.59 367 ARG A C 1
ATOM 2826 O O . ARG A 1 367 ? 11.790 -24.562 17.285 1.00 60.59 367 ARG A O 1
ATOM 2833 N N . LEU A 1 368 ? 11.375 -22.383 17.640 1.00 50.12 368 LEU A N 1
ATOM 2834 C CA . LEU A 1 368 ? 12.512 -21.896 16.850 1.00 50.12 368 LEU A CA 1
ATOM 2835 C C . LEU A 1 368 ? 13.849 -22.328 17.462 1.00 50.12 368 LEU A C 1
ATOM 2837 O O . LEU A 1 368 ? 14.722 -22.780 16.730 1.00 50.12 368 LEU A O 1
ATOM 2841 N N . THR A 1 369 ? 13.984 -22.284 18.792 1.00 60.31 369 THR A N 1
ATOM 2842 C CA . THR A 1 369 ? 15.170 -22.815 19.483 1.00 60.31 369 THR A CA 1
ATOM 2843 C C . THR A 1 369 ? 15.319 -24.328 19.287 1.00 60.31 369 THR A C 1
ATOM 2845 O O . THR A 1 369 ? 16.420 -24.799 19.029 1.00 60.31 369 THR A O 1
ATOM 2848 N N . ALA A 1 370 ? 14.227 -25.101 19.327 1.00 63.88 370 ALA A N 1
ATOM 2849 C CA . ALA A 1 370 ? 14.285 -26.541 19.059 1.00 63.88 370 ALA A CA 1
ATOM 2850 C C . ALA A 1 370 ? 14.723 -26.860 17.616 1.00 63.88 370 ALA A C 1
ATOM 2852 O O . ALA A 1 370 ? 15.495 -27.795 17.404 1.00 63.88 370 ALA A O 1
ATOM 2853 N N . ILE A 1 371 ? 14.274 -26.073 16.634 1.00 56.97 371 ILE A N 1
ATOM 2854 C CA . ILE A 1 371 ? 14.706 -26.216 15.237 1.00 56.97 371 ILE A CA 1
ATOM 2855 C C . ILE A 1 371 ? 16.177 -25.798 15.074 1.00 56.97 371 ILE A C 1
ATOM 2857 O O . ILE A 1 371 ? 16.936 -26.456 14.363 1.00 56.97 371 ILE A O 1
ATOM 2861 N N . GLU A 1 372 ? 16.620 -24.752 15.774 1.00 54.34 372 GLU A N 1
ATOM 2862 C CA . GLU A 1 372 ? 18.025 -24.331 15.800 1.00 54.34 372 GLU A CA 1
ATOM 2863 C C . GLU A 1 372 ? 18.947 -25.430 16.363 1.00 54.34 372 GLU A C 1
ATOM 2865 O O . GLU A 1 372 ? 19.997 -25.717 15.776 1.00 54.34 372 GLU A O 1
ATOM 2870 N N . ASP A 1 373 ? 18.528 -26.105 17.437 1.00 64.19 373 ASP A N 1
ATOM 2871 C CA . ASP A 1 373 ? 19.235 -27.246 18.032 1.00 64.19 373 ASP A CA 1
ATOM 2872 C C . ASP A 1 373 ? 19.262 -28.469 17.091 1.00 64.19 373 ASP A C 1
ATOM 2874 O O . ASP A 1 373 ? 20.276 -29.174 16.989 1.00 64.19 373 ASP A O 1
ATOM 2878 N N . GLN A 1 374 ? 18.178 -28.712 16.344 1.00 61.75 374 GLN A N 1
ATOM 2879 C CA . GLN A 1 374 ? 18.121 -29.767 15.324 1.00 61.75 374 GLN A CA 1
ATOM 2880 C C . GLN A 1 374 ? 19.071 -29.476 14.157 1.00 61.75 374 GLN A C 1
ATOM 2882 O O . GLN A 1 374 ? 19.871 -30.340 13.792 1.00 61.75 374 GLN A O 1
ATOM 2887 N N . LEU A 1 375 ? 19.081 -28.245 13.640 1.00 54.66 375 LEU A N 1
ATOM 2888 C CA . LEU A 1 375 ? 20.021 -27.807 12.604 1.00 54.66 375 LEU A CA 1
ATOM 2889 C C . LEU A 1 375 ? 21.479 -27.807 13.101 1.00 54.66 375 LEU A C 1
ATOM 2891 O O . LEU A 1 375 ? 22.410 -28.000 12.317 1.00 54.66 375 LEU A O 1
ATOM 2895 N N . ALA A 1 376 ? 21.724 -27.602 14.401 1.00 63.22 376 ALA A N 1
ATOM 2896 C CA . ALA A 1 376 ? 23.048 -27.764 15.019 1.00 63.22 376 ALA A CA 1
ATOM 2897 C C . ALA A 1 376 ? 23.498 -29.214 15.061 1.00 63.22 376 ALA A C 1
ATOM 2899 O O . ALA A 1 376 ? 24.630 -29.521 14.680 1.00 63.22 376 ALA A O 1
ATOM 2900 N N . THR A 1 377 ? 22.590 -30.106 15.429 1.00 69.31 377 THR A N 1
ATOM 2901 C CA . THR A 1 377 ? 22.852 -31.540 15.436 1.00 69.31 377 THR A CA 1
ATOM 2902 C C . THR A 1 377 ? 23.117 -32.061 14.018 1.00 69.31 377 THR A C 1
ATOM 2904 O O . THR A 1 377 ? 24.078 -32.802 13.811 1.00 69.31 377 THR A O 1
ATOM 2907 N N . GLN A 1 378 ? 22.337 -31.626 13.022 1.00 62.22 378 GLN A N 1
ATOM 2908 C CA . GLN A 1 378 ? 22.518 -32.027 11.621 1.00 62.22 378 GLN A CA 1
ATOM 2909 C C . GLN A 1 378 ? 23.790 -31.439 10.998 1.00 62.22 378 GLN A C 1
ATOM 2911 O O . GLN A 1 378 ? 24.544 -32.162 10.346 1.00 62.22 378 GLN A O 1
ATOM 2916 N N . GLY A 1 379 ? 24.102 -30.169 11.276 1.00 63.59 379 GLY A N 1
ATOM 2917 C CA . GLY A 1 379 ? 25.370 -29.561 10.868 1.00 63.59 379 GLY A CA 1
ATOM 2918 C C . GLY A 1 379 ? 26.580 -30.331 11.406 1.00 63.59 379 GLY A C 1
ATOM 2919 O O . GLY A 1 379 ? 27.506 -30.624 10.655 1.00 63.59 379 GLY A O 1
ATOM 2920 N N . HIS A 1 380 ? 26.541 -30.755 12.674 1.00 65.81 380 HIS A N 1
ATOM 2921 C CA . HIS A 1 380 ? 27.603 -31.571 13.269 1.00 65.81 380 HIS A CA 1
ATOM 2922 C C . HIS A 1 380 ? 27.729 -32.959 12.612 1.00 65.81 380 HIS A C 1
ATOM 2924 O O . HIS A 1 380 ? 28.844 -33.428 12.376 1.00 65.81 380 HIS A O 1
ATOM 2930 N N . ARG A 1 381 ? 26.605 -33.604 12.258 1.00 62.72 381 ARG A N 1
ATOM 2931 C CA . ARG A 1 381 ? 26.595 -34.883 11.518 1.00 62.72 381 ARG A CA 1
ATOM 2932 C C . ARG A 1 381 ? 27.222 -34.744 10.129 1.00 62.72 381 ARG A C 1
ATOM 2934 O O . ARG A 1 381 ? 28.033 -35.587 9.756 1.00 62.72 381 ARG A O 1
ATOM 2941 N N . LEU A 1 382 ? 26.897 -33.675 9.400 1.00 56.78 382 LEU A N 1
ATOM 2942 C CA . LEU A 1 382 ? 27.493 -33.363 8.097 1.00 56.78 382 LEU A CA 1
ATOM 2943 C C . LEU A 1 382 ? 28.999 -33.103 8.206 1.00 56.78 382 LEU A C 1
ATOM 2945 O O . LEU A 1 382 ? 29.760 -33.649 7.414 1.00 56.78 382 LEU A O 1
ATOM 2949 N N . THR A 1 383 ? 29.450 -32.350 9.215 1.00 63.97 383 THR A N 1
ATOM 2950 C CA . THR A 1 383 ? 30.889 -32.151 9.463 1.00 63.97 383 THR A CA 1
ATOM 2951 C C . THR A 1 383 ? 31.604 -33.478 9.721 1.00 63.97 383 THR A C 1
ATOM 2953 O O . THR A 1 383 ? 32.624 -33.743 9.092 1.00 63.97 383 THR A O 1
ATOM 2956 N N . MET A 1 384 ? 31.044 -34.362 10.557 1.00 66.00 384 MET A N 1
ATOM 2957 C CA . MET A 1 384 ? 31.638 -35.687 10.778 1.00 66.00 384 MET A CA 1
ATOM 2958 C C . MET A 1 384 ? 31.665 -36.552 9.511 1.00 66.00 384 MET A C 1
ATOM 2960 O O . MET A 1 384 ? 32.615 -37.307 9.316 1.00 66.00 384 MET A O 1
ATOM 2964 N N . LEU A 1 385 ? 30.642 -36.469 8.655 1.00 59.50 385 LEU A N 1
ATOM 2965 C CA . LEU A 1 385 ? 30.615 -37.184 7.375 1.00 59.50 385 LEU A CA 1
ATOM 2966 C C . LEU A 1 385 ? 31.690 -36.659 6.418 1.00 59.50 385 LEU A C 1
ATOM 2968 O O . LEU A 1 385 ? 32.388 -37.460 5.802 1.00 59.50 385 LEU A O 1
ATOM 2972 N N . VAL A 1 386 ? 31.873 -35.340 6.338 1.00 63.78 386 VAL A N 1
ATOM 2973 C CA . VAL A 1 386 ? 32.948 -34.714 5.552 1.00 63.78 386 VAL A CA 1
ATOM 2974 C C . VAL A 1 386 ? 34.323 -35.144 6.072 1.00 63.78 386 VAL A C 1
ATOM 2976 O O . VAL A 1 386 ? 35.175 -35.538 5.279 1.00 63.78 386 VAL A O 1
ATOM 2979 N N . ASP A 1 387 ? 34.529 -35.174 7.391 1.00 65.06 387 ASP A N 1
ATOM 2980 C CA . ASP A 1 387 ? 35.778 -35.653 7.998 1.00 65.06 387 ASP A CA 1
ATOM 2981 C C . ASP A 1 387 ? 36.030 -37.143 7.715 1.00 65.06 387 ASP A C 1
ATOM 2983 O O . ASP A 1 387 ? 37.158 -37.542 7.417 1.00 65.06 387 ASP A O 1
ATOM 2987 N N . GLN A 1 388 ? 34.984 -37.976 7.746 1.00 64.31 388 GLN A N 1
ATOM 2988 C CA . GLN A 1 388 ? 35.075 -39.393 7.379 1.00 64.31 388 GLN A CA 1
ATOM 2989 C C . GLN A 1 388 ? 35.395 -39.587 5.895 1.00 64.31 388 GLN A C 1
ATOM 2991 O O . GLN A 1 388 ? 36.219 -40.441 5.568 1.00 64.31 388 GLN A O 1
ATOM 2996 N N . ILE A 1 389 ? 34.791 -38.796 5.003 1.00 61.59 389 ILE A N 1
ATOM 2997 C CA . ILE A 1 389 ? 35.083 -38.809 3.563 1.00 61.59 389 ILE A CA 1
ATOM 2998 C C . ILE A 1 389 ? 36.535 -38.384 3.321 1.00 61.59 389 ILE A C 1
ATOM 3000 O O . ILE A 1 389 ? 37.260 -39.088 2.622 1.00 61.59 389 ILE A O 1
ATOM 3004 N N . ASN A 1 390 ? 36.998 -37.307 3.958 1.00 61.62 390 ASN A N 1
ATOM 3005 C CA . ASN A 1 390 ? 38.379 -36.830 3.851 1.00 61.62 390 ASN A CA 1
ATOM 3006 C C . ASN A 1 390 ? 39.393 -37.861 4.369 1.00 61.62 390 ASN A C 1
ATOM 3008 O O . ASN A 1 390 ? 40.434 -38.076 3.744 1.00 61.62 390 ASN A O 1
ATOM 3012 N N . LEU A 1 391 ? 39.081 -38.548 5.473 1.00 66.44 391 LEU A N 1
ATOM 3013 C CA . LEU A 1 391 ? 39.893 -39.650 5.988 1.00 66.44 391 LEU A CA 1
ATOM 3014 C C . LEU A 1 391 ? 39.936 -40.822 4.996 1.00 66.44 391 LEU A C 1
ATOM 3016 O O . LEU A 1 391 ? 41.008 -41.372 4.746 1.00 66.44 391 LEU A O 1
ATOM 3020 N N . LEU A 1 392 ? 38.796 -41.177 4.397 1.00 55.53 392 LEU A N 1
ATOM 3021 C CA . LEU A 1 392 ? 38.704 -42.238 3.392 1.00 55.53 392 LEU A CA 1
ATOM 3022 C C . LEU A 1 392 ? 39.524 -41.892 2.140 1.00 55.53 392 LEU A C 1
ATOM 3024 O O . LEU A 1 392 ? 40.274 -42.731 1.651 1.00 55.53 392 LEU A O 1
ATOM 3028 N N . VAL A 1 393 ? 39.439 -40.646 1.664 1.00 62.59 393 VAL A N 1
ATOM 3029 C CA . VAL A 1 393 ? 40.232 -40.124 0.539 1.00 62.59 393 VAL A CA 1
ATOM 3030 C C . VAL A 1 393 ? 41.726 -40.157 0.866 1.00 62.59 393 VAL A C 1
ATOM 3032 O O . VAL A 1 393 ? 42.509 -40.607 0.034 1.00 62.59 393 VAL A O 1
ATOM 3035 N N . SER A 1 394 ? 42.136 -39.776 2.082 1.00 62.19 394 SER A N 1
ATOM 3036 C CA . SER A 1 394 ? 43.533 -39.882 2.546 1.00 62.19 394 SER A CA 1
ATOM 3037 C C . SER A 1 394 ? 44.047 -41.325 2.586 1.00 62.19 394 SER A C 1
ATOM 3039 O O . SER A 1 394 ? 45.185 -41.593 2.211 1.00 62.19 394 SER A O 1
ATOM 3041 N N . VAL A 1 395 ? 43.213 -42.277 3.012 1.00 65.06 395 VAL A N 1
ATOM 3042 C CA . VAL A 1 395 ? 43.577 -43.703 3.041 1.00 65.06 395 VAL A CA 1
ATOM 3043 C C . VAL A 1 395 ? 43.672 -44.280 1.626 1.00 65.06 395 VAL A C 1
ATOM 3045 O O . VAL A 1 395 ? 44.587 -45.048 1.339 1.00 65.06 395 VAL A O 1
ATOM 3048 N N . LEU A 1 396 ? 42.763 -43.894 0.728 1.00 56.53 396 LEU A N 1
ATOM 3049 C CA . LEU A 1 396 ? 42.724 -44.380 -0.655 1.00 56.53 396 LEU A CA 1
ATOM 3050 C C . LEU A 1 396 ? 43.806 -43.754 -1.550 1.00 56.53 396 LEU A C 1
ATOM 3052 O O . LEU A 1 396 ? 44.254 -44.395 -2.496 1.00 56.53 396 LEU A O 1
ATOM 3056 N N . SER A 1 397 ? 44.267 -42.543 -1.234 1.00 63.78 397 SER A N 1
ATOM 3057 C CA . SER A 1 397 ? 45.397 -41.889 -1.916 1.00 63.78 397 SER A CA 1
ATOM 3058 C C . SER A 1 397 ? 46.772 -42.365 -1.414 1.00 63.78 397 SER A C 1
ATOM 3060 O O . SER A 1 397 ? 47.799 -42.036 -2.009 1.00 63.78 397 SER A O 1
ATOM 3062 N N . GLY A 1 398 ? 46.813 -43.195 -0.365 1.00 52.25 398 GLY A N 1
ATOM 3063 C CA . GLY A 1 398 ? 48.028 -43.747 0.234 1.00 52.25 398 GLY A CA 1
ATOM 3064 C C . GLY A 1 398 ? 48.534 -45.037 -0.420 1.00 52.25 398 GLY A C 1
ATOM 3065 O O . GLY A 1 398 ? 48.429 -46.116 0.161 1.00 52.25 398 GLY A O 1
ATOM 3066 N N . GLY A 1 399 ? 49.152 -44.928 -1.598 1.00 43.31 399 GLY A N 1
ATOM 3067 C CA . GLY A 1 399 ? 50.012 -45.970 -2.167 1.00 43.31 399 GLY A CA 1
ATOM 3068 C C . GLY A 1 399 ? 51.438 -45.907 -1.599 1.00 43.31 399 GLY A C 1
ATOM 3069 O O . GLY A 1 399 ? 52.114 -44.887 -1.685 1.00 43.31 399 GLY A O 1
ATOM 3070 N N . VAL A 1 400 ? 51.896 -47.015 -1.019 1.00 43.50 400 VAL A N 1
ATOM 3071 C CA . VAL A 1 400 ? 53.217 -47.225 -0.401 1.00 43.50 400 VAL A CA 1
ATOM 3072 C C . VAL A 1 400 ? 54.375 -47.030 -1.395 1.00 43.50 400 VAL A C 1
ATOM 3074 O O . VAL A 1 400 ? 54.442 -47.747 -2.387 1.00 43.50 400 VAL A O 1
ATOM 3077 N N . SER A 1 401 ? 55.363 -46.181 -1.069 1.00 36.19 401 SER A N 1
ATOM 3078 C CA . SER A 1 401 ? 56.764 -46.389 -1.487 1.00 36.19 401 SER A CA 1
ATOM 3079 C C . SER A 1 401 ? 57.782 -45.606 -0.635 1.00 36.19 401 SER A C 1
ATOM 3081 O O . SER A 1 401 ? 57.956 -44.406 -0.808 1.00 36.19 401 SER A O 1
ATOM 3083 N N . GLY A 1 402 ? 58.500 -46.335 0.229 1.00 35.88 402 GLY A N 1
ATOM 3084 C CA . GLY A 1 402 ? 59.971 -46.301 0.322 1.00 35.88 402 GLY A CA 1
ATOM 3085 C C . GLY A 1 402 ? 60.698 -45.103 0.960 1.00 35.88 402 GLY A C 1
ATOM 3086 O O . GLY A 1 402 ? 60.956 -44.104 0.304 1.00 35.88 402 GLY A O 1
ATOM 3087 N N . TYR A 1 403 ? 61.152 -45.309 2.203 1.00 37.25 403 TYR A N 1
ATOM 3088 C CA . TYR A 1 403 ? 62.431 -44.873 2.807 1.00 37.25 403 TYR A CA 1
ATOM 3089 C C . TYR A 1 403 ? 63.434 -44.098 1.917 1.00 37.25 403 TYR A C 1
ATOM 3091 O O . TYR A 1 403 ? 63.948 -44.705 0.985 1.00 37.25 403 TYR A O 1
ATOM 3099 N N . VAL A 1 404 ? 63.848 -42.881 2.330 1.00 30.88 404 VAL A N 1
ATOM 3100 C CA . VAL A 1 404 ? 65.258 -42.417 2.484 1.00 30.88 404 VAL A CA 1
ATOM 3101 C C . VAL A 1 404 ? 65.314 -41.244 3.496 1.00 30.88 404 VAL A C 1
ATOM 3103 O O . VAL A 1 404 ? 64.438 -40.386 3.525 1.00 30.88 404 VAL A O 1
ATOM 3106 N N . GLU A 1 405 ? 66.354 -41.268 4.335 1.00 31.58 405 GLU A N 1
ATOM 3107 C CA . GLU A 1 405 ? 66.774 -40.360 5.423 1.00 31.58 405 GLU A CA 1
ATOM 3108 C C . GLU A 1 405 ? 67.147 -38.897 5.029 1.00 31.58 405 GLU A C 1
ATOM 3110 O O . GLU A 1 405 ? 67.228 -38.572 3.845 1.00 31.58 405 GLU A O 1
ATOM 3115 N N . PRO A 1 406 ? 67.399 -38.001 6.019 1.00 45.62 406 PRO A N 1
ATOM 3116 C CA . PRO A 1 406 ? 67.338 -36.545 5.875 1.00 45.62 406 PRO A CA 1
ATOM 3117 C C . PRO A 1 406 ? 68.695 -35.874 5.605 1.00 45.62 406 PRO A C 1
ATOM 3119 O O . PRO A 1 406 ? 69.724 -36.290 6.132 1.00 45.62 406 PRO A O 1
ATOM 3122 N N . VAL A 1 407 ? 68.690 -34.736 4.894 1.00 31.16 407 VAL A N 1
ATOM 3123 C CA . VAL A 1 407 ? 69.837 -33.808 4.853 1.00 31.16 407 VAL A CA 1
ATOM 3124 C C . VAL A 1 407 ? 69.385 -32.342 4.947 1.00 31.16 407 VAL A C 1
ATOM 3126 O O . VAL A 1 407 ? 68.699 -31.815 4.080 1.00 31.16 407 VAL A O 1
ATOM 3129 N N . HIS A 1 408 ? 69.791 -31.731 6.061 1.00 29.61 408 HIS A N 1
ATOM 3130 C CA . HIS A 1 408 ? 70.156 -30.335 6.342 1.00 29.61 408 HIS A CA 1
ATOM 3131 C C . HIS A 1 408 ? 69.863 -29.181 5.339 1.00 29.61 408 HIS A C 1
ATOM 3133 O O . HIS A 1 408 ? 70.381 -29.130 4.229 1.00 29.61 408 HIS A O 1
ATOM 3139 N N . LEU A 1 409 ? 69.185 -28.148 5.875 1.00 30.53 409 LEU A N 1
ATOM 3140 C CA . LEU A 1 409 ? 69.364 -26.689 5.637 1.00 30.53 409 LEU A CA 1
ATOM 3141 C C . LEU A 1 409 ? 70.861 -26.274 5.534 1.00 30.53 409 LEU A C 1
ATOM 3143 O O . LEU A 1 409 ? 71.665 -26.956 6.172 1.00 30.53 409 LEU A O 1
ATOM 3147 N N . PRO A 1 410 ? 71.267 -25.126 4.915 1.00 45.84 410 PRO A N 1
ATOM 3148 C CA . PRO A 1 410 ? 70.631 -23.811 5.122 1.00 45.84 410 PRO A CA 1
ATOM 3149 C C . PRO A 1 410 ? 70.697 -22.736 3.994 1.00 45.84 410 PRO A C 1
ATOM 3151 O O . PRO A 1 410 ? 71.533 -22.741 3.101 1.00 45.84 410 PRO A O 1
ATOM 3154 N N . VAL A 1 411 ? 69.799 -21.749 4.132 1.00 31.02 411 VAL A N 1
ATOM 3155 C CA . VAL A 1 411 ? 69.988 -20.275 4.082 1.00 31.02 411 VAL A CA 1
ATOM 3156 C C . VAL A 1 411 ? 71.291 -19.721 3.461 1.00 31.02 411 VAL A C 1
ATOM 3158 O O . VAL A 1 411 ? 72.363 -19.962 4.003 1.00 31.02 411 VAL A O 1
ATOM 3161 N N . THR A 1 412 ? 71.195 -18.804 2.477 1.00 29.02 412 THR A N 1
ATOM 3162 C CA . THR A 1 412 ? 71.709 -17.402 2.563 1.00 29.02 412 THR A CA 1
ATOM 3163 C C . THR A 1 412 ? 71.518 -16.539 1.292 1.00 29.02 412 THR A C 1
ATOM 3165 O O . THR A 1 412 ? 71.884 -16.923 0.193 1.00 29.02 412 THR A O 1
ATOM 3168 N N . LYS A 1 413 ? 70.994 -15.322 1.530 1.00 28.72 413 LYS A N 1
ATOM 3169 C CA . LYS A 1 413 ? 71.424 -13.968 1.085 1.00 28.72 413 LYS A CA 1
ATOM 3170 C C . LYS A 1 413 ? 71.713 -13.633 -0.399 1.00 28.72 413 LYS A C 1
ATOM 3172 O O . LYS A 1 413 ? 72.736 -14.002 -0.949 1.00 28.72 413 LYS A O 1
ATOM 3177 N N . ALA A 1 414 ? 70.870 -12.727 -0.916 1.00 30.70 414 ALA A N 1
ATOM 3178 C CA . ALA A 1 414 ? 71.146 -11.330 -1.320 1.00 30.70 414 ALA A CA 1
ATOM 3179 C C . ALA A 1 414 ? 72.466 -10.948 -2.033 1.00 30.70 414 ALA A C 1
ATOM 3181 O O . ALA A 1 414 ? 73.527 -11.120 -1.451 1.00 30.70 414 ALA A O 1
ATOM 3182 N N . TYR A 1 415 ? 72.351 -10.254 -3.181 1.00 25.03 415 TYR A N 1
ATOM 3183 C CA . TYR A 1 415 ? 73.059 -9.018 -3.627 1.00 25.03 415 TYR A CA 1
ATOM 3184 C C . TYR A 1 415 ? 72.513 -8.674 -5.047 1.00 25.03 415 TYR A C 1
ATOM 3186 O O . TYR A 1 415 ? 72.456 -9.575 -5.871 1.00 25.03 415 TYR A O 1
ATOM 3194 N N . ASN A 1 416 ? 71.854 -7.555 -5.389 1.00 29.86 416 ASN A N 1
ATOM 3195 C CA . ASN A 1 416 ? 72.118 -6.101 -5.359 1.00 29.86 416 ASN A CA 1
ATOM 3196 C C . ASN A 1 416 ? 73.021 -5.552 -6.503 1.00 29.86 416 ASN A C 1
ATOM 3198 O O . ASN A 1 416 ? 74.098 -6.094 -6.723 1.00 29.86 416 ASN A O 1
ATOM 3202 N N . HIS A 1 417 ? 72.587 -4.410 -7.093 1.00 30.12 417 HIS A N 1
ATOM 3203 C CA . HIS A 1 417 ? 73.285 -3.416 -7.966 1.00 30.12 417 HIS A CA 1
ATOM 3204 C C . HIS A 1 417 ? 73.372 -3.665 -9.499 1.00 30.12 417 HIS A C 1
ATOM 3206 O O . HIS A 1 417 ? 73.554 -4.799 -9.908 1.00 30.12 417 HIS A O 1
ATOM 3212 N N . HIS A 1 418 ? 73.341 -2.687 -10.432 1.00 30.80 418 HIS A N 1
ATOM 3213 C CA . HIS A 1 418 ? 72.949 -1.256 -10.510 1.00 30.80 418 HIS A CA 1
ATOM 3214 C C . HIS A 1 418 ? 73.093 -0.753 -11.987 1.00 30.80 418 HIS A C 1
ATOM 3216 O O . HIS A 1 418 ? 73.701 -1.449 -12.792 1.00 30.80 418 HIS A O 1
ATOM 3222 N N . HIS A 1 419 ? 72.649 0.495 -12.259 1.00 30.84 419 HIS A N 1
ATOM 3223 C CA . HIS A 1 419 ? 72.974 1.426 -13.383 1.00 30.84 419 HIS A CA 1
ATOM 3224 C C . HIS A 1 419 ? 72.118 1.415 -14.677 1.00 30.84 419 HIS A C 1
ATOM 3226 O O . HIS A 1 419 ? 72.025 0.406 -15.357 1.00 30.84 419 HIS A O 1
ATOM 3232 N N . HIS A 1 420 ? 71.312 2.477 -14.921 1.00 29.78 420 HIS A N 1
ATOM 3233 C CA . HIS A 1 420 ? 71.580 3.770 -15.636 1.00 29.78 420 HIS A CA 1
ATOM 3234 C C . HIS A 1 420 ? 71.588 3.590 -17.176 1.00 29.78 420 HIS A C 1
ATOM 3236 O O . HIS A 1 420 ? 72.194 2.648 -17.648 1.00 29.78 420 HIS A O 1
ATOM 3242 N N . GLN A 1 421 ? 70.967 4.408 -18.046 1.00 29.62 421 GLN A N 1
ATOM 3243 C CA . GLN A 1 421 ? 70.790 5.869 -18.060 1.00 29.62 421 GLN A CA 1
ATOM 3244 C C . GLN A 1 421 ? 69.857 6.312 -19.240 1.00 29.62 421 GLN A C 1
ATOM 3246 O O . GLN A 1 421 ? 69.932 5.741 -20.320 1.00 29.62 421 GLN A O 1
ATOM 3251 N N . THR A 1 422 ? 69.024 7.343 -19.003 1.00 28.55 422 THR A N 1
ATOM 3252 C CA . THR A 1 422 ? 68.660 8.527 -19.850 1.00 28.55 422 THR A CA 1
ATOM 3253 C C . THR A 1 422 ? 68.148 8.450 -21.318 1.00 28.55 422 THR A C 1
ATOM 3255 O O . THR A 1 422 ? 68.933 8.167 -22.210 1.00 28.55 422 THR A O 1
ATOM 3258 N N . SER A 1 423 ? 66.873 8.878 -21.516 1.00 29.31 423 SER A N 1
ATOM 3259 C CA . SER A 1 423 ? 66.268 9.987 -22.348 1.00 29.31 423 SER A CA 1
ATOM 3260 C C . SER A 1 423 ? 66.810 10.382 -23.752 1.00 29.31 423 SER A C 1
ATOM 3262 O O . SER A 1 423 ? 67.976 10.108 -24.008 1.00 29.31 423 SER A O 1
ATOM 3264 N N . PRO A 1 424 ? 66.103 11.186 -24.610 1.00 50.03 424 PRO A N 1
ATOM 3265 C CA . PRO A 1 424 ? 64.751 11.794 -24.519 1.00 50.03 424 PRO A CA 1
ATOM 3266 C C . PRO A 1 424 ? 63.889 11.774 -25.831 1.00 50.03 424 PRO A C 1
ATOM 3268 O O . PRO A 1 424 ? 64.294 11.260 -26.869 1.00 50.03 424 PRO A O 1
ATOM 3271 N N . ALA A 1 425 ? 62.690 12.378 -25.750 1.00 33.53 425 ALA A N 1
ATOM 3272 C CA . ALA A 1 425 ? 61.683 12.636 -26.804 1.00 33.53 425 ALA A CA 1
ATOM 3273 C C . ALA A 1 425 ? 62.089 13.693 -27.870 1.00 33.53 425 ALA A C 1
ATOM 3275 O O . ALA A 1 425 ? 63.101 14.375 -27.686 1.00 33.53 425 ALA A O 1
ATOM 3276 N N . PRO A 1 426 ? 61.293 13.874 -28.956 1.00 46.41 426 PRO A N 1
ATOM 3277 C CA . PRO A 1 426 ? 60.273 14.949 -28.966 1.00 46.41 426 PRO A CA 1
ATOM 3278 C C . PRO A 1 426 ? 58.948 14.660 -29.743 1.00 46.41 426 PRO A C 1
ATOM 3280 O O . PRO A 1 426 ? 58.844 13.724 -30.528 1.00 46.41 426 PRO A O 1
ATOM 3283 N N . THR A 1 427 ? 57.937 15.502 -29.483 1.00 33.62 427 THR A N 1
ATOM 3284 C CA . THR A 1 427 ? 56.556 15.646 -30.039 1.00 33.62 427 THR A CA 1
ATOM 3285 C C . THR A 1 427 ? 56.491 16.536 -31.313 1.00 33.62 427 THR A C 1
ATOM 3287 O O . THR A 1 427 ? 57.534 17.084 -31.665 1.00 33.62 427 THR A O 1
ATOM 3290 N N . PRO A 1 428 ? 55.311 16.972 -31.837 1.00 52.66 428 PRO A N 1
ATOM 3291 C CA . PRO A 1 428 ? 54.056 16.294 -32.250 1.00 52.66 428 PRO A CA 1
ATOM 3292 C C . PRO A 1 428 ? 53.570 16.755 -33.662 1.00 52.66 428 PRO A C 1
ATOM 3294 O O . PRO A 1 428 ? 54.114 17.709 -34.193 1.00 52.66 428 PRO A O 1
ATOM 3297 N N . GLU A 1 429 ? 52.508 16.159 -34.231 1.00 27.34 429 GLU A N 1
ATOM 3298 C CA . GLU A 1 429 ? 51.525 16.813 -35.141 1.00 27.34 429 GLU A CA 1
ATOM 3299 C C . GLU A 1 429 ? 50.489 15.783 -35.638 1.00 27.34 429 GLU A C 1
ATOM 3301 O O . GLU A 1 429 ? 50.892 14.724 -36.101 1.00 27.34 429 GLU A O 1
ATOM 3306 N N . HIS A 1 430 ? 49.179 16.068 -35.545 1.00 33.62 430 HIS A N 1
ATOM 3307 C CA . HIS A 1 430 ? 48.158 15.662 -36.532 1.00 33.62 430 HIS A CA 1
ATOM 3308 C C . HIS A 1 430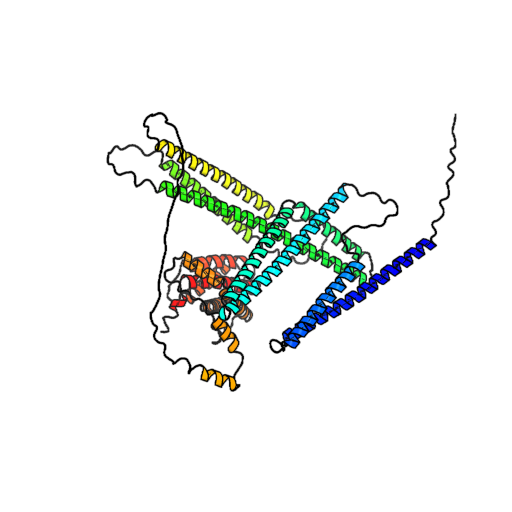 ? 46.783 16.301 -36.251 1.00 33.62 430 HIS A C 1
ATOM 3310 O O . HIS A 1 430 ? 46.448 16.671 -35.128 1.00 33.62 430 HIS A O 1
ATOM 3316 N N . SER A 1 431 ? 46.032 16.458 -37.339 1.00 30.73 431 SER A N 1
ATOM 3317 C CA . SER A 1 431 ? 45.024 17.483 -37.612 1.00 30.73 431 SER A CA 1
ATOM 3318 C C . SER A 1 431 ? 43.570 17.000 -37.468 1.00 30.73 431 SER A C 1
ATOM 3320 O O . SER A 1 431 ? 43.279 15.822 -37.646 1.00 30.73 431 SER A O 1
ATOM 3322 N N . LEU A 1 432 ? 42.652 17.947 -37.234 1.00 32.72 432 LEU A N 1
ATOM 3323 C CA . LEU A 1 432 ? 41.182 17.828 -37.341 1.00 32.72 432 LEU A CA 1
ATOM 3324 C C . LEU A 1 432 ? 40.684 18.066 -38.783 1.00 32.72 432 LEU A C 1
ATOM 3326 O O . LEU A 1 432 ? 41.345 18.790 -39.533 1.00 32.72 432 LEU A O 1
ATOM 3330 N N . PRO A 1 433 ? 39.466 17.590 -39.129 1.00 42.47 433 PRO A N 1
ATOM 3331 C CA . PRO A 1 433 ? 38.490 18.514 -39.729 1.00 42.47 433 PRO A CA 1
ATOM 3332 C C . PRO A 1 433 ? 37.006 18.301 -39.329 1.00 42.47 433 PRO A C 1
ATOM 3334 O O . PRO A 1 433 ? 36.523 17.177 -39.269 1.00 42.47 433 PRO A O 1
ATOM 3337 N N . GLY A 1 434 ? 36.278 19.426 -39.205 1.00 28.83 434 GLY A N 1
ATOM 3338 C CA . GLY A 1 434 ? 34.976 19.661 -39.863 1.00 28.83 434 GLY A CA 1
ATOM 3339 C C . GLY A 1 434 ? 33.661 19.371 -39.116 1.00 28.83 434 GLY A C 1
ATOM 3340 O O . GLY A 1 434 ? 33.223 18.231 -39.064 1.00 28.83 434 GLY A O 1
ATOM 3341 N N . ALA A 1 435 ? 32.945 20.427 -38.702 1.00 27.80 435 ALA A N 1
ATOM 3342 C CA . ALA A 1 435 ? 31.492 20.417 -38.468 1.00 27.80 435 ALA A CA 1
ATOM 3343 C C . ALA A 1 435 ? 30.852 21.683 -39.083 1.00 27.80 435 ALA A C 1
ATOM 3345 O O . ALA A 1 435 ? 31.426 22.771 -38.992 1.00 27.80 435 ALA A O 1
ATOM 3346 N N . THR A 1 436 ? 29.705 21.528 -39.752 1.00 39.00 436 THR A N 1
ATOM 3347 C CA . THR A 1 436 ? 28.96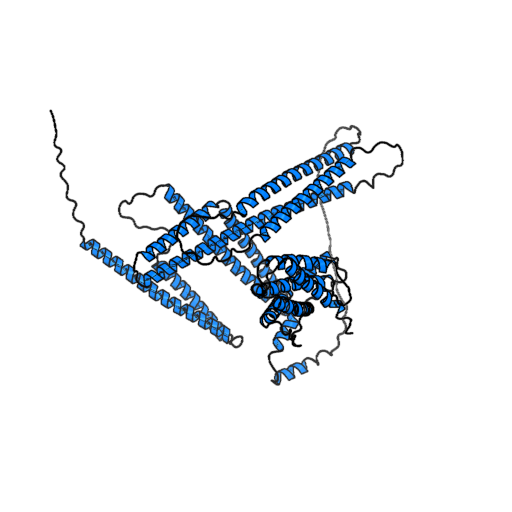3 22.559 -40.509 1.00 39.00 436 THR A CA 1
ATOM 3348 C C . THR A 1 436 ? 27.870 23.260 -39.676 1.00 39.00 436 THR A C 1
ATOM 3350 O O . THR A 1 436 ? 27.456 22.728 -38.646 1.00 39.00 436 THR A O 1
ATOM 3353 N N . PRO A 1 437 ? 27.376 24.448 -40.099 1.00 39.91 437 PRO A N 1
ATOM 3354 C CA . PRO A 1 437 ? 26.449 25.273 -39.327 1.00 39.91 437 PRO A CA 1
ATOM 3355 C C . PRO A 1 437 ? 25.003 25.178 -39.849 1.00 39.91 437 PRO A C 1
ATOM 3357 O O . PRO A 1 437 ? 24.628 25.914 -40.755 1.00 39.91 437 PRO A O 1
ATOM 3360 N N . GLU A 1 438 ? 24.167 24.328 -39.248 1.00 35.38 438 GLU A N 1
ATOM 3361 C CA . GLU A 1 438 ? 22.704 24.338 -39.489 1.00 35.38 438 GLU A CA 1
ATOM 3362 C C . GLU A 1 438 ? 21.854 24.359 -38.205 1.00 35.38 438 GLU A C 1
ATOM 3364 O O . GLU A 1 438 ? 20.653 24.602 -38.249 1.00 35.38 438 GLU A O 1
ATOM 3369 N N . THR A 1 439 ? 22.461 24.246 -37.023 1.00 36.38 439 THR A N 1
ATOM 3370 C CA . THR A 1 439 ? 21.738 24.216 -35.738 1.00 36.38 439 THR A CA 1
ATOM 3371 C C . THR A 1 439 ? 21.507 25.585 -35.088 1.00 36.38 439 THR A C 1
ATOM 3373 O O . THR A 1 439 ? 20.743 25.680 -34.130 1.00 36.38 439 THR A O 1
ATOM 3376 N N . MET A 1 440 ? 22.087 26.675 -35.606 1.00 35.44 440 MET A N 1
ATOM 3377 C CA . MET A 1 440 ? 21.928 28.010 -34.997 1.00 35.44 440 MET A CA 1
ATOM 3378 C C . MET A 1 440 ? 20.674 28.784 -35.437 1.00 35.44 440 MET A C 1
ATOM 3380 O O . MET A 1 440 ? 20.340 29.786 -34.810 1.00 35.44 440 MET A O 1
ATOM 3384 N N . HIS A 1 441 ? 19.932 28.325 -36.452 1.00 38.56 441 HIS A N 1
ATOM 3385 C CA . HIS A 1 441 ? 18.745 29.049 -36.930 1.00 38.56 441 HIS A CA 1
ATOM 3386 C C . HIS A 1 441 ? 17.430 28.682 -36.217 1.00 38.56 441 HIS A C 1
ATOM 3388 O O . HIS A 1 441 ? 16.487 29.469 -36.267 1.00 38.56 441 HIS A O 1
ATOM 3394 N N . ALA A 1 442 ? 17.369 27.559 -35.490 1.00 38.28 442 ALA A N 1
ATOM 3395 C CA . ALA A 1 442 ? 16.159 27.140 -34.769 1.00 38.28 442 ALA A CA 1
ATOM 3396 C C . ALA A 1 442 ? 15.973 27.855 -33.413 1.00 38.28 442 ALA A C 1
ATOM 3398 O O . ALA A 1 442 ? 14.850 28.112 -32.987 1.00 38.28 442 ALA A O 1
ATOM 3399 N N . LEU A 1 443 ? 17.066 28.256 -32.753 1.00 35.94 443 LEU A N 1
ATOM 3400 C CA . LEU A 1 443 ? 17.017 28.875 -31.420 1.00 35.94 443 LEU A CA 1
ATOM 3401 C C . LEU A 1 443 ? 16.656 30.370 -31.443 1.00 35.94 443 LEU A C 1
ATOM 3403 O O . LEU A 1 443 ? 16.158 30.901 -30.453 1.00 35.94 443 LEU A O 1
ATOM 3407 N N . SER A 1 444 ? 16.836 31.050 -32.581 1.00 39.69 444 SER A N 1
ATOM 3408 C CA . SER A 1 444 ? 16.476 32.469 -32.718 1.00 39.69 444 SER A CA 1
ATOM 3409 C C . SER A 1 444 ? 14.963 32.702 -32.859 1.00 39.69 444 SER A C 1
ATOM 3411 O O . SER A 1 444 ? 14.497 33.807 -32.580 1.00 39.69 444 SER A O 1
ATOM 3413 N N . GLY A 1 445 ? 14.197 31.683 -33.276 1.00 39.38 445 GLY A N 1
ATOM 3414 C CA . GLY A 1 445 ? 12.733 31.756 -33.375 1.00 39.38 445 GLY A CA 1
ATOM 3415 C C . GLY A 1 445 ? 12.053 31.657 -32.009 1.00 39.38 445 GLY A C 1
ATOM 3416 O O . GLY A 1 445 ? 11.209 32.480 -31.673 1.00 39.38 445 GLY A O 1
ATOM 3417 N N . ILE A 1 446 ? 12.521 30.733 -31.166 1.00 41.16 446 ILE A N 1
ATOM 3418 C CA . ILE A 1 446 ? 11.930 30.439 -29.849 1.00 41.16 446 ILE A CA 1
ATOM 3419 C C . ILE A 1 446 ? 12.077 31.625 -28.877 1.00 41.16 446 ILE A C 1
ATOM 3421 O O . ILE A 1 446 ? 11.177 31.912 -28.089 1.00 41.16 446 ILE A O 1
ATOM 3425 N N . LEU A 1 447 ? 13.180 32.377 -28.966 1.00 41.09 447 LEU A N 1
ATOM 3426 C CA . LEU A 1 447 ? 13.399 33.571 -28.140 1.00 41.09 447 LEU A CA 1
ATOM 3427 C C . LEU A 1 447 ? 12.539 34.776 -28.559 1.00 41.09 447 LEU A C 1
ATOM 3429 O O . LEU A 1 447 ? 12.303 35.661 -27.736 1.00 41.09 447 LEU A O 1
ATOM 3433 N N . SER A 1 448 ? 12.047 34.811 -29.802 1.00 40.28 448 SER A N 1
ATOM 3434 C CA . SER A 1 448 ? 11.163 35.886 -30.277 1.00 40.28 448 SER A CA 1
ATOM 3435 C C . SER A 1 448 ? 9.713 35.684 -29.824 1.00 40.28 448 SER A C 1
ATOM 3437 O O . SER A 1 448 ? 9.032 36.663 -29.522 1.00 40.28 448 SER A O 1
ATOM 3439 N N . ASP A 1 449 ? 9.270 34.432 -29.678 1.00 36.00 449 ASP A N 1
ATOM 3440 C CA . ASP A 1 449 ? 7.904 34.107 -29.241 1.00 36.00 449 ASP A CA 1
ATOM 3441 C C . ASP A 1 449 ? 7.717 34.258 -27.720 1.00 36.00 449 ASP A C 1
ATOM 3443 O O . ASP A 1 449 ? 6.664 34.702 -27.258 1.00 36.00 449 ASP A O 1
ATOM 3447 N N . LEU A 1 450 ? 8.769 34.017 -26.928 1.00 41.16 450 LEU A N 1
ATOM 3448 C CA . LEU A 1 450 ? 8.778 34.267 -25.477 1.00 41.16 450 LEU A CA 1
ATOM 3449 C C . LEU A 1 450 ? 8.688 35.762 -25.115 1.00 41.16 450 LEU A C 1
ATOM 3451 O O . LEU A 1 450 ? 8.157 36.111 -24.061 1.00 41.16 450 LEU A O 1
ATOM 3455 N N . ALA A 1 451 ? 9.153 36.657 -25.991 1.00 42.19 451 ALA A N 1
ATOM 3456 C CA . ALA A 1 451 ? 9.051 38.104 -25.789 1.00 42.19 451 ALA A CA 1
ATOM 3457 C C . ALA A 1 451 ? 7.645 38.667 -26.092 1.00 42.19 451 ALA A C 1
ATOM 3459 O O . ALA A 1 451 ? 7.345 39.798 -25.707 1.00 42.19 451 ALA A O 1
ATOM 3460 N N . ALA A 1 452 ? 6.775 37.895 -26.757 1.00 48.09 452 ALA A N 1
ATOM 3461 C CA . ALA A 1 452 ? 5.467 38.351 -27.234 1.00 48.09 452 ALA A CA 1
ATOM 3462 C C . ALA A 1 452 ? 4.295 38.094 -26.262 1.00 48.09 452 ALA A C 1
ATOM 3464 O O . ALA A 1 452 ? 3.168 38.494 -26.551 1.00 48.09 452 ALA A O 1
ATOM 3465 N N . GLY A 1 453 ? 4.537 37.477 -25.099 1.00 38.28 453 GLY A N 1
ATOM 3466 C CA . GLY A 1 453 ? 3.589 37.482 -23.976 1.00 38.28 453 GLY A CA 1
ATOM 3467 C C . GLY A 1 453 ? 2.255 36.756 -24.199 1.00 38.28 453 GLY A C 1
ATOM 3468 O O . GLY A 1 453 ? 1.273 37.107 -23.550 1.00 38.28 453 GLY A O 1
ATOM 3469 N N . ASN A 1 454 ? 2.202 35.742 -25.066 1.00 43.97 454 ASN A N 1
ATOM 3470 C CA . ASN A 1 454 ? 0.999 34.938 -25.296 1.00 43.97 454 ASN A CA 1
ATOM 3471 C C . ASN A 1 454 ? 1.268 33.446 -25.026 1.00 43.97 454 ASN A C 1
ATOM 3473 O O . ASN A 1 454 ? 1.830 32.784 -25.888 1.00 43.97 454 ASN A O 1
ATOM 3477 N N . ALA A 1 455 ? 0.844 32.928 -23.860 1.00 38.25 455 ALA A N 1
ATOM 3478 C CA . ALA A 1 455 ? 0.086 31.668 -23.687 1.00 38.25 455 ALA A CA 1
ATOM 3479 C C . ALA A 1 455 ? 0.236 31.009 -22.292 1.00 38.25 455 ALA A C 1
ATOM 3481 O O . ALA A 1 455 ? 1.328 30.862 -21.755 1.00 38.25 455 ALA A O 1
ATOM 3482 N N . SER A 1 456 ? -0.929 30.595 -21.772 1.00 41.34 456 SER A N 1
ATOM 3483 C CA . SER A 1 456 ? -1.266 29.505 -20.831 1.00 41.34 456 SER A CA 1
ATOM 3484 C C . SER A 1 456 ? -0.126 28.763 -20.106 1.00 41.34 456 SER A C 1
ATOM 3486 O O . SER A 1 456 ? 0.626 27.993 -20.696 1.00 41.34 456 SER A O 1
ATOM 3488 N N . SER A 1 457 ? -0.071 28.919 -18.781 1.00 43.59 457 SER A N 1
ATOM 3489 C CA . SER A 1 457 ? 1.047 28.533 -17.909 1.00 43.59 457 SER A CA 1
ATOM 3490 C C . SER A 1 457 ? 0.995 27.127 -17.286 1.00 43.59 457 SER A C 1
ATOM 3492 O O . SER A 1 457 ? 1.780 26.864 -16.381 1.00 43.59 457 SER A O 1
ATOM 3494 N N . ASN A 1 458 ? 0.127 26.210 -17.729 1.00 39.84 458 ASN A N 1
ATOM 3495 C CA . ASN A 1 458 ? 0.037 24.874 -17.104 1.00 39.84 458 ASN A CA 1
ATOM 3496 C C . ASN A 1 458 ? 0.791 23.758 -17.851 1.00 39.84 458 ASN A C 1
ATOM 3498 O O . ASN A 1 458 ? 1.128 22.756 -17.235 1.00 39.84 458 ASN A O 1
ATOM 3502 N N . ALA A 1 459 ? 1.156 23.936 -19.125 1.00 40.28 459 ALA A N 1
ATOM 3503 C CA . ALA A 1 459 ? 1.879 22.906 -19.888 1.00 40.28 459 ALA A CA 1
ATOM 3504 C C . ALA A 1 459 ? 3.396 22.845 -19.584 1.00 40.28 459 ALA A C 1
ATOM 3506 O O . ALA A 1 459 ? 4.069 21.865 -19.899 1.00 40.28 459 ALA A O 1
ATOM 3507 N N . SER A 1 460 ? 3.958 23.892 -18.967 1.00 46.84 460 SER A N 1
ATOM 3508 C CA . SER A 1 460 ? 5.413 24.064 -18.848 1.00 46.84 460 SER A CA 1
ATOM 3509 C C . SER A 1 460 ? 6.057 23.254 -17.718 1.00 46.84 460 SER A C 1
ATOM 3511 O O . SER A 1 460 ? 7.242 22.949 -17.811 1.00 46.84 460 SER A O 1
ATOM 3513 N N . PHE A 1 461 ? 5.322 22.916 -16.655 1.00 40.50 461 PHE A N 1
ATOM 3514 C CA . PHE A 1 461 ? 5.879 22.179 -15.513 1.00 40.50 461 PHE A CA 1
ATOM 3515 C C . PHE A 1 461 ? 5.982 20.677 -15.810 1.00 40.50 461 PHE A C 1
ATOM 3517 O O . PHE A 1 461 ? 7.035 20.080 -15.595 1.00 40.50 461 PHE A O 1
ATOM 3524 N N . ASP A 1 462 ? 4.945 20.098 -16.419 1.00 39.84 462 ASP A N 1
ATOM 3525 C CA . ASP A 1 462 ? 4.931 18.685 -16.811 1.00 39.84 462 ASP A CA 1
ATOM 3526 C C . ASP A 1 462 ? 5.875 18.377 -17.974 1.00 39.84 462 ASP A C 1
ATOM 3528 O O . ASP A 1 462 ? 6.378 17.263 -18.064 1.00 39.84 462 ASP A O 1
ATOM 3532 N N . SER A 1 463 ? 6.165 19.349 -18.846 1.00 42.78 463 SER A N 1
ATOM 3533 C CA . SER A 1 463 ? 7.192 19.215 -19.891 1.00 42.78 463 SER A CA 1
ATOM 3534 C C . SER A 1 463 ? 8.601 19.122 -19.300 1.00 42.78 463 SER A C 1
ATOM 3536 O O . SER A 1 463 ? 9.401 18.304 -19.741 1.00 42.78 463 SER A O 1
ATOM 3538 N N . VAL A 1 464 ? 8.905 19.934 -18.285 1.00 43.22 464 VAL A N 1
ATOM 3539 C CA . VAL A 1 464 ? 10.222 19.950 -17.630 1.00 43.22 464 VAL A CA 1
ATOM 3540 C C . VAL A 1 464 ? 10.401 18.724 -16.731 1.00 43.22 464 VAL A C 1
ATOM 3542 O O . VAL A 1 464 ? 11.491 18.160 -16.674 1.00 43.22 464 VAL A O 1
ATOM 3545 N N . LEU A 1 465 ? 9.329 18.255 -16.083 1.00 43.53 465 LEU A N 1
ATOM 3546 C CA . LEU A 1 465 ? 9.334 16.980 -15.363 1.00 43.53 465 LEU A CA 1
ATOM 3547 C C . LEU A 1 465 ? 9.559 15.795 -16.325 1.00 43.53 465 LEU A C 1
ATOM 3549 O O . LEU A 1 465 ? 10.273 14.861 -15.976 1.00 43.53 465 LEU A O 1
ATOM 3553 N N . ARG A 1 466 ? 9.027 15.862 -17.555 1.00 49.00 466 ARG A N 1
ATOM 3554 C CA . ARG A 1 466 ? 9.230 14.862 -18.622 1.00 49.00 466 ARG A CA 1
ATOM 3555 C C . ARG A 1 466 ? 10.695 14.740 -19.040 1.00 49.00 466 ARG A C 1
ATOM 3557 O O . ARG A 1 466 ? 11.225 13.634 -19.068 1.00 49.00 466 ARG A O 1
ATOM 3564 N N . ASP A 1 467 ? 11.350 15.870 -19.298 1.00 39.28 467 ASP A N 1
ATOM 3565 C CA . ASP A 1 467 ? 12.741 15.902 -19.771 1.00 39.28 467 ASP A CA 1
ATOM 3566 C C . ASP A 1 467 ? 13.741 15.501 -18.676 1.00 39.28 467 ASP A C 1
ATOM 3568 O O . ASP A 1 467 ? 14.749 14.856 -18.958 1.00 39.28 467 ASP A O 1
ATOM 3572 N N . VAL A 1 468 ? 13.446 15.814 -17.409 1.00 39.34 468 VAL A N 1
ATOM 3573 C CA . VAL A 1 468 ? 14.273 15.407 -16.257 1.00 39.34 468 VAL A CA 1
ATOM 3574 C C . VAL A 1 468 ? 14.082 13.921 -15.900 1.00 39.34 468 VAL A C 1
ATOM 3576 O O . VAL A 1 468 ? 14.939 13.337 -15.243 1.00 39.34 468 VAL A O 1
ATOM 3579 N N . MET A 1 469 ? 12.990 13.282 -16.344 1.00 40.59 469 MET A N 1
ATOM 3580 C CA . MET A 1 469 ? 12.644 11.885 -16.024 1.00 40.59 469 MET A CA 1
ATOM 3581 C C . MET A 1 469 ? 12.792 10.907 -17.207 1.00 40.59 469 MET A C 1
ATOM 3583 O O . MET A 1 469 ? 12.390 9.746 -17.093 1.00 40.59 469 MET A O 1
ATOM 3587 N N . SER A 1 470 ? 13.395 11.348 -18.318 1.00 41.03 470 SER A N 1
ATOM 3588 C CA . SER A 1 470 ? 13.621 10.556 -19.540 1.00 41.03 470 SER A CA 1
ATOM 3589 C C . SER A 1 470 ? 14.901 9.694 -19.517 1.00 41.03 470 SER A C 1
ATOM 3591 O O . SER A 1 470 ? 15.324 9.180 -20.555 1.00 41.03 470 SER A O 1
ATOM 3593 N N . GLU A 1 471 ? 15.542 9.514 -18.360 1.00 39.06 471 GLU A N 1
ATOM 3594 C CA . GLU A 1 471 ? 16.681 8.600 -18.226 1.00 39.06 471 GLU A CA 1
ATOM 3595 C C . GLU A 1 471 ? 16.207 7.144 -18.058 1.00 39.06 471 GLU A C 1
ATOM 3597 O O . GLU A 1 471 ? 15.746 6.750 -16.989 1.00 39.06 471 GLU A O 1
ATOM 3602 N N . GLY A 1 472 ? 16.410 6.325 -19.098 1.00 45.47 472 GLY A N 1
ATOM 3603 C CA . GLY A 1 472 ? 16.800 4.925 -18.904 1.00 45.47 472 GLY A CA 1
ATOM 3604 C C . GLY A 1 472 ? 15.808 3.818 -19.266 1.00 45.47 472 GLY A C 1
ATOM 3605 O O . GLY A 1 472 ? 15.669 2.881 -18.482 1.00 45.47 472 GLY A O 1
ATOM 3606 N N . ASP A 1 473 ? 15.234 3.822 -20.471 1.00 50.09 473 ASP A N 1
ATOM 3607 C CA . ASP A 1 473 ? 14.758 2.568 -21.079 1.00 50.09 473 ASP A CA 1
ATOM 3608 C C . ASP A 1 473 ? 15.979 1.742 -21.518 1.00 50.09 473 ASP A C 1
ATOM 3610 O O . ASP A 1 473 ? 16.469 1.830 -22.648 1.00 50.09 473 ASP A O 1
ATOM 3614 N N . GLN A 1 474 ? 16.559 0.981 -20.585 1.00 54.84 474 GLN A N 1
ATOM 3615 C CA . GLN A 1 474 ? 17.579 -0.005 -20.931 1.00 54.84 474 GLN A CA 1
ATOM 3616 C C . GLN A 1 474 ? 16.919 -1.133 -21.720 1.00 54.84 474 GLN A C 1
ATOM 3618 O O . GLN A 1 474 ? 16.037 -1.823 -21.219 1.00 54.84 474 GLN A O 1
ATOM 3623 N N . LYS A 1 475 ? 17.378 -1.343 -22.956 1.00 56.28 475 LYS A N 1
ATOM 3624 C CA . LYS A 1 475 ? 16.998 -2.505 -23.760 1.00 56.28 475 LYS A CA 1
ATOM 3625 C C . LYS A 1 475 ? 17.406 -3.779 -23.015 1.00 56.28 475 LYS A C 1
ATOM 3627 O O . LYS A 1 475 ? 18.594 -4.038 -22.848 1.00 56.28 475 LYS A O 1
ATOM 3632 N N . VAL A 1 476 ? 16.420 -4.558 -22.574 1.00 59.41 476 VAL A N 1
ATOM 3633 C CA . VAL A 1 476 ? 16.616 -5.787 -21.783 1.00 59.41 476 VAL A CA 1
ATOM 3634 C C . VAL A 1 476 ? 16.882 -7.020 -22.676 1.00 59.41 476 VAL A C 1
ATOM 3636 O O . VAL A 1 476 ? 17.004 -8.151 -22.199 1.00 59.41 476 VAL A O 1
ATOM 3639 N N . ASP A 1 477 ? 16.970 -6.823 -23.994 1.00 60.16 477 ASP A N 1
ATOM 3640 C CA . ASP A 1 477 ? 17.182 -7.896 -24.967 1.00 60.16 477 ASP A CA 1
ATOM 3641 C C . ASP A 1 477 ? 18.581 -8.519 -24.805 1.00 60.16 477 ASP A C 1
ATOM 3643 O O . ASP A 1 477 ? 19.601 -7.849 -24.968 1.00 60.16 477 ASP A O 1
ATOM 3647 N N . GLY A 1 478 ? 18.631 -9.822 -24.509 1.00 69.62 478 GLY A N 1
ATOM 3648 C CA . GLY A 1 478 ? 19.876 -10.596 -24.390 1.00 69.62 478 GLY A CA 1
ATOM 3649 C C . GLY A 1 478 ? 20.441 -10.744 -22.973 1.00 69.62 478 GLY A C 1
ATOM 3650 O O . GLY A 1 478 ? 21.483 -11.378 -22.817 1.00 69.62 478 GLY A O 1
ATOM 3651 N N . LEU A 1 479 ? 19.768 -10.207 -21.950 1.00 74.50 479 LEU A N 1
ATOM 3652 C CA . LEU A 1 479 ? 20.089 -10.502 -20.551 1.00 74.50 479 LEU A CA 1
ATOM 3653 C C . LEU A 1 479 ? 19.585 -11.896 -20.150 1.00 74.50 479 LEU A C 1
ATOM 3655 O O . LEU A 1 479 ? 18.584 -12.380 -20.685 1.00 74.50 479 LEU A O 1
ATOM 3659 N N . ASP A 1 480 ? 20.269 -12.533 -19.198 1.00 84.12 480 ASP A N 1
ATOM 3660 C CA . ASP A 1 480 ? 19.732 -13.726 -18.543 1.00 84.12 480 ASP A CA 1
ATOM 3661 C C . ASP A 1 480 ? 18.496 -13.375 -17.691 1.00 84.12 480 ASP A C 1
ATOM 3663 O O . ASP A 1 480 ? 18.260 -12.217 -17.337 1.00 84.12 480 ASP A O 1
ATOM 3667 N N . GLU A 1 481 ? 17.671 -14.377 -17.385 1.00 78.31 481 GLU A N 1
ATOM 3668 C CA . GLU A 1 481 ? 16.402 -14.171 -16.674 1.00 78.31 481 GLU A CA 1
ATOM 3669 C C . GLU A 1 481 ? 16.581 -13.553 -15.280 1.00 78.31 481 GLU A C 1
ATOM 3671 O O . GLU A 1 481 ? 15.697 -12.848 -14.799 1.00 78.31 481 GLU A O 1
ATOM 3676 N N . GLU A 1 482 ? 17.723 -13.762 -14.628 1.00 81.00 482 GLU A N 1
ATOM 3677 C CA . GLU A 1 482 ? 17.969 -13.226 -13.291 1.00 81.00 482 GLU A CA 1
ATOM 3678 C C . GLU A 1 482 ? 18.349 -11.739 -13.342 1.00 81.00 482 GLU A C 1
ATOM 3680 O O . GLU A 1 482 ? 17.847 -10.926 -12.562 1.00 81.00 482 GLU A O 1
ATOM 3685 N N . ALA A 1 483 ? 19.146 -11.346 -14.335 1.00 79.94 483 ALA A N 1
ATOM 3686 C CA . ALA A 1 483 ? 19.457 -9.958 -14.635 1.00 79.94 483 ALA A CA 1
ATOM 3687 C C . ALA A 1 483 ? 18.206 -9.181 -15.075 1.00 79.94 483 ALA A C 1
ATOM 3689 O O . ALA A 1 483 ? 18.012 -8.049 -14.628 1.00 79.94 483 ALA A O 1
ATOM 3690 N N . LYS A 1 484 ? 17.313 -9.790 -15.873 1.00 78.88 484 LYS A N 1
ATOM 3691 C CA . LYS A 1 484 ? 16.012 -9.190 -16.228 1.00 78.88 484 LYS A CA 1
ATOM 3692 C C . LYS A 1 484 ? 15.171 -8.886 -14.994 1.00 78.88 484 LYS A C 1
ATOM 3694 O O . LYS A 1 484 ? 14.691 -7.763 -14.842 1.00 78.88 484 LYS A O 1
ATOM 3699 N N . LYS A 1 485 ? 15.040 -9.851 -14.076 1.00 81.88 485 LYS A N 1
ATOM 3700 C CA . LYS A 1 485 ? 14.324 -9.650 -12.805 1.00 81.88 485 LYS A CA 1
ATOM 3701 C C . LYS A 1 485 ? 14.944 -8.531 -11.974 1.00 81.88 485 LYS A C 1
ATOM 3703 O O . LYS A 1 485 ? 14.213 -7.707 -11.432 1.00 81.88 485 LYS A O 1
ATOM 3708 N N . ALA A 1 486 ? 16.273 -8.474 -11.877 1.00 80.94 486 ALA A N 1
ATOM 3709 C CA . ALA A 1 486 ? 16.964 -7.437 -11.114 1.00 80.94 486 ALA A CA 1
ATOM 3710 C C . ALA A 1 486 ? 16.729 -6.032 -11.697 1.00 80.94 486 ALA A C 1
ATOM 3712 O O . ALA A 1 486 ? 16.472 -5.086 -10.947 1.00 80.94 486 ALA A O 1
ATOM 3713 N N . VAL A 1 487 ? 16.761 -5.896 -13.027 1.00 81.38 487 VAL A N 1
ATOM 3714 C CA . VAL A 1 487 ? 16.441 -4.640 -13.723 1.00 81.38 487 VAL A CA 1
ATOM 3715 C C . VAL A 1 487 ? 14.979 -4.253 -13.494 1.00 81.38 487 VAL A C 1
ATOM 3717 O O . VAL A 1 487 ? 14.717 -3.118 -13.092 1.00 81.38 487 VAL A O 1
ATOM 3720 N N . ALA A 1 488 ? 14.043 -5.196 -13.644 1.00 81.69 488 ALA A N 1
ATOM 3721 C CA . ALA A 1 488 ? 12.621 -4.963 -13.398 1.00 81.69 488 ALA A CA 1
ATOM 3722 C C . ALA A 1 488 ? 12.361 -4.494 -11.956 1.00 81.69 488 ALA A C 1
ATOM 3724 O O . ALA A 1 488 ? 11.711 -3.475 -11.728 1.00 81.69 488 ALA A O 1
ATOM 3725 N N . LEU A 1 489 ? 12.945 -5.175 -10.964 1.00 84.00 489 LEU A N 1
ATOM 3726 C CA . LEU A 1 489 ? 12.845 -4.786 -9.556 1.00 84.00 489 LEU A CA 1
ATOM 3727 C C . LEU A 1 489 ? 13.436 -3.398 -9.294 1.00 84.00 489 LEU A C 1
ATOM 3729 O O . LEU A 1 489 ? 12.869 -2.632 -8.515 1.00 84.00 489 LEU A O 1
ATOM 3733 N N . SER A 1 490 ? 14.561 -3.058 -9.924 1.00 83.81 490 SER A N 1
ATOM 3734 C CA . SER A 1 490 ? 15.176 -1.733 -9.803 1.00 83.81 490 SER A CA 1
ATOM 3735 C C . SER A 1 490 ? 14.261 -0.634 -10.356 1.00 83.81 490 SER A C 1
ATOM 3737 O O . SER A 1 490 ? 14.039 0.384 -9.694 1.00 83.81 490 SER A O 1
ATOM 3739 N N . GLN A 1 491 ? 13.656 -0.864 -11.525 1.00 83.00 491 GLN A N 1
ATOM 3740 C CA . GLN A 1 491 ? 12.730 0.077 -12.157 1.00 83.00 491 GLN A CA 1
ATOM 3741 C C . GLN A 1 491 ? 11.450 0.267 -11.334 1.00 83.00 491 GLN A C 1
ATOM 3743 O O . GLN A 1 491 ? 11.063 1.409 -11.078 1.00 83.00 491 GLN A O 1
ATOM 3748 N N . LEU A 1 492 ? 10.848 -0.812 -10.822 1.00 85.06 492 LEU A N 1
ATOM 3749 C CA . LEU A 1 492 ? 9.670 -0.733 -9.947 1.00 85.06 492 LEU A CA 1
ATOM 3750 C C . LEU A 1 492 ? 9.966 -0.005 -8.630 1.00 85.06 492 LEU A C 1
ATOM 3752 O O . LEU A 1 492 ? 9.140 0.760 -8.133 1.00 85.06 492 LEU A O 1
ATOM 3756 N N . ASN A 1 493 ? 11.165 -0.199 -8.075 1.00 87.31 493 ASN A N 1
ATOM 3757 C CA . ASN A 1 493 ? 11.586 0.444 -6.830 1.00 87.31 493 ASN A CA 1
ATOM 3758 C C . ASN A 1 493 ? 12.124 1.870 -7.006 1.00 87.31 493 ASN A C 1
ATOM 3760 O O . ASN A 1 493 ? 12.378 2.551 -5.997 1.00 87.31 493 ASN A O 1
ATOM 3764 N N . SER A 1 494 ? 12.282 2.328 -8.248 1.00 89.25 494 SER A N 1
ATOM 3765 C CA . SER A 1 494 ? 12.690 3.693 -8.563 1.00 89.25 494 SER A CA 1
ATOM 3766 C C . SER A 1 494 ? 11.665 4.711 -8.049 1.00 89.25 494 SER A C 1
ATOM 3768 O O . SER A 1 494 ? 10.496 4.399 -7.806 1.00 89.25 494 SER A O 1
ATOM 3770 N N . ALA A 1 495 ? 12.093 5.964 -7.880 1.00 86.50 495 ALA A N 1
ATOM 3771 C CA . ALA A 1 495 ? 11.179 7.039 -7.493 1.00 86.50 495 ALA A CA 1
ATOM 3772 C C . ALA A 1 495 ? 10.037 7.215 -8.512 1.00 86.50 495 ALA A C 1
ATOM 3774 O O . ALA A 1 495 ? 8.911 7.503 -8.114 1.00 86.50 495 ALA A O 1
ATOM 3775 N N . ARG A 1 496 ? 10.322 6.984 -9.802 1.00 85.44 496 ARG A N 1
ATOM 3776 C CA . ARG A 1 496 ? 9.339 7.028 -10.888 1.00 85.44 496 ARG A CA 1
ATOM 3777 C C . ARG A 1 496 ? 8.324 5.893 -10.771 1.00 85.44 496 ARG A C 1
ATOM 3779 O O . ARG A 1 496 ? 7.137 6.178 -10.687 1.00 85.44 496 ARG A O 1
ATOM 3786 N N . GLY A 1 497 ? 8.784 4.646 -10.657 1.00 86.88 497 GLY A N 1
ATOM 3787 C CA . GLY A 1 497 ? 7.905 3.479 -10.514 1.00 86.88 497 GLY A CA 1
ATOM 3788 C C . GLY A 1 497 ? 6.994 3.574 -9.286 1.00 86.88 497 GLY A C 1
ATOM 3789 O O . GLY A 1 497 ? 5.799 3.299 -9.370 1.00 86.88 497 GLY A O 1
ATOM 3790 N N . LYS A 1 498 ? 7.521 4.072 -8.160 1.00 90.81 4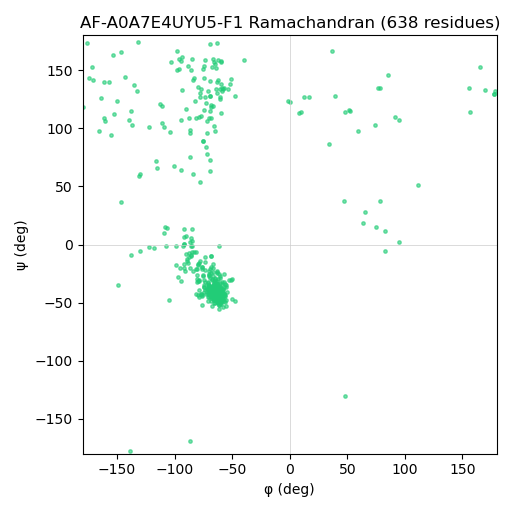98 LYS A N 1
ATOM 3791 C CA . LYS A 1 498 ? 6.732 4.337 -6.944 1.00 90.81 498 LYS A CA 1
ATOM 3792 C C . LYS A 1 498 ? 5.693 5.438 -7.133 1.00 90.81 498 LYS A C 1
ATOM 3794 O O . LYS A 1 498 ? 4.582 5.309 -6.628 1.00 90.81 498 LYS A O 1
ATOM 3799 N N . PHE A 1 499 ? 6.050 6.518 -7.825 1.00 88.75 499 PHE A N 1
ATOM 3800 C CA . PHE A 1 499 ? 5.123 7.612 -8.102 1.00 88.75 499 PHE A CA 1
ATOM 3801 C C . PHE A 1 499 ? 4.007 7.177 -9.059 1.00 88.75 499 PHE A C 1
ATOM 3803 O O . PHE A 1 499 ? 2.840 7.442 -8.786 1.00 88.75 499 PHE A O 1
ATOM 3810 N N . GLU A 1 500 ? 4.343 6.457 -10.132 1.00 88.81 500 GLU A N 1
ATOM 3811 C CA . GLU A 1 500 ? 3.372 5.891 -11.077 1.00 88.81 500 GLU A CA 1
ATOM 3812 C C . GLU A 1 500 ? 2.431 4.892 -10.387 1.00 88.81 500 GLU A C 1
ATOM 3814 O O . GLU A 1 500 ? 1.213 4.973 -10.570 1.00 88.81 500 GLU A O 1
ATOM 3819 N N . LYS A 1 501 ? 2.966 4.031 -9.506 1.00 92.81 501 LYS A N 1
ATOM 3820 C CA . LYS A 1 501 ? 2.166 3.134 -8.660 1.00 92.81 501 LYS A CA 1
ATOM 3821 C C . LYS A 1 501 ? 1.191 3.918 -7.792 1.00 92.81 501 LYS A C 1
ATOM 3823 O O . LYS A 1 501 ? -0.008 3.667 -7.842 1.00 92.81 501 LYS A O 1
ATOM 3828 N N . GLN A 1 502 ? 1.690 4.887 -7.025 1.00 93.25 502 GLN A N 1
ATOM 3829 C CA . GLN A 1 502 ? 0.861 5.682 -6.121 1.00 93.25 502 GLN A CA 1
ATOM 3830 C C . GLN A 1 502 ? -0.259 6.409 -6.875 1.00 93.25 502 GLN A C 1
ATOM 3832 O O . GLN A 1 502 ? -1.419 6.342 -6.477 1.00 93.25 502 GLN A O 1
ATOM 3837 N N . ARG A 1 503 ? 0.078 7.047 -7.999 1.00 91.25 503 ARG A N 1
ATOM 3838 C CA . ARG A 1 503 ? -0.879 7.742 -8.863 1.00 91.25 503 ARG A CA 1
ATOM 3839 C C . ARG A 1 503 ? -1.969 6.802 -9.388 1.00 91.25 503 ARG A C 1
ATOM 3841 O O . ARG A 1 503 ? -3.147 7.155 -9.350 1.00 91.25 503 ARG A O 1
ATOM 3848 N N . THR A 1 504 ? -1.579 5.613 -9.847 1.00 90.94 504 THR A N 1
ATOM 3849 C CA . THR A 1 504 ? -2.509 4.593 -10.355 1.00 90.94 504 THR A CA 1
ATOM 3850 C C . THR A 1 504 ? -3.480 4.146 -9.261 1.00 90.94 504 THR A C 1
ATOM 3852 O O . THR A 1 504 ? -4.693 4.125 -9.471 1.00 90.94 504 THR A O 1
ATOM 3855 N N . LEU A 1 505 ? -2.964 3.854 -8.063 1.00 93.94 505 LEU A N 1
ATOM 3856 C CA . LEU A 1 505 ? -3.781 3.433 -6.923 1.00 93.94 505 LEU A CA 1
ATOM 3857 C C . LEU A 1 505 ? -4.762 4.526 -6.477 1.00 93.94 505 LEU A C 1
ATOM 3859 O O . LEU A 1 505 ? -5.932 4.231 -6.234 1.00 93.94 505 LEU A O 1
ATOM 3863 N N . GLU A 1 506 ? -4.332 5.789 -6.434 1.00 92.25 506 GLU A N 1
ATOM 3864 C CA . GLU A 1 506 ? -5.209 6.924 -6.114 1.00 92.25 506 GLU A CA 1
ATOM 3865 C C . GLU A 1 506 ? -6.334 7.087 -7.143 1.00 92.25 506 GLU A C 1
ATOM 3867 O O . GLU A 1 506 ? -7.494 7.304 -6.780 1.00 92.25 506 GLU A O 1
ATOM 3872 N N . ARG A 1 507 ? -6.025 6.938 -8.437 1.00 91.06 507 ARG A N 1
ATOM 3873 C CA . ARG A 1 507 ? -7.025 7.007 -9.509 1.00 91.06 507 ARG A CA 1
ATOM 3874 C C . ARG A 1 507 ? -8.065 5.895 -9.371 1.00 91.06 507 ARG A C 1
ATOM 3876 O O . ARG A 1 507 ? -9.263 6.168 -9.455 1.00 91.06 507 ARG A O 1
ATOM 3883 N N . ILE A 1 508 ? -7.624 4.667 -9.104 1.00 92.38 508 ILE A N 1
ATOM 3884 C CA . ILE A 1 508 ? -8.514 3.522 -8.883 1.00 92.38 508 ILE A CA 1
ATOM 3885 C C . ILE A 1 508 ? -9.383 3.727 -7.641 1.00 92.38 508 ILE A C 1
ATOM 3887 O O . ILE A 1 508 ? -10.588 3.477 -7.681 1.00 92.38 508 ILE A O 1
ATOM 3891 N N . GLN A 1 509 ? -8.811 4.234 -6.552 1.00 91.06 509 GLN A N 1
ATOM 3892 C CA . GLN A 1 509 ? -9.563 4.504 -5.331 1.00 91.06 509 GLN A CA 1
ATOM 3893 C C . GLN A 1 509 ? -10.648 5.571 -5.548 1.00 91.06 509 GLN A C 1
ATOM 3895 O O . GLN A 1 509 ? -11.773 5.424 -5.057 1.00 91.06 509 GLN A O 1
ATOM 3900 N N . ASN A 1 510 ? -10.349 6.613 -6.328 1.00 88.94 510 ASN A N 1
ATOM 3901 C CA . ASN A 1 510 ? -11.326 7.632 -6.711 1.00 88.94 510 ASN A CA 1
ATOM 3902 C C . ASN A 1 510 ? -12.450 7.047 -7.583 1.00 88.94 510 ASN A C 1
ATOM 3904 O O . ASN A 1 510 ? -13.621 7.336 -7.338 1.00 88.94 510 ASN A O 1
ATOM 3908 N N . PHE A 1 511 ? -12.114 6.184 -8.545 1.00 89.00 511 PHE A N 1
ATOM 3909 C CA . PHE A 1 511 ? -13.086 5.472 -9.384 1.00 89.00 511 PHE A CA 1
ATOM 3910 C C . PHE A 1 511 ? -13.997 4.535 -8.576 1.00 89.00 511 PHE A C 1
ATOM 3912 O O . PHE A 1 511 ? -15.216 4.524 -8.749 1.00 89.00 511 PHE A O 1
ATOM 3919 N N . ALA A 1 512 ? -13.424 3.771 -7.648 1.00 87.62 512 ALA A N 1
ATOM 3920 C CA . ALA A 1 512 ? -14.189 2.909 -6.754 1.00 87.62 512 ALA A CA 1
ATOM 3921 C C . ALA A 1 512 ? -15.161 3.722 -5.887 1.00 87.62 512 ALA A C 1
ATOM 3923 O O . ALA A 1 512 ? -16.309 3.325 -5.685 1.00 87.62 512 ALA A O 1
ATOM 3924 N N . SER A 1 513 ? -14.718 4.892 -5.420 1.00 86.69 513 SER A N 1
ATOM 3925 C CA . SER A 1 513 ? -15.525 5.797 -4.596 1.00 86.69 513 SER A CA 1
ATOM 3926 C C . SER A 1 513 ? -16.667 6.465 -5.372 1.00 86.69 513 SER A C 1
ATOM 3928 O O . SER A 1 513 ? -17.672 6.834 -4.767 1.00 86.69 513 SER A O 1
ATOM 3930 N N . SER A 1 514 ? -16.548 6.611 -6.697 1.00 85.19 514 SER A N 1
ATOM 3931 C CA . SER A 1 514 ? -17.596 7.178 -7.557 1.00 85.19 514 SER A CA 1
ATOM 3932 C C . SER A 1 514 ? -18.626 6.150 -8.046 1.00 85.19 514 SER A C 1
ATOM 3934 O O . SER A 1 514 ? -19.543 6.508 -8.783 1.00 85.19 514 SER A O 1
ATOM 3936 N N . GLY A 1 515 ? -18.518 4.885 -7.622 1.00 77.69 515 GLY A N 1
ATOM 3937 C CA . GLY A 1 515 ? -19.457 3.824 -7.997 1.00 77.69 515 GLY A CA 1
ATOM 3938 C C . GLY A 1 515 ? -19.173 3.176 -9.357 1.00 77.69 515 GLY A C 1
ATOM 3939 O O . GLY A 1 515 ? -20.006 2.416 -9.844 1.00 77.69 515 GLY A O 1
ATOM 3940 N N . GLY A 1 516 ? -18.005 3.437 -9.951 1.00 74.88 516 GLY A N 1
ATOM 3941 C CA . GLY A 1 516 ? -17.482 2.658 -11.073 1.00 74.88 516 GLY A CA 1
ATOM 3942 C C . GLY A 1 516 ? -18.084 2.957 -12.452 1.00 74.88 516 GLY A C 1
ATOM 3943 O O . GLY A 1 516 ? -18.292 2.036 -13.236 1.00 74.88 516 GLY A O 1
ATOM 3944 N N . THR A 1 517 ? -18.399 4.218 -12.765 1.00 68.56 517 THR A N 1
ATOM 3945 C CA . THR A 1 517 ? -19.110 4.581 -14.008 1.00 68.56 517 THR A CA 1
ATOM 3946 C C . THR A 1 517 ? -18.273 4.497 -15.295 1.00 68.56 517 THR A C 1
ATOM 3948 O O . THR A 1 517 ? -18.848 4.209 -16.338 1.00 68.56 517 THR A O 1
ATOM 3951 N N . SER A 1 518 ? -16.961 4.753 -15.235 1.00 74.69 518 SER A N 1
ATOM 3952 C CA . SER A 1 518 ? -15.885 4.430 -16.210 1.00 74.69 518 SER A CA 1
ATOM 3953 C C . SER A 1 518 ? -14.643 5.268 -15.846 1.00 74.69 518 SER A C 1
ATOM 3955 O O . SER A 1 518 ? -14.792 6.334 -15.240 1.00 74.69 518 SER A O 1
ATOM 3957 N N . PHE A 1 519 ? -13.429 4.816 -16.172 1.00 77.81 519 PHE A N 1
ATOM 3958 C CA . PHE A 1 519 ? -12.244 5.675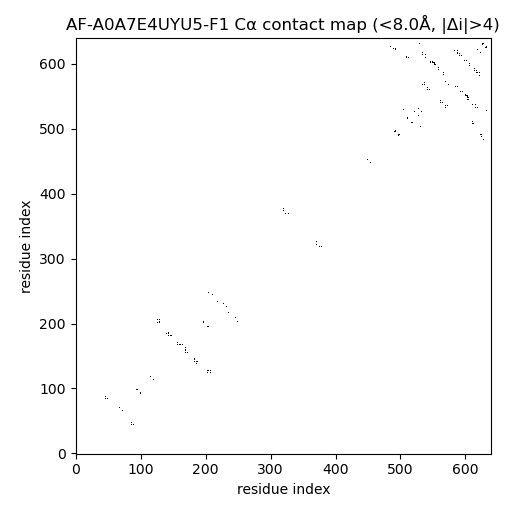 -16.112 1.00 77.81 519 PHE A CA 1
ATOM 3959 C C . PHE A 1 519 ? -12.216 6.624 -17.318 1.00 77.81 519 PHE A C 1
ATOM 3961 O O . PHE A 1 519 ? -11.936 6.218 -18.444 1.00 77.81 519 PHE A O 1
ATOM 3968 N N . GLU A 1 520 ? -12.422 7.921 -17.089 1.00 67.50 520 GLU A N 1
ATOM 3969 C CA . GLU A 1 520 ? -12.077 8.941 -18.083 1.00 67.50 520 GLU A CA 1
ATOM 3970 C C . GLU A 1 520 ? -10.553 9.127 -18.102 1.00 67.50 520 GLU A C 1
ATOM 3972 O O . GLU A 1 520 ? -9.995 9.948 -17.374 1.00 67.50 520 GLU A O 1
ATOM 3977 N N . ILE A 1 521 ? -9.858 8.346 -18.932 1.00 63.00 521 ILE A N 1
ATOM 3978 C CA . ILE A 1 521 ? -8.462 8.631 -19.279 1.00 63.00 521 ILE A CA 1
ATOM 3979 C C . ILE A 1 521 ? -8.490 9.803 -20.265 1.00 63.00 521 ILE A C 1
ATOM 3981 O O . ILE A 1 521 ? -8.620 9.618 -21.476 1.00 63.00 521 ILE A O 1
ATOM 3985 N N . THR A 1 522 ? -8.447 11.032 -19.751 1.00 53.19 522 THR A N 1
ATOM 3986 C CA . THR A 1 522 ? -8.332 12.226 -20.593 1.00 53.19 522 THR A CA 1
ATOM 3987 C C . THR A 1 522 ? -6.992 12.179 -21.329 1.00 53.19 522 THR A C 1
ATOM 3989 O O . THR A 1 522 ? -5.959 11.878 -20.740 1.00 53.19 522 THR A O 1
ATOM 3992 N N . GLY A 1 523 ? -6.993 12.451 -22.637 1.00 47.03 523 GLY A N 1
ATOM 3993 C CA . GLY A 1 523 ? -5.830 12.252 -23.519 1.00 47.03 523 GLY A CA 1
ATOM 3994 C C . GLY A 1 523 ? -4.565 13.067 -23.197 1.00 47.03 523 GLY A C 1
ATOM 3995 O O . GLY A 1 523 ? -3.569 12.911 -23.895 1.00 47.03 523 GLY A O 1
ATOM 3996 N N . GLU A 1 524 ? -4.580 13.917 -22.165 1.00 48.44 524 GLU A N 1
ATOM 3997 C CA . GLU A 1 524 ? -3.387 14.593 -21.628 1.00 48.44 524 GLU A CA 1
ATOM 3998 C C . GLU A 1 524 ? -2.648 13.759 -20.567 1.00 48.44 524 GLU A C 1
ATOM 4000 O O . GLU A 1 524 ? -1.448 13.952 -20.363 1.00 48.44 524 GLU A O 1
ATOM 4005 N N . ASP A 1 525 ? -3.315 12.780 -19.950 1.00 55.94 525 ASP A N 1
ATOM 4006 C CA . ASP A 1 525 ? -2.692 11.828 -19.042 1.00 55.94 525 ASP A CA 1
ATOM 4007 C C . ASP A 1 525 ? -2.123 10.654 -19.842 1.00 55.94 525 ASP A C 1
ATOM 4009 O O . ASP A 1 525 ? -2.830 9.709 -20.197 1.00 55.94 525 ASP A O 1
ATOM 4013 N N . VAL A 1 526 ? -0.813 10.689 -20.105 1.00 58.12 526 VAL A N 1
ATOM 4014 C CA . VAL A 1 526 ? -0.065 9.531 -20.621 1.00 58.12 526 VAL A CA 1
ATOM 4015 C C . VAL A 1 526 ? 0.019 8.478 -19.509 1.00 58.12 526 VAL A C 1
ATOM 4017 O O . VAL A 1 526 ? 1.047 8.309 -18.860 1.00 58.12 526 VAL A O 1
ATOM 4020 N N . ALA A 1 527 ? -1.107 7.821 -19.230 1.00 66.00 527 ALA A N 1
ATOM 4021 C CA . ALA A 1 527 ? -1.177 6.665 -18.353 1.00 66.00 527 ALA A CA 1
ATOM 4022 C C . ALA A 1 527 ? -0.268 5.572 -18.921 1.00 66.00 527 ALA A C 1
ATOM 4024 O O . ALA A 1 527 ? -0.288 5.316 -20.135 1.00 66.00 527 ALA A O 1
ATOM 4025 N N . SER A 1 528 ? 0.524 4.939 -18.056 1.00 78.31 528 SER A N 1
ATOM 4026 C CA . SER A 1 528 ? 1.369 3.818 -18.467 1.00 78.31 528 SER A CA 1
ATOM 4027 C C . SER A 1 528 ? 0.503 2.681 -19.023 1.00 78.31 528 SER A C 1
ATOM 4029 O O . SER A 1 528 ? -0.694 2.583 -18.732 1.00 78.31 528 SER A O 1
ATOM 4031 N N . SER A 1 529 ? 1.089 1.802 -19.841 1.00 82.94 529 SER A N 1
ATOM 4032 C CA . SER A 1 529 ? 0.375 0.621 -20.348 1.00 82.94 529 SER A CA 1
ATOM 4033 C C . SER A 1 529 ? -0.152 -0.243 -19.190 1.00 82.94 529 SER A C 1
ATOM 4035 O O . SER A 1 529 ? -1.244 -0.791 -19.266 1.00 82.94 529 SER A O 1
ATOM 4037 N N . VAL A 1 530 ? 0.614 -0.348 -18.097 1.00 88.31 530 VAL A N 1
ATOM 4038 C CA . VAL A 1 530 ? 0.238 -1.040 -16.856 1.00 88.31 530 VAL A CA 1
ATOM 4039 C C . VAL A 1 530 ? -0.992 -0.394 -16.227 1.00 88.31 530 VAL A C 1
ATOM 4041 O O . VAL A 1 530 ? -1.949 -1.087 -15.903 1.00 88.31 530 VAL A O 1
ATOM 4044 N N . GLU A 1 531 ? -0.991 0.930 -16.078 1.00 90.12 531 GLU A N 1
ATOM 4045 C CA . GLU A 1 531 ? -2.109 1.653 -15.477 1.00 90.12 531 GLU A CA 1
ATOM 4046 C C . GLU A 1 531 ? -3.408 1.458 -16.271 1.00 90.12 531 GLU A C 1
ATOM 4048 O O . GLU A 1 531 ? -4.457 1.195 -15.682 1.00 90.12 531 GLU A O 1
ATOM 4053 N N . LYS A 1 532 ? -3.339 1.537 -17.605 1.00 89.56 532 LYS A N 1
ATOM 4054 C CA . LYS A 1 532 ? -4.493 1.297 -18.487 1.00 89.56 532 LYS A CA 1
ATOM 4055 C C . LYS A 1 532 ? -5.072 -0.101 -18.287 1.00 89.56 532 LYS A C 1
ATOM 4057 O O . LYS A 1 532 ? -6.284 -0.237 -18.127 1.00 89.56 532 LYS A O 1
ATOM 4062 N N . ASP A 1 533 ? -4.215 -1.116 -18.240 1.00 90.88 533 ASP A N 1
ATOM 4063 C CA . ASP A 1 533 ? -4.644 -2.502 -18.066 1.00 90.88 533 ASP A CA 1
ATOM 4064 C C . ASP A 1 533 ? -5.320 -2.722 -16.712 1.00 90.88 533 ASP A C 1
ATOM 4066 O O . ASP A 1 533 ? -6.383 -3.341 -16.637 1.00 90.88 533 ASP A O 1
ATOM 4070 N N . ILE A 1 534 ? -4.745 -2.175 -15.637 1.00 93.62 534 ILE A N 1
ATOM 4071 C CA . ILE A 1 534 ? -5.330 -2.289 -14.297 1.00 93.62 534 ILE A CA 1
ATOM 4072 C C . ILE A 1 534 ? -6.689 -1.598 -14.258 1.00 93.62 534 ILE A C 1
ATOM 4074 O O . ILE A 1 534 ? -7.646 -2.187 -13.761 1.00 93.62 534 ILE A O 1
ATOM 4078 N N . CYS A 1 535 ? -6.808 -0.392 -14.816 1.00 92.81 535 CYS A N 1
ATOM 4079 C CA . CYS A 1 535 ? -8.087 0.308 -14.905 1.00 92.81 535 CYS A CA 1
ATOM 4080 C C . CYS A 1 535 ? -9.146 -0.554 -15.615 1.00 92.81 535 CYS A C 1
ATOM 4082 O O . CYS A 1 535 ? -10.224 -0.750 -15.060 1.00 92.81 535 CYS A O 1
ATOM 4084 N N . LEU A 1 536 ? -8.824 -1.159 -16.765 1.00 92.88 536 LEU A N 1
ATOM 4085 C CA . LEU A 1 536 ? -9.741 -2.045 -17.500 1.00 92.88 536 LEU A CA 1
ATOM 4086 C C . LEU A 1 536 ? -10.158 -3.285 -16.693 1.00 92.88 536 LEU A C 1
ATOM 4088 O O . LEU A 1 536 ? -11.316 -3.707 -16.744 1.00 92.88 536 LEU A O 1
ATOM 4092 N N . ILE A 1 537 ? -9.236 -3.876 -15.930 1.00 94.44 537 ILE A N 1
ATOM 4093 C CA . ILE A 1 537 ? -9.546 -5.002 -15.040 1.00 94.44 537 ILE A CA 1
ATOM 4094 C C . ILE A 1 537 ? -10.497 -4.537 -13.929 1.00 94.44 537 ILE A C 1
ATOM 4096 O O . ILE A 1 537 ? -11.534 -5.162 -13.689 1.00 94.44 537 ILE A O 1
ATOM 4100 N N . ILE A 1 538 ? -10.187 -3.412 -13.284 1.00 95.88 538 ILE A N 1
ATOM 4101 C CA . ILE A 1 538 ? -10.962 -2.858 -12.170 1.00 95.88 538 ILE A CA 1
ATOM 4102 C C . ILE A 1 538 ? -12.365 -2.408 -12.605 1.00 95.88 538 ILE A C 1
ATOM 4104 O O . ILE A 1 538 ? -13.315 -2.599 -11.843 1.00 95.88 538 ILE A O 1
ATOM 4108 N N . GLU A 1 539 ? -12.541 -1.921 -13.838 1.00 94.50 539 GLU A N 1
ATOM 4109 C CA . GLU A 1 539 ? -13.863 -1.621 -14.415 1.00 94.50 539 GLU A CA 1
ATOM 4110 C C . GLU A 1 539 ? -14.806 -2.827 -14.430 1.00 94.50 539 GLU A C 1
ATOM 4112 O O . GLU A 1 539 ? -16.019 -2.651 -14.396 1.00 94.50 539 GLU A O 1
ATOM 4117 N N . HIS A 1 540 ? -14.277 -4.052 -14.439 1.00 95.06 540 HIS A N 1
ATOM 4118 C CA . HIS A 1 540 ? -15.083 -5.271 -14.362 1.00 95.06 540 HIS A CA 1
ATOM 4119 C C . HIS A 1 540 ? -15.233 -5.789 -12.930 1.00 95.06 540 HIS A C 1
ATOM 4121 O O . HIS A 1 540 ? -16.265 -6.372 -12.589 1.00 95.06 540 HIS A O 1
ATOM 4127 N N . VAL A 1 541 ? -14.219 -5.577 -12.087 1.00 95.50 541 VAL A N 1
ATOM 4128 C CA . VAL A 1 541 ? -14.224 -6.010 -10.684 1.00 95.50 541 VAL A CA 1
ATOM 4129 C C . VAL A 1 541 ? -15.236 -5.209 -9.867 1.00 95.50 541 VAL A C 1
ATOM 4131 O O . VAL A 1 541 ? -16.032 -5.804 -9.143 1.00 95.50 541 VAL A O 1
ATOM 4134 N N . VAL A 1 542 ? -15.264 -3.880 -10.007 1.00 95.25 542 VAL A N 1
ATOM 4135 C CA . VAL A 1 542 ? -16.142 -3.013 -9.200 1.00 95.25 542 VAL A CA 1
ATOM 4136 C C . VAL A 1 542 ? -17.632 -3.331 -9.399 1.00 95.25 542 VAL A C 1
ATOM 4138 O O . VAL A 1 542 ? -18.319 -3.540 -8.398 1.00 95.25 542 VAL A O 1
ATOM 4141 N N . PRO A 1 543 ? -18.167 -3.454 -10.632 1.00 94.88 543 PRO A N 1
ATOM 4142 C CA . PRO A 1 543 ? -19.565 -3.834 -10.832 1.00 94.88 543 PRO A CA 1
ATOM 4143 C C . PRO A 1 543 ? -19.902 -5.228 -10.305 1.00 94.88 543 PRO A C 1
ATOM 4145 O O . PRO A 1 543 ? -21.021 -5.448 -9.841 1.00 94.88 543 PRO A O 1
ATOM 4148 N N . TRP A 1 544 ? -18.959 -6.174 -10.375 1.00 96.44 544 TRP A N 1
ATOM 4149 C CA . TRP A 1 544 ? -19.166 -7.505 -9.813 1.00 96.44 544 TRP A CA 1
ATOM 4150 C C . TRP A 1 544 ? -19.283 -7.436 -8.293 1.00 96.44 544 TRP A C 1
ATOM 4152 O O . TRP A 1 544 ? -20.241 -7.969 -7.743 1.00 96.44 544 TRP A O 1
ATOM 4162 N N . LEU A 1 545 ? -18.379 -6.721 -7.622 1.00 95.56 545 LEU A N 1
ATOM 4163 C CA . LEU A 1 545 ? -18.447 -6.573 -6.172 1.00 95.56 545 LEU A CA 1
ATOM 4164 C C . LEU A 1 545 ? -19.740 -5.853 -5.739 1.00 95.56 545 LEU A C 1
ATOM 4166 O O . LEU A 1 545 ? -20.454 -6.372 -4.885 1.00 95.56 545 LEU A O 1
ATOM 4170 N N . ASN A 1 546 ? -20.130 -4.771 -6.431 1.00 94.62 546 ASN A N 1
ATOM 4171 C CA . ASN A 1 546 ? -21.396 -4.059 -6.192 1.00 94.62 546 ASN A CA 1
ATOM 4172 C C . ASN A 1 546 ? -22.628 -4.981 -6.312 1.00 94.62 546 ASN A C 1
ATOM 4174 O O . ASN A 1 546 ? -23.626 -4.801 -5.616 1.00 94.62 546 ASN A O 1
ATOM 4178 N N . LYS A 1 547 ? -22.593 -5.976 -7.211 1.00 96.56 547 LYS A N 1
ATOM 4179 C CA . LYS A 1 547 ? -23.685 -6.950 -7.382 1.00 96.56 547 LYS A CA 1
ATOM 4180 C C . LYS A 1 547 ? -23.814 -7.895 -6.181 1.00 96.56 547 LYS A C 1
ATOM 4182 O O . LYS A 1 547 ? -24.917 -8.365 -5.910 1.00 96.56 547 LYS A O 1
ATOM 4187 N N . HIS A 1 548 ? -22.711 -8.153 -5.484 1.00 96.38 548 HIS A N 1
ATOM 4188 C CA . HIS A 1 548 ? -22.612 -9.069 -4.349 1.00 96.38 548 HIS A CA 1
ATOM 4189 C C . HIS A 1 548 ? -22.437 -8.333 -3.004 1.00 96.38 548 HIS A C 1
ATOM 4191 O O . HIS A 1 548 ? -22.098 -8.953 -2.001 1.00 96.38 548 HIS A O 1
ATOM 4197 N N . ASP A 1 549 ? -22.692 -7.021 -2.952 1.00 94.50 549 ASP A N 1
ATOM 4198 C CA . ASP A 1 549 ? -22.397 -6.143 -1.809 1.00 94.50 549 ASP A CA 1
ATOM 4199 C C . ASP A 1 549 ? -22.917 -6.667 -0.461 1.00 94.50 549 ASP A C 1
ATOM 4201 O O . ASP A 1 549 ? -22.204 -6.667 0.547 1.00 94.50 549 ASP A O 1
ATOM 4205 N N . ASP A 1 550 ? -24.172 -7.115 -0.438 1.00 96.25 550 ASP A N 1
ATOM 4206 C CA . ASP A 1 550 ? -24.843 -7.565 0.783 1.00 96.25 550 ASP A CA 1
ATOM 4207 C C . ASP A 1 550 ? -24.557 -9.050 1.112 1.00 96.25 550 ASP A C 1
ATOM 4209 O O . ASP A 1 550 ? -25.021 -9.559 2.136 1.00 96.25 550 ASP A O 1
ATOM 4213 N N . GLU A 1 551 ? -23.788 -9.758 0.277 1.00 96.62 551 GLU A N 1
ATOM 4214 C CA . GLU A 1 551 ? -23.393 -11.148 0.511 1.00 96.62 551 GLU A CA 1
ATOM 4215 C C . GLU A 1 551 ? -22.173 -11.236 1.436 1.00 96.62 551 GLU A C 1
ATOM 4217 O O . GLU A 1 551 ? -21.254 -10.413 1.401 1.00 96.62 551 GLU A O 1
ATOM 4222 N N . VAL A 1 552 ? -22.162 -12.263 2.291 1.00 96.69 552 VAL A N 1
ATOM 4223 C CA . VAL A 1 552 ? -20.996 -12.590 3.118 1.00 96.69 552 VAL A CA 1
ATOM 4224 C C . VAL A 1 552 ? -19.963 -13.289 2.244 1.00 96.69 552 VAL A C 1
ATOM 4226 O O . VAL A 1 552 ? -20.292 -14.221 1.512 1.00 96.69 552 VAL A O 1
ATOM 4229 N N . ILE A 1 553 ? -18.707 -12.872 2.365 1.00 96.75 553 ILE A N 1
ATOM 4230 C CA . ILE A 1 553 ? -17.572 -13.452 1.654 1.00 96.75 553 ILE A CA 1
ATOM 4231 C C . ILE A 1 553 ? -17.372 -14.882 2.160 1.00 96.75 553 ILE A C 1
ATOM 4233 O O . ILE A 1 553 ? -16.867 -15.116 3.263 1.00 96.75 553 ILE A O 1
ATOM 4237 N N . THR A 1 554 ? -17.829 -15.831 1.347 1.00 97.12 554 THR A N 1
ATOM 4238 C CA . THR A 1 554 ? -17.625 -17.274 1.498 1.00 97.12 554 THR A CA 1
ATOM 4239 C C . THR A 1 554 ? -16.441 -17.724 0.640 1.00 97.12 554 THR A C 1
ATOM 4241 O O . THR A 1 554 ? -16.094 -17.028 -0.318 1.00 97.12 554 THR A O 1
ATOM 4244 N N . PRO A 1 555 ? -15.825 -18.887 0.922 1.00 96.00 555 PRO A N 1
ATOM 4245 C CA . PRO A 1 555 ? -14.765 -19.435 0.074 1.00 96.00 555 PRO A CA 1
ATOM 4246 C C . PRO A 1 555 ? -15.190 -19.594 -1.394 1.00 96.00 555 PRO A C 1
ATOM 4248 O O . PRO A 1 555 ? -14.401 -19.351 -2.306 1.00 96.00 555 PRO A O 1
ATOM 4251 N N . GLU A 1 556 ? -16.450 -19.957 -1.644 1.00 96.38 556 GLU A N 1
ATOM 4252 C CA . GLU A 1 556 ? -17.008 -20.088 -2.990 1.00 96.38 556 GLU A CA 1
ATOM 4253 C C . GLU A 1 556 ? -17.060 -18.734 -3.707 1.00 96.38 556 GLU A C 1
ATOM 4255 O O . GLU A 1 556 ? -16.598 -18.615 -4.842 1.00 96.38 556 GLU A O 1
ATOM 4260 N N . LEU A 1 557 ? -17.549 -17.699 -3.024 1.00 95.75 557 LEU A N 1
ATOM 4261 C CA . LEU A 1 557 ? -17.668 -16.351 -3.575 1.00 95.75 557 LEU A CA 1
ATOM 4262 C C . LEU A 1 557 ? -16.293 -15.679 -3.761 1.00 95.75 557 LEU A C 1
ATOM 4264 O O . LEU A 1 557 ? -16.057 -15.004 -4.763 1.00 95.75 557 LEU A O 1
ATOM 4268 N N . ALA A 1 558 ? -15.348 -15.933 -2.852 1.00 95.81 558 ALA A N 1
ATOM 4269 C CA . ALA A 1 558 ? -13.947 -15.538 -3.002 1.00 95.81 558 ALA A CA 1
ATOM 4270 C C . ALA A 1 558 ? -13.303 -16.194 -4.234 1.00 95.81 558 ALA A C 1
ATOM 4272 O O . ALA A 1 558 ? -12.641 -15.528 -5.033 1.00 95.81 558 ALA A O 1
ATOM 4273 N N . THR A 1 559 ? -13.577 -17.485 -4.447 1.00 96.44 559 THR A N 1
ATOM 4274 C CA . THR A 1 559 ? -13.129 -18.229 -5.631 1.00 96.44 559 THR A CA 1
ATOM 4275 C C . THR A 1 559 ? -13.708 -17.628 -6.921 1.00 96.44 559 THR A C 1
ATOM 4277 O O . THR A 1 559 ? -13.018 -17.578 -7.942 1.00 96.44 559 THR A O 1
ATOM 4280 N N . GLU A 1 560 ? -14.962 -17.170 -6.913 1.00 97.38 560 GLU A N 1
ATOM 4281 C CA . GLU A 1 560 ? -15.574 -16.487 -8.061 1.00 97.38 560 GLU A CA 1
ATOM 4282 C C . GLU A 1 560 ? -14.915 -15.137 -8.361 1.00 97.38 560 GLU A C 1
ATOM 4284 O O . GLU A 1 560 ? -14.547 -14.894 -9.514 1.00 97.38 560 GLU A O 1
ATOM 4289 N N . LEU A 1 561 ? -14.683 -14.307 -7.338 1.00 97.19 561 LEU A N 1
ATOM 4290 C CA . LEU A 1 561 ? -13.968 -13.038 -7.485 1.00 97.19 561 LEU A CA 1
ATOM 4291 C C . LEU A 1 561 ? -12.547 -13.254 -8.018 1.00 97.19 561 LEU A C 1
ATOM 4293 O O . LEU A 1 561 ? -12.131 -12.587 -8.965 1.00 97.19 561 LEU A O 1
ATOM 4297 N N . ARG A 1 562 ? -11.820 -14.241 -7.481 1.00 96.69 562 ARG A N 1
ATOM 4298 C CA . ARG A 1 562 ? -10.493 -14.629 -7.977 1.00 96.69 562 ARG A CA 1
ATOM 4299 C C . ARG A 1 562 ? -10.535 -14.995 -9.456 1.00 96.69 562 ARG A C 1
ATOM 4301 O O . ARG A 1 562 ? -9.734 -14.490 -10.237 1.00 96.69 562 ARG A O 1
ATOM 4308 N N . ARG A 1 563 ? -11.475 -15.858 -9.864 1.00 96.56 563 ARG A N 1
ATOM 4309 C CA . ARG A 1 563 ? -11.642 -16.242 -11.278 1.00 96.56 563 ARG A CA 1
ATOM 4310 C C . ARG A 1 563 ? -11.941 -15.037 -12.157 1.00 96.56 563 ARG A C 1
ATOM 4312 O O . ARG A 1 563 ? -11.439 -14.989 -13.275 1.00 96.56 563 ARG A O 1
ATOM 4319 N N . LEU A 1 564 ? -12.743 -14.087 -11.677 1.00 97.25 564 LEU A N 1
ATOM 4320 C CA . LEU A 1 564 ? -13.014 -12.853 -12.402 1.00 97.25 564 LEU A CA 1
ATOM 4321 C C . LEU A 1 564 ? -11.729 -12.051 -12.612 1.00 97.25 564 LEU A C 1
ATOM 4323 O O . LEU A 1 564 ? -11.406 -11.765 -13.760 1.00 97.25 564 LEU A O 1
ATOM 4327 N N . VAL A 1 565 ? -10.997 -11.729 -11.539 1.00 96.69 565 VAL A N 1
ATOM 4328 C CA . VAL A 1 565 ? -9.750 -10.947 -11.613 1.00 96.69 565 VAL A CA 1
ATOM 4329 C C . VAL A 1 565 ? -8.772 -11.612 -12.575 1.00 96.69 565 VAL A C 1
ATOM 4331 O O . VAL A 1 565 ? -8.364 -10.995 -13.551 1.00 96.69 565 VAL A O 1
ATOM 4334 N N . VAL A 1 566 ? -8.491 -12.900 -12.373 1.00 94.69 566 VAL A N 1
ATOM 4335 C CA . VAL A 1 566 ? -7.540 -13.665 -13.190 1.00 94.69 566 VAL A CA 1
ATOM 4336 C C . VAL A 1 566 ? -7.958 -13.723 -14.662 1.00 94.69 566 VAL A C 1
ATOM 4338 O O . VAL A 1 566 ? -7.129 -13.507 -15.545 1.00 94.69 566 VAL A O 1
ATOM 4341 N N . ASN A 1 567 ? -9.239 -13.967 -14.959 1.00 93.25 567 ASN A N 1
ATOM 4342 C CA . ASN A 1 567 ? -9.720 -13.993 -16.342 1.00 93.25 567 ASN A CA 1
ATOM 4343 C C . ASN A 1 567 ? -9.636 -12.619 -17.009 1.00 93.25 567 ASN A C 1
ATOM 4345 O O . ASN A 1 567 ? -9.312 -12.547 -18.194 1.00 93.25 567 ASN A O 1
ATOM 4349 N N . GLN A 1 568 ? -9.938 -11.536 -16.287 1.00 94.00 568 GLN A N 1
ATOM 4350 C CA . GLN A 1 568 ? -9.816 -10.191 -16.849 1.00 94.00 568 GLN A CA 1
ATOM 4351 C C . GLN A 1 568 ? -8.352 -9.819 -17.064 1.00 94.00 568 GLN A C 1
ATOM 4353 O O . GLN A 1 568 ? -8.025 -9.345 -18.146 1.00 94.00 568 GLN A O 1
ATOM 4358 N N . SER A 1 569 ? -7.463 -10.125 -16.116 1.00 91.75 569 SER A N 1
ATOM 4359 C CA . SER A 1 569 ? -6.019 -9.961 -16.300 1.00 91.75 569 SER A CA 1
ATOM 4360 C C . SER A 1 569 ? -5.523 -10.724 -17.523 1.00 91.75 569 SER A C 1
ATOM 4362 O O . SER A 1 569 ? -4.797 -10.160 -18.333 1.00 91.75 569 SER A O 1
ATOM 4364 N N . ASN A 1 570 ? -5.978 -11.967 -17.726 1.00 88.44 570 ASN A N 1
ATOM 4365 C CA . ASN A 1 570 ? -5.579 -12.737 -18.900 1.00 88.44 570 ASN A CA 1
ATOM 4366 C C . ASN A 1 570 ? -6.041 -12.086 -20.212 1.00 88.44 570 ASN A C 1
ATOM 4368 O O . ASN A 1 570 ? -5.285 -11.993 -21.171 1.00 88.44 570 ASN A O 1
ATOM 4372 N N . ARG A 1 571 ? -7.294 -11.622 -20.258 1.00 88.06 571 ARG A N 1
ATOM 4373 C CA . ARG A 1 571 ? -7.884 -11.022 -21.464 1.00 88.06 571 ARG A CA 1
ATOM 4374 C C . ARG A 1 571 ? -7.286 -9.665 -21.811 1.00 88.06 571 ARG A C 1
ATOM 4376 O O . ARG A 1 571 ? -7.132 -9.374 -22.991 1.00 88.06 571 ARG A O 1
ATOM 4383 N N . VAL A 1 572 ? -7.024 -8.839 -20.803 1.00 86.75 572 VAL A N 1
ATOM 4384 C CA . VAL A 1 572 ? -6.510 -7.478 -20.986 1.00 86.75 572 VAL A CA 1
ATOM 4385 C C . VAL A 1 572 ? -5.025 -7.517 -21.332 1.00 86.75 572 VAL A C 1
ATOM 4387 O O . VAL A 1 572 ? -4.603 -6.839 -22.261 1.00 86.75 572 VAL A O 1
ATOM 4390 N N . CYS A 1 573 ? -4.246 -8.345 -20.636 1.00 81.56 573 CYS A N 1
ATOM 4391 C CA . CYS A 1 573 ? -2.793 -8.337 -20.774 1.00 81.56 573 CYS A CA 1
ATOM 4392 C C . CYS A 1 573 ? -2.272 -9.317 -21.836 1.00 81.56 573 CYS A C 1
ATOM 4394 O O . CYS A 1 573 ? -1.164 -9.123 -22.330 1.00 81.56 573 CYS A O 1
ATOM 4396 N N . PHE A 1 574 ? -3.055 -10.337 -22.216 1.00 79.19 574 PHE A N 1
ATOM 4397 C CA . PHE A 1 574 ? -2.664 -11.357 -23.205 1.00 79.19 574 PHE A CA 1
ATOM 4398 C C . PHE A 1 574 ? -3.739 -11.590 -24.287 1.00 79.19 574 PHE A C 1
ATOM 4400 O O . PHE A 1 574 ? -4.214 -12.717 -24.465 1.00 79.19 574 PHE A O 1
ATOM 4407 N N . PRO A 1 575 ? -4.134 -10.555 -25.056 1.00 68.25 575 PRO A N 1
ATOM 4408 C CA . PRO A 1 575 ? -5.183 -10.677 -26.072 1.00 68.25 575 PRO A CA 1
ATOM 4409 C C . PRO A 1 575 ? -4.833 -11.652 -27.214 1.00 68.25 575 PRO A C 1
ATOM 4411 O O . PRO A 1 575 ? -5.737 -12.231 -27.814 1.00 68.25 575 PRO A O 1
ATOM 4414 N N . GLU A 1 576 ? -3.543 -11.895 -27.480 1.00 67.88 576 GLU A N 1
ATOM 4415 C CA . GLU A 1 576 ? -3.063 -12.793 -28.547 1.00 67.88 576 GLU A CA 1
ATOM 4416 C C . GLU A 1 576 ? -2.876 -14.261 -28.118 1.00 67.88 576 GLU A C 1
ATOM 4418 O O . GLU A 1 576 ? -2.357 -15.079 -28.876 1.00 67.88 576 GLU A O 1
ATOM 4423 N N . GLY A 1 577 ? -3.287 -14.635 -26.902 1.00 59.31 577 GLY A N 1
ATOM 4424 C CA . GLY A 1 577 ? -3.153 -16.016 -26.421 1.00 59.31 577 GLY A CA 1
ATOM 4425 C C . GLY A 1 577 ? -1.725 -16.415 -26.038 1.00 59.31 577 GLY A C 1
ATOM 4426 O O . GLY A 1 577 ? -1.455 -17.601 -25.839 1.00 59.31 577 GLY A O 1
ATOM 4427 N N . LEU A 1 578 ? -0.827 -15.437 -25.873 1.00 58.78 578 LEU A N 1
ATOM 4428 C CA . LEU A 1 578 ? 0.443 -15.579 -25.155 1.00 58.78 578 LEU A CA 1
ATOM 4429 C C . LEU A 1 578 ? 0.160 -15.763 -23.652 1.00 58.78 578 LEU A C 1
ATOM 4431 O O . LEU A 1 578 ? 0.496 -14.920 -22.827 1.00 58.78 578 LEU A O 1
ATOM 4435 N N . ASN A 1 579 ? -0.521 -16.851 -23.291 1.00 56.47 579 ASN A N 1
ATOM 4436 C CA . ASN A 1 579 ? -0.790 -17.185 -21.900 1.00 56.47 579 ASN A CA 1
ATOM 4437 C C . ASN A 1 579 ? 0.533 -17.556 -21.226 1.00 56.47 579 ASN A C 1
ATOM 4439 O O . ASN A 1 579 ? 1.161 -18.556 -21.578 1.00 56.47 579 ASN A O 1
ATOM 4443 N N . SER A 1 580 ? 0.934 -16.794 -20.213 1.00 68.25 580 SER A N 1
ATOM 4444 C CA . SER A 1 580 ? 1.877 -17.303 -19.225 1.00 68.25 580 SER A CA 1
ATOM 4445 C C . SER A 1 580 ? 1.085 -18.022 -18.145 1.00 68.25 580 SER A C 1
ATOM 4447 O O . SER A 1 580 ? 0.576 -17.402 -17.209 1.00 68.25 580 SER A O 1
ATOM 4449 N N . ASP A 1 581 ? 0.979 -19.347 -18.275 1.00 81.19 581 ASP A N 1
ATOM 4450 C CA . ASP A 1 581 ? 0.378 -20.211 -17.250 1.00 81.19 581 ASP A CA 1
ATOM 4451 C C . ASP A 1 581 ? 0.999 -19.945 -15.868 1.00 81.19 581 ASP A C 1
ATOM 4453 O O . ASP A 1 581 ? 0.319 -20.034 -14.844 1.00 81.19 581 ASP A O 1
ATOM 4457 N N . LEU A 1 582 ? 2.278 -19.551 -15.841 1.00 82.00 582 LEU A N 1
ATOM 4458 C CA . LEU A 1 582 ? 2.990 -19.157 -14.632 1.00 82.00 582 LEU A CA 1
ATOM 4459 C C . LEU A 1 582 ? 2.410 -17.880 -14.008 1.00 82.00 582 LEU A C 1
ATOM 4461 O O . LEU A 1 582 ? 2.087 -17.898 -12.823 1.00 82.00 582 LEU A O 1
ATOM 4465 N N . PHE A 1 583 ? 2.230 -16.809 -14.791 1.00 86.19 583 PHE A N 1
ATOM 4466 C CA . PHE A 1 583 ? 1.641 -15.554 -14.307 1.00 86.19 583 PHE A CA 1
ATOM 4467 C C . PHE A 1 583 ? 0.228 -15.774 -13.772 1.00 86.19 583 PHE A C 1
ATOM 4469 O O . PHE A 1 583 ? -0.106 -15.347 -12.672 1.00 86.19 583 PHE A O 1
ATOM 4476 N N . ILE A 1 584 ? -0.592 -16.499 -14.532 1.00 88.62 584 ILE A N 1
ATOM 4477 C CA . ILE A 1 584 ? -1.979 -16.781 -14.164 1.00 88.62 584 ILE A CA 1
ATOM 4478 C C . ILE A 1 584 ? -2.059 -17.602 -12.879 1.00 88.62 584 ILE A C 1
ATOM 4480 O O . ILE A 1 584 ? -2.887 -17.309 -12.017 1.00 88.62 584 ILE A O 1
ATOM 4484 N N . THR A 1 585 ? -1.179 -18.591 -12.718 1.00 90.75 585 THR A N 1
ATOM 4485 C CA . THR A 1 585 ? -1.122 -19.406 -11.499 1.00 90.75 585 THR A CA 1
ATOM 4486 C C . THR A 1 585 ? -0.665 -18.580 -10.297 1.00 90.75 585 THR A C 1
ATOM 4488 O O . THR A 1 585 ? -1.309 -18.635 -9.254 1.00 90.75 585 THR A O 1
ATOM 4491 N N . GLN A 1 586 ? 0.393 -17.776 -10.444 1.00 91.75 586 GLN A N 1
ATOM 4492 C CA . GLN A 1 586 ? 0.909 -16.917 -9.371 1.00 91.75 586 GLN A CA 1
ATOM 4493 C C . GLN A 1 586 ? -0.117 -15.867 -8.941 1.00 91.75 586 GLN A C 1
ATOM 4495 O O . GLN A 1 586 ? -0.431 -15.764 -7.755 1.00 91.75 586 GLN A O 1
ATOM 4500 N N . LEU A 1 587 ? -0.704 -15.152 -9.903 1.00 94.19 587 LEU A N 1
ATOM 4501 C CA . LEU A 1 587 ? -1.739 -14.161 -9.634 1.00 94.19 587 LEU A CA 1
ATOM 4502 C C . LEU A 1 587 ? -2.949 -14.806 -8.954 1.00 94.19 587 LEU A C 1
ATOM 4504 O O . LEU A 1 587 ? -3.476 -14.249 -7.995 1.00 94.19 587 LEU A O 1
ATOM 4508 N N . ALA A 1 588 ? -3.376 -15.991 -9.406 1.00 94.62 588 ALA A N 1
ATOM 4509 C CA . ALA A 1 588 ? -4.473 -16.709 -8.771 1.00 94.62 588 ALA A CA 1
ATOM 4510 C C . ALA A 1 588 ? -4.171 -17.022 -7.302 1.00 94.62 588 ALA A C 1
ATOM 4512 O O . ALA A 1 588 ? -5.036 -16.776 -6.468 1.00 94.62 588 ALA A O 1
ATOM 4513 N N . THR A 1 589 ? -2.973 -17.519 -6.981 1.00 95.56 589 THR A N 1
ATOM 4514 C CA . THR A 1 589 ? -2.571 -17.818 -5.598 1.00 95.56 589 THR A CA 1
ATOM 4515 C C . THR A 1 589 ? -2.584 -16.568 -4.720 1.00 95.56 589 THR A C 1
ATOM 4517 O O . THR A 1 589 ? -3.225 -16.572 -3.675 1.00 95.56 589 THR A O 1
ATOM 4520 N N . ILE A 1 590 ? -1.952 -15.478 -5.166 1.00 96.00 590 ILE A N 1
ATOM 4521 C CA . ILE A 1 590 ? -1.851 -14.242 -4.376 1.00 96.00 590 ILE A CA 1
ATOM 4522 C C . ILE A 1 590 ? -3.235 -13.615 -4.162 1.00 96.00 590 ILE A C 1
ATOM 4524 O O . ILE A 1 590 ? -3.568 -13.183 -3.061 1.00 96.00 590 ILE A O 1
ATOM 4528 N N . ILE A 1 591 ? -4.073 -13.587 -5.203 1.00 96.25 591 ILE A N 1
ATOM 4529 C CA . ILE A 1 591 ? -5.433 -13.048 -5.106 1.00 96.25 591 ILE A CA 1
ATOM 4530 C C . ILE A 1 591 ? -6.305 -13.909 -4.184 1.00 96.25 591 ILE A C 1
ATOM 4532 O O . ILE A 1 591 ? -7.105 -13.355 -3.431 1.00 96.25 591 ILE A O 1
ATOM 4536 N N . ASP A 1 592 ? -6.153 -15.237 -4.211 1.00 94.62 592 ASP A N 1
ATOM 4537 C CA . ASP A 1 592 ? -6.877 -16.134 -3.303 1.00 94.62 592 ASP A CA 1
ATOM 4538 C C . ASP A 1 592 ? -6.528 -15.838 -1.842 1.00 94.62 592 ASP A C 1
ATOM 4540 O O . ASP A 1 592 ? -7.421 -15.563 -1.039 1.00 94.62 592 ASP A O 1
ATOM 4544 N N . ASP A 1 593 ? -5.232 -15.799 -1.525 1.00 95.50 593 ASP A N 1
ATOM 4545 C CA . ASP A 1 593 ? -4.734 -15.527 -0.175 1.00 95.50 593 ASP A CA 1
ATOM 4546 C C . ASP A 1 593 ? -5.190 -14.153 0.334 1.00 95.50 593 ASP A C 1
ATOM 4548 O O . ASP A 1 593 ? -5.562 -14.007 1.501 1.00 95.50 593 ASP A O 1
ATOM 4552 N N . THR A 1 594 ? -5.219 -13.144 -0.538 1.00 95.75 594 THR A N 1
ATOM 4553 C CA . THR A 1 594 ? -5.669 -11.792 -0.191 1.00 95.75 594 THR A CA 1
ATOM 4554 C C . THR A 1 594 ? -7.175 -11.722 0.037 1.00 95.75 594 THR A C 1
ATOM 4556 O O . THR A 1 594 ? -7.615 -11.193 1.057 1.00 95.75 594 THR A O 1
ATOM 4559 N N . ILE A 1 595 ? -7.999 -12.274 -0.860 1.00 94.88 595 ILE A N 1
ATOM 4560 C CA . ILE A 1 595 ? -9.463 -12.216 -0.708 1.00 94.88 595 ILE A CA 1
ATOM 4561 C C . ILE A 1 595 ? -9.909 -13.028 0.514 1.00 94.88 595 ILE A C 1
ATOM 4563 O O . ILE A 1 595 ? -10.808 -12.606 1.248 1.00 94.88 595 ILE A O 1
ATOM 4567 N N . MET A 1 596 ? -9.262 -14.166 0.775 1.00 95.44 596 MET A N 1
ATOM 4568 C CA . MET A 1 596 ? -9.609 -15.041 1.893 1.00 95.44 596 MET A CA 1
ATOM 4569 C C . MET A 1 596 ? -9.467 -14.365 3.262 1.00 95.44 596 MET A C 1
ATOM 4571 O O . MET A 1 596 ? -10.211 -14.724 4.179 1.00 95.44 596 MET A O 1
ATOM 4575 N N . GLN A 1 597 ? -8.618 -13.340 3.403 1.00 96.12 597 GLN A N 1
ATOM 4576 C CA . GLN A 1 597 ? -8.493 -12.547 4.636 1.00 96.12 597 GLN A CA 1
ATOM 4577 C C . GLN A 1 597 ? -9.777 -11.786 4.998 1.00 96.12 597 GLN A C 1
ATOM 4579 O O . GLN A 1 597 ? -10.004 -11.467 6.166 1.00 96.12 597 GLN A O 1
ATOM 4584 N N . PHE A 1 598 ? -10.650 -11.529 4.021 1.00 95.50 598 PHE A N 1
ATOM 4585 C CA . PHE A 1 598 ? -11.919 -10.830 4.225 1.00 95.50 598 PHE A CA 1
ATOM 4586 C C . PHE A 1 598 ? -13.096 -11.774 4.505 1.00 95.50 598 PHE A C 1
ATOM 4588 O O . PHE A 1 598 ? -14.211 -11.297 4.738 1.00 95.50 598 PHE A O 1
ATOM 4595 N N . SER A 1 599 ? -12.860 -13.091 4.536 1.00 94.31 599 SER A N 1
ATOM 4596 C CA . SER A 1 599 ? -13.889 -14.107 4.782 1.00 94.31 599 SER A CA 1
ATOM 4597 C C . SER A 1 599 ? -14.702 -13.823 6.044 1.00 94.31 599 SER A C 1
ATOM 4599 O O . SER A 1 599 ? -14.170 -13.447 7.089 1.00 94.31 599 SER A O 1
ATOM 4601 N N . GLY A 1 600 ? -16.017 -14.029 5.957 1.00 93.81 600 GLY A N 1
ATOM 4602 C CA . GLY A 1 600 ? -16.944 -13.768 7.062 1.00 93.81 600 GLY A CA 1
ATOM 4603 C C . GLY A 1 600 ? -17.395 -12.309 7.204 1.00 93.81 600 GLY A C 1
ATOM 4604 O O . GLY A 1 600 ? -18.291 -12.041 8.005 1.00 93.81 600 GLY A O 1
ATOM 4605 N N . ASN A 1 601 ? -16.851 -11.380 6.411 1.00 96.69 601 ASN A N 1
ATOM 4606 C CA . ASN A 1 601 ? -17.381 -10.021 6.268 1.00 96.69 601 ASN A CA 1
ATOM 4607 C C . ASN A 1 601 ? -18.255 -9.907 5.012 1.00 96.69 601 ASN A C 1
ATOM 4609 O O . ASN A 1 601 ? -18.217 -10.773 4.147 1.00 96.69 601 ASN A O 1
ATOM 4613 N N . THR A 1 602 ? -19.030 -8.829 4.891 1.00 97.00 602 THR A N 1
ATOM 4614 C CA . THR A 1 602 ? -19.759 -8.516 3.643 1.00 97.00 602 THR A CA 1
ATOM 4615 C C . THR A 1 602 ? -18.881 -7.732 2.669 1.00 97.00 602 THR A C 1
ATOM 4617 O O . THR A 1 602 ? -18.028 -6.948 3.117 1.00 97.00 602 THR A O 1
ATOM 4620 N N . PHE A 1 603 ? -19.098 -7.874 1.357 1.00 94.06 603 PHE A N 1
ATOM 4621 C CA . PHE A 1 603 ? -18.360 -7.084 0.359 1.00 94.06 603 PHE A CA 1
ATOM 4622 C C . PHE A 1 603 ? -18.571 -5.581 0.546 1.00 94.06 603 PHE A C 1
ATOM 4624 O O . PHE A 1 603 ? -17.604 -4.825 0.570 1.00 94.06 603 PHE A O 1
ATOM 4631 N N . LYS A 1 604 ? -19.791 -5.152 0.864 1.00 94.06 604 LYS A N 1
ATOM 4632 C CA . LYS A 1 604 ? -20.118 -3.754 1.167 1.00 94.06 604 LYS A CA 1
ATOM 4633 C C . LYS A 1 604 ? -19.258 -3.151 2.274 1.00 94.06 604 LYS A C 1
ATOM 4635 O O . LYS A 1 604 ? -18.830 -2.002 2.192 1.00 94.06 604 LYS A O 1
ATOM 4640 N N . SER A 1 605 ? -18.982 -3.924 3.327 1.00 94.69 605 SER A N 1
ATOM 4641 C CA . SER A 1 605 ? -18.126 -3.475 4.434 1.00 94.69 605 SER A CA 1
ATOM 4642 C C . SER A 1 605 ? -16.633 -3.476 4.100 1.00 94.69 605 SER A C 1
ATOM 4644 O O . SER A 1 605 ? -15.867 -2.807 4.785 1.00 94.69 605 SER A O 1
ATOM 4646 N N . THR A 1 606 ? -16.211 -4.206 3.067 1.00 95.00 606 THR A N 1
ATOM 4647 C CA . THR A 1 606 ? -14.796 -4.462 2.744 1.00 95.00 606 THR A CA 1
ATOM 4648 C C . THR A 1 606 ? -14.365 -3.908 1.386 1.00 95.00 606 THR A C 1
ATOM 4650 O O . THR A 1 606 ? -13.180 -3.926 1.080 1.00 95.00 606 THR A O 1
ATOM 4653 N N . HIS A 1 607 ? -15.279 -3.322 0.609 1.00 90.19 607 HIS A N 1
ATOM 4654 C CA . HIS A 1 607 ? -15.043 -2.721 -0.708 1.00 90.19 607 HIS A CA 1
ATOM 4655 C C . HIS A 1 607 ? -13.825 -1.791 -0.743 1.00 90.19 607 HIS A C 1
ATOM 4657 O O . HIS A 1 607 ? -12.941 -1.913 -1.588 1.00 90.19 607 HIS A O 1
ATOM 4663 N N . HIS A 1 608 ? -13.766 -0.889 0.237 1.00 91.25 608 HIS A N 1
ATOM 4664 C CA . HIS A 1 608 ? -12.705 0.102 0.396 1.00 91.25 608 HIS A CA 1
ATOM 4665 C C . HIS A 1 608 ? -11.338 -0.498 0.766 1.00 91.25 608 HIS A C 1
ATOM 4667 O O . HIS A 1 608 ? -10.353 0.232 0.752 1.00 91.25 608 HIS A O 1
ATOM 4673 N N . LEU A 1 609 ? -11.283 -1.790 1.107 1.00 94.94 609 LEU A N 1
ATOM 4674 C CA . LEU A 1 609 ? -10.061 -2.540 1.404 1.00 94.94 609 LEU A CA 1
ATOM 4675 C C . LEU A 1 609 ? -9.701 -3.468 0.238 1.00 94.94 609 LEU A C 1
ATOM 4677 O O . LEU A 1 609 ? -8.578 -3.434 -0.245 1.00 94.94 609 LEU A O 1
ATOM 4681 N N . ILE A 1 610 ? -10.669 -4.234 -0.274 1.00 95.75 610 ILE A N 1
ATOM 4682 C CA . ILE A 1 610 ? -10.449 -5.228 -1.335 1.00 95.75 610 ILE A CA 1
ATOM 4683 C C . ILE A 1 610 ? -9.974 -4.574 -2.634 1.00 95.75 610 ILE A C 1
ATOM 4685 O O . ILE A 1 610 ? -9.069 -5.095 -3.281 1.00 95.75 610 ILE A O 1
ATOM 4689 N N . ILE A 1 611 ? -10.561 -3.439 -3.032 1.00 95.75 611 ILE A N 1
ATOM 4690 C CA . ILE A 1 611 ? -10.203 -2.798 -4.304 1.00 95.75 611 ILE A CA 1
ATOM 4691 C C . ILE A 1 611 ? -8.749 -2.292 -4.287 1.00 95.75 611 ILE A C 1
ATOM 4693 O O . ILE A 1 611 ? -8.018 -2.640 -5.218 1.00 95.75 611 ILE A O 1
ATOM 4697 N N . PRO A 1 612 ? -8.286 -1.535 -3.269 1.00 95.38 612 PRO A N 1
ATOM 4698 C CA . PRO A 1 612 ? -6.873 -1.172 -3.159 1.00 95.38 612 PRO A CA 1
ATOM 4699 C C . PRO A 1 612 ? -5.925 -2.374 -3.137 1.00 95.38 612 PRO A C 1
ATOM 4701 O O . PRO A 1 612 ? -4.943 -2.358 -3.871 1.00 95.38 612 PRO A O 1
ATOM 4704 N N . GLU A 1 613 ? -6.243 -3.425 -2.375 1.00 96.88 613 GLU A N 1
ATOM 4705 C CA . GLU A 1 613 ? -5.404 -4.630 -2.268 1.00 96.88 613 GLU A CA 1
ATOM 4706 C C . GLU A 1 613 ? -5.262 -5.352 -3.617 1.00 96.88 613 GLU A C 1
ATOM 4708 O O . GLU A 1 613 ? -4.152 -5.627 -4.074 1.00 96.88 613 GLU A O 1
ATOM 4713 N N . ILE A 1 614 ? -6.377 -5.588 -4.321 1.00 96.44 614 ILE A N 1
ATOM 4714 C CA . ILE A 1 614 ? -6.351 -6.183 -5.667 1.00 96.44 614 ILE A CA 1
ATOM 4715 C C . ILE A 1 614 ? -5.572 -5.284 -6.633 1.00 96.44 614 ILE A C 1
ATOM 4717 O O . ILE A 1 614 ? -4.787 -5.782 -7.433 1.00 96.44 614 ILE A O 1
ATOM 4721 N N . SER A 1 615 ? -5.761 -3.966 -6.561 1.00 96.31 615 SER A N 1
ATOM 4722 C CA . SER A 1 615 ? -5.085 -3.012 -7.449 1.00 96.31 615 SER A CA 1
ATOM 4723 C C . SER A 1 615 ? -3.577 -2.975 -7.218 1.00 96.31 615 SER A C 1
ATOM 4725 O O . SER A 1 615 ? -2.810 -2.882 -8.174 1.00 96.31 615 SER A O 1
ATOM 4727 N N . GLU A 1 616 ? -3.139 -3.074 -5.963 1.00 96.06 616 GLU A N 1
ATOM 4728 C CA . GLU A 1 616 ? -1.726 -3.143 -5.609 1.00 96.06 616 GLU A CA 1
ATOM 4729 C C . GLU A 1 616 ? -1.081 -4.441 -6.100 1.00 96.06 616 GLU A C 1
ATOM 4731 O O . GLU A 1 616 ? -0.002 -4.390 -6.697 1.00 96.06 616 GLU A O 1
ATOM 4736 N N . ILE A 1 617 ? -1.753 -5.579 -5.906 1.00 96.19 617 ILE A N 1
ATOM 4737 C CA . ILE A 1 617 ? -1.301 -6.875 -6.428 1.00 96.19 617 ILE A CA 1
ATOM 4738 C C . ILE A 1 617 ? -1.193 -6.808 -7.949 1.00 96.19 617 ILE A C 1
ATOM 4740 O O . ILE A 1 617 ? -0.135 -7.102 -8.498 1.00 96.19 617 ILE A O 1
ATOM 4744 N N . LEU A 1 618 ? -2.246 -6.350 -8.632 1.00 94.94 618 LEU A N 1
ATOM 4745 C CA . LEU A 1 618 ? -2.242 -6.206 -10.086 1.00 94.94 618 LEU A CA 1
ATOM 4746 C C . LEU A 1 618 ? -1.104 -5.302 -10.559 1.00 94.94 618 LEU A C 1
ATOM 4748 O O . LEU A 1 618 ? -0.435 -5.656 -11.520 1.00 94.94 618 LEU A O 1
ATOM 4752 N N . TYR A 1 619 ? -0.839 -4.181 -9.884 1.00 94.44 619 TYR A N 1
ATOM 4753 C CA . TYR A 1 619 ? 0.273 -3.309 -10.254 1.00 94.44 619 TYR A CA 1
ATOM 4754 C C . TYR A 1 619 ? 1.619 -4.012 -10.129 1.00 94.44 619 TYR A C 1
ATOM 4756 O O . TYR A 1 619 ? 2.406 -3.987 -11.072 1.00 94.44 619 TYR A O 1
ATOM 4764 N N . ASN A 1 620 ? 1.889 -4.643 -8.986 1.00 92.88 620 ASN A N 1
ATOM 4765 C CA . ASN A 1 620 ? 3.167 -5.308 -8.752 1.00 92.88 620 ASN A CA 1
ATOM 4766 C C . ASN A 1 620 ? 3.382 -6.452 -9.755 1.00 92.88 620 ASN A C 1
ATOM 4768 O O . ASN A 1 620 ? 4.423 -6.496 -10.409 1.00 92.88 620 ASN A O 1
ATOM 4772 N N . GLU A 1 621 ? 2.385 -7.325 -9.915 1.00 92.00 621 GLU A N 1
ATOM 4773 C CA . GLU A 1 621 ? 2.484 -8.513 -10.764 1.00 92.00 621 GLU A CA 1
ATOM 4774 C C . GLU A 1 621 ? 2.512 -8.149 -12.254 1.00 92.00 621 GLU A C 1
ATOM 4776 O O . GLU A 1 621 ? 3.362 -8.644 -12.991 1.00 92.00 621 GLU A O 1
ATOM 4781 N N . LEU A 1 622 ? 1.637 -7.246 -12.718 1.00 88.94 622 LEU A N 1
ATOM 4782 C CA . LEU A 1 622 ? 1.601 -6.852 -14.131 1.00 88.94 622 LEU A CA 1
ATOM 4783 C C . LEU A 1 622 ? 2.824 -6.042 -14.532 1.00 88.94 622 LEU A C 1
ATOM 4785 O O . LEU A 1 622 ? 3.381 -6.283 -15.601 1.00 88.94 622 LEU A O 1
ATOM 4789 N N . ALA A 1 623 ? 3.256 -5.095 -13.699 1.00 87.25 623 ALA A N 1
ATOM 4790 C CA . ALA A 1 623 ? 4.425 -4.294 -14.023 1.00 87.25 623 ALA A CA 1
ATOM 4791 C C . ALA A 1 623 ? 5.687 -5.166 -14.045 1.00 87.25 623 ALA A C 1
ATOM 4793 O O . ALA A 1 623 ? 6.472 -5.080 -14.984 1.00 87.25 623 ALA A O 1
ATOM 4794 N N . PHE A 1 624 ? 5.850 -6.075 -13.079 1.00 86.06 624 PHE A N 1
ATOM 4795 C CA . PHE A 1 624 ? 6.960 -7.027 -13.085 1.00 86.06 624 PHE A CA 1
ATOM 4796 C C . PHE A 1 624 ? 6.923 -7.946 -14.310 1.00 86.06 624 PHE A C 1
ATOM 4798 O O . PHE A 1 624 ? 7.936 -8.107 -14.992 1.00 86.06 624 PHE A O 1
ATOM 4805 N N . PHE A 1 625 ? 5.750 -8.495 -14.637 1.00 84.06 625 PHE A N 1
ATOM 4806 C CA . PHE A 1 625 ? 5.589 -9.383 -15.782 1.00 84.06 625 PHE A CA 1
ATOM 4807 C C . PHE A 1 625 ? 5.898 -8.681 -17.111 1.00 84.06 625 PHE A C 1
ATOM 4809 O O . PHE A 1 625 ? 6.668 -9.199 -17.922 1.00 84.06 625 PHE A O 1
ATOM 4816 N N . LYS A 1 626 ? 5.354 -7.476 -17.327 1.00 82.25 626 LYS A N 1
ATOM 4817 C CA . LYS A 1 626 ? 5.611 -6.691 -18.543 1.00 82.25 626 LYS A CA 1
ATOM 4818 C C . LYS A 1 626 ? 7.083 -6.323 -18.701 1.00 82.25 626 LYS A C 1
ATOM 4820 O O . LYS A 1 626 ? 7.588 -6.393 -19.820 1.00 82.25 626 LYS A O 1
ATOM 4825 N N . LEU A 1 627 ? 7.769 -6.002 -17.603 1.00 79.50 627 LEU A N 1
ATOM 4826 C CA . LEU A 1 627 ? 9.196 -5.676 -17.608 1.00 79.50 627 LEU A CA 1
ATOM 4827 C C . LEU A 1 627 ? 10.083 -6.886 -17.924 1.00 79.50 627 LEU A C 1
ATOM 4829 O O . LEU A 1 627 ? 11.051 -6.753 -18.665 1.00 79.50 627 LEU A O 1
ATOM 4833 N N . ILE A 1 628 ? 9.761 -8.076 -17.410 1.00 74.31 628 ILE A N 1
ATOM 4834 C CA . ILE A 1 628 ? 10.534 -9.297 -17.707 1.00 74.31 628 ILE A CA 1
ATOM 4835 C C . ILE A 1 628 ? 10.349 -9.739 -19.154 1.00 74.31 628 ILE A C 1
ATOM 4837 O O . ILE A 1 628 ? 11.304 -10.144 -19.820 1.00 74.31 628 ILE A O 1
ATOM 4841 N N . HIS A 1 629 ? 9.114 -9.670 -19.641 1.00 69.81 629 HIS A N 1
ATOM 4842 C CA . HIS A 1 629 ? 8.758 -10.156 -20.967 1.00 69.81 629 HIS A CA 1
ATOM 4843 C C . HIS A 1 629 ? 8.858 -9.079 -22.055 1.00 69.81 629 HIS A C 1
ATOM 4845 O O . HIS A 1 629 ? 8.498 -9.352 -23.199 1.00 69.81 629 HIS A O 1
ATOM 4851 N N . ASN A 1 630 ? 9.369 -7.884 -21.723 1.00 64.62 630 ASN A N 1
ATOM 4852 C CA . ASN A 1 630 ? 9.469 -6.730 -22.623 1.00 64.62 630 ASN A CA 1
ATOM 4853 C C . ASN A 1 630 ? 8.156 -6.466 -23.386 1.00 64.62 630 ASN A C 1
ATOM 4855 O O . ASN A 1 630 ? 8.177 -6.120 -24.568 1.00 64.62 630 ASN A O 1
ATOM 4859 N N . LEU A 1 631 ? 7.000 -6.652 -22.740 1.00 59.12 631 LEU A N 1
ATOM 4860 C CA . LEU A 1 631 ? 5.708 -6.610 -23.437 1.00 59.12 631 LEU A CA 1
ATOM 4861 C C . LEU A 1 631 ? 5.361 -5.219 -23.973 1.00 59.12 631 LEU A C 1
ATOM 4863 O O . LEU A 1 631 ? 4.654 -5.102 -24.970 1.00 59.12 631 LEU A O 1
ATOM 4867 N N . ASP A 1 632 ? 5.931 -4.170 -23.381 1.00 53.38 632 ASP A N 1
ATOM 4868 C CA . ASP A 1 632 ? 5.782 -2.803 -23.878 1.00 53.38 632 ASP A CA 1
ATOM 4869 C C . ASP A 1 632 ? 6.456 -2.588 -25.249 1.00 53.38 632 ASP A C 1
ATOM 4871 O O . ASP A 1 632 ? 6.055 -1.689 -25.986 1.00 53.38 632 ASP A O 1
ATOM 4875 N N . ASN A 1 633 ? 7.404 -3.449 -25.652 1.00 43.97 633 ASN A N 1
ATOM 4876 C CA . ASN A 1 633 ? 8.050 -3.377 -26.968 1.00 43.97 633 ASN A CA 1
ATOM 4877 C C . ASN A 1 633 ? 7.201 -3.972 -28.104 1.00 43.97 633 ASN A C 1
ATOM 4879 O O . ASN A 1 633 ? 7.476 -3.675 -29.266 1.00 43.97 633 ASN A O 1
ATOM 4883 N N . PHE A 1 634 ? 6.182 -4.788 -27.812 1.00 40.78 634 PHE A N 1
ATOM 4884 C CA . PHE A 1 634 ? 5.306 -5.348 -28.852 1.00 40.78 634 PHE A CA 1
ATOM 4885 C C . PHE A 1 634 ? 4.237 -4.347 -29.302 1.00 40.78 634 PHE A C 1
ATOM 4887 O O . PHE A 1 634 ? 3.924 -4.279 -30.487 1.00 40.78 634 PHE A O 1
ATOM 4894 N N . ASN A 1 635 ? 3.770 -3.482 -28.397 1.00 36.34 635 ASN A N 1
ATOM 4895 C CA . ASN A 1 635 ? 2.753 -2.472 -28.709 1.00 36.34 635 ASN A CA 1
ATOM 4896 C C . ASN A 1 635 ? 3.278 -1.289 -29.545 1.00 36.34 635 ASN A C 1
ATOM 4898 O O . ASN A 1 635 ? 2.483 -0.499 -30.040 1.00 36.34 635 ASN A O 1
ATOM 4902 N N . VAL A 1 636 ? 4.597 -1.151 -29.720 1.00 37.97 636 VAL A N 1
ATOM 4903 C CA . VAL A 1 636 ? 5.202 -0.097 -30.561 1.00 37.97 636 VAL A CA 1
ATOM 4904 C C . VAL A 1 636 ? 5.353 -0.545 -32.024 1.00 37.97 636 VAL A C 1
ATOM 4906 O O . VAL A 1 636 ? 5.562 0.286 -32.902 1.00 37.97 636 VAL A O 1
ATOM 4909 N N . ILE A 1 637 ? 5.226 -1.845 -32.317 1.00 36.97 637 ILE A N 1
ATOM 4910 C CA . ILE A 1 637 ? 5.467 -2.389 -33.664 1.00 36.97 637 ILE A CA 1
ATOM 4911 C C . ILE A 1 637 ? 4.181 -2.448 -34.514 1.00 36.97 637 ILE A C 1
ATOM 4913 O O . ILE A 1 637 ? 4.284 -2.500 -35.733 1.00 36.97 637 ILE A O 1
ATOM 4917 N N . GLU A 1 638 ? 2.979 -2.364 -33.930 1.00 33.72 638 GLU A N 1
ATOM 4918 C CA . GLU A 1 638 ? 1.722 -2.348 -34.710 1.00 33.72 638 GLU A CA 1
ATOM 4919 C C . GLU A 1 638 ? 1.282 -0.957 -35.216 1.00 33.72 638 GLU A C 1
ATOM 4921 O O . GLU A 1 638 ? 0.378 -0.876 -36.047 1.00 33.72 638 GLU A O 1
ATOM 4926 N N . GLU A 1 639 ? 1.924 0.136 -34.783 1.00 36.53 639 GLU A N 1
ATOM 4927 C CA . GLU A 1 639 ? 1.639 1.501 -35.275 1.00 36.53 639 GLU A CA 1
ATOM 4928 C C . GLU A 1 639 ? 2.722 2.082 -36.215 1.00 36.53 639 GLU A C 1
ATOM 4930 O O . GLU A 1 639 ? 2.699 3.277 -36.524 1.00 36.53 639 GLU A O 1
ATOM 4935 N N . ALA A 1 640 ? 3.641 1.253 -36.725 1.00 30.59 640 ALA A N 1
ATOM 4936 C CA . ALA A 1 640 ? 4.613 1.612 -37.769 1.00 30.59 640 ALA A CA 1
ATOM 4937 C C . ALA A 1 640 ? 4.465 0.704 -38.996 1.00 30.59 640 ALA A C 1
ATOM 4939 O O . ALA A 1 640 ? 4.586 1.230 -40.131 1.00 30.59 640 ALA A O 1
#

Organism: Panagrellus redivivus (NCBI:txid6233)

Solvent-accessible surface area (backbone atoms only — not comparable to full-atom values): 38860 Å² total; per-residue (Å²): 142,86,82,87,84,80,87,79,86,82,80,80,76,80,78,79,65,62,69,63,55,52,53,52,50,53,53,50,51,53,52,51,52,52,43,51,52,53,46,53,53,44,52,54,50,47,52,52,40,53,52,51,47,52,52,52,53,48,50,56,64,75,44,61,87,73,58,54,72,68,58,50,51,51,52,50,53,55,45,51,51,39,53,51,54,46,52,55,46,50,51,52,48,38,64,68,66,63,74,66,99,68,91,83,83,84,91,84,84,84,89,72,85,78,76,59,76,70,55,57,57,52,51,51,54,51,50,53,50,52,52,50,55,48,52,46,52,51,50,51,52,56,39,56,52,49,52,52,50,46,56,52,48,53,52,50,46,57,63,36,68,81,77,51,55,72,69,57,52,54,53,47,54,47,54,51,50,54,51,52,53,52,45,52,53,46,51,52,51,45,52,56,56,49,48,60,48,64,79,36,59,65,56,60,56,50,51,50,56,47,53,48,53,51,51,50,53,53,53,52,50,61,73,73,47,96,62,56,78,67,56,50,54,50,50,50,51,52,51,50,54,49,52,53,50,51,55,51,51,51,53,51,48,54,47,53,53,48,51,51,50,50,52,53,50,52,54,50,50,54,50,50,52,51,52,51,50,53,48,50,52,50,52,58,62,68,70,65,67,78,92,79,75,88,75,94,75,91,77,94,76,84,93,86,59,70,68,59,56,57,49,53,53,48,53,58,47,54,56,49,54,54,53,50,52,47,53,51,50,54,52,52,56,54,71,72,66,74,71,82,84,76,88,80,78,92,74,97,73,92,79,92,86,85,85,88,73,72,69,62,63,75,57,46,54,63,51,54,50,51,51,52,53,49,54,49,55,50,52,52,52,51,51,53,50,52,52,50,50,52,49,49,50,55,59,73,70,62,75,91,78,80,92,82,89,91,82,82,86,81,90,85,82,90,84,88,91,85,85,89,83,83,88,85,88,88,88,89,87,87,84,88,86,91,86,83,92,74,77,74,70,66,63,64,54,59,61,55,55,69,72,64,77,77,78,83,83,75,66,62,60,62,52,51,55,46,68,75,62,67,82,72,90,71,82,70,81,87,58,55,75,66,57,34,48,53,52,31,52,50,50,51,69,28,74,62,35,46,49,54,49,50,54,44,52,53,52,51,52,53,40,61,73,68,73,48,88,72,87,83,77,52,90,84,60,84,65,50,74,59,49,52,45,50,50,60,37,45,62,56,48,48,60,53,47,65,74,43,21,91,42,63,36,40,74,68,56,41,51,49,52,34,52,50,54,46,51,38,48,44,54,66,77,29,74,86,68,69,72,51,67,64,58,54,51,52,51,41,53,55,45,43,62,57,49,56,73,49,52,79,36,36,40,62,82,37,49,89,53,53,54,58,51,53,50,52,50,49,48,54,52,49,46,45,49,35,51,60,67,48,49,72,65,59,72,62,62,80,82,111